Protein AF-0000000067793480 (afdb_homodimer)

Radius of gyration: 26.36 Å; Cα contacts (8 Å, |Δi|>4): 773; chains: 2; bounding box: 75×87×65 Å

Foldseek 3Di:
DDPPPPPPVVVVVVVVVVVVVVVVVVCVVCVVVVVLLVLLQWWDFVVVVPDDTHGNGCVLVVVLVPDPLNVLQVVLLVCLLVLLLVLLLVLLLVLLVVCLVHDVCVVVVLVVLLVLLPDDLLVLQVVLLQLQDQPRHVVQVVVVVVVDHGDNQCADLVSNSVSLSVSSNSRCSSVSNVLLSVQQNPFDVVLVVVCVVVVHDPVRCVVPPSCVSCVLSSLLSSLVSSLCSLVDDNNSCSNHLCDPVNSNNHLVSVLVCCCPVVRGSNSSSNSVVVSVVVSVVSVVVNVVSVVVVVVD/DDPPPPPPVVVVVVVVVVVVVVVVVVCVVCVVVVVLLVLLQWWDFVVVVPDDTHGNGCVLVVVLVPDPLNVLQVVLLVCLLVLLLVLLLVLLLVLLVVCLVHDVCVVVVLVVLLVLLPDDLLVLQVVLLQLQDQPRHVVQVVVVVVVDHGDNQCADLVSNSVSLSVSSNSRCSSVSNVLLSVQQNPFDVVLVVVCVVVVHDPVRCVVPPSCVSCVLSSLLSSLVSSLCSLVDDNNSCSNHLCDPVNSNNHLVSVLVCCCPVVRGSNSSSNSVVVSVVVSVVSVVVNVVSVVVVVVD

Organism: Treponema pallidum (strain Nichols) (NCBI:txid243276)

Solvent-accessible surface area (backbone atoms only — not comparable to full-atom values): 29998 Å² total; per-residue (Å²): 138,83,82,74,82,65,81,61,60,64,60,53,54,51,44,60,63,33,43,60,54,46,51,51,48,49,45,63,63,46,44,57,59,52,52,31,52,55,39,18,29,22,48,32,43,60,85,49,74,86,58,72,69,39,81,50,54,63,49,37,52,52,53,46,75,68,32,68,68,49,53,50,13,50,50,40,34,50,53,46,35,53,48,32,43,52,50,19,49,54,52,9,48,54,51,19,66,59,49,44,85,63,45,96,57,45,67,59,51,52,53,60,45,49,45,50,61,56,43,31,42,56,44,52,12,53,36,50,43,48,34,43,29,52,87,79,6,56,55,34,54,57,35,40,77,72,70,39,74,73,50,53,35,51,66,34,43,72,40,18,40,50,49,50,36,51,53,50,30,64,32,48,19,39,59,40,17,53,56,47,26,53,42,56,59,64,53,60,62,65,61,56,50,49,37,50,72,73,63,50,50,70,69,53,43,41,66,70,44,50,47,62,70,29,42,64,57,50,51,45,48,50,42,52,46,44,44,49,50,64,40,54,49,51,37,50,47,58,54,42,60,17,20,37,84,61,46,41,20,27,50,54,52,49,33,49,41,34,38,71,70,65,21,30,44,7,46,21,26,34,49,35,44,54,53,39,52,53,33,47,52,46,46,50,50,40,50,54,52,52,52,53,57,71,75,104,138,81,81,74,83,66,81,62,60,65,62,53,55,51,44,59,65,35,44,60,55,46,50,50,47,48,44,64,64,47,44,56,58,52,53,32,53,57,40,18,28,22,48,32,44,59,83,49,76,84,56,70,70,39,81,48,54,63,49,38,53,52,53,46,76,68,31,68,67,49,53,48,14,50,51,38,33,50,53,47,36,53,48,31,45,52,51,19,48,53,52,8,48,55,52,20,65,58,48,46,86,64,45,96,58,46,69,58,49,52,52,61,47,49,45,49,63,56,44,30,42,55,43,50,12,52,34,52,43,48,34,42,29,52,86,78,6,55,53,32,53,58,36,41,75,71,70,38,72,72,50,53,37,52,67,35,44,73,41,17,40,50,48,50,37,51,53,50,29,64,33,46,19,40,57,40,17,53,57,46,26,55,41,55,58,64,53,60,62,66,61,55,52,50,37,50,74,71,64,52,51,70,67,53,41,40,65,69,44,50,48,63,70,28,41,66,58,50,51,46,49,50,41,52,45,44,45,49,50,65,39,55,49,50,38,52,48,59,56,43,60,16,19,38,84,62,46,41,21,26,52,55,52,48,31,49,39,33,37,71,71,65,22,30,44,7,48,21,27,36,48,35,43,53,53,40,51,52,34,48,52,46,47,50,52,42,50,54,53,51,52,53,56,72,75,104

pLDDT: mean 84.91, std 14.17, range [32.75, 98.31]

Sequence (592 aa):
MGKSMSKPRDTVSAYCFSAPALVLLMFVLVLPAFLGLRMSFFQWQLSALRTQPVFVGFENYRELFSSIHFWASVRTTLVFTLSVVVLEVVLGLALALVLEHGVPGLRFFRTVFVLPMMIAPVVVGVLWGFLYHPQFGKINYALQAFELGPVLWLANPRLALLSVILTDVWQWTPFVFLVLLAGLQGIPQHLLYAAKVDGANYMQTLLHIKIPHIAPVLGIATVLRLIDSFRGLVVIMTLTNGGPGVATEILPLHLQRIAFEDHRLGKASAVAVLLFLLTSLLTCIFILLTMRRQARMGKSMSKPRDTVSAYCFSAPALVLLMFVLVLPAFLGLRMSFFQWQLSALRTQPVFVGFENYRELFSSIHFWASVRTTLVFTLSVVVLEVVLGLALALVLEHGVPGLRFFRTVFVLPMMIAPVVVGVLWGFLYHPQFGKINYALQAFELGPVLWLANPRLALLSVILTDVWQWTPFVFLVLLAGLQGIPQHLLYAAKVDGANYMQTLLHIKIPHIAPVLGIATVLRLIDSFRGLVVIMTLTNGGPGVATEILPLHLQRIAFEDHRLGKASAVAVLLFLLTSLLTCIFILLTMRRQAR

InterPro domains:
  IPR000515 ABC transporter type 1, transmembrane domain MetI-like [PF00528] (89-288)
  IPR000515 ABC transporter type 1, transmembrane domain MetI-like [PS50928] (74-286)
  IPR000515 ABC transporter type 1, transmembrane domain MetI-like [cd06261] (107-248)
  IPR035906 MetI-like superfamily [G3DSA:1.10.3720.10] (54-295)
  IPR035906 MetI-like superfamily [SSF161098] (58-284)

Structure (mmCIF, N/CA/C/O backbone):
data_AF-0000000067793480-model_v1
#
loop_
_entity.id
_entity.type
_entity.pdbx_description
1 polymer 'Sugar ABC transporter, permease protein (Y4oQ)'
#
loop_
_atom_site.group_PDB
_atom_site.id
_atom_site.type_symbol
_atom_site.label_atom_id
_atom_site.label_alt_id
_atom_site.label_comp_id
_atom_site.label_asym_id
_atom_site.label_entity_id
_atom_site.label_seq_id
_atom_site.pdbx_PDB_ins_code
_atom_site.Cartn_x
_atom_site.Cartn_y
_atom_site.Cartn_z
_atom_site.occupancy
_atom_site.B_iso_or_equiv
_atom_site.auth_seq_id
_atom_site.auth_comp_id
_atom_site.auth_asym_id
_atom_site.auth_atom_id
_atom_site.pdbx_PDB_model_num
ATOM 1 N N . MET A 1 1 ? -37.906 35.688 33.906 1 32.75 1 MET A N 1
ATOM 2 C CA . MET A 1 1 ? -38.531 34.562 33.219 1 32.75 1 MET A CA 1
ATOM 3 C C . MET A 1 1 ? -37.5 33.812 32.375 1 32.75 1 MET A C 1
ATOM 5 O O . MET A 1 1 ? -37 34.375 31.391 1 32.75 1 MET A O 1
ATOM 9 N N . GLY A 1 2 ? -36.531 32.969 32.906 1 35.06 2 GLY A N 1
ATOM 10 C CA . GLY A 1 2 ? -35.25 32.375 32.625 1 35.06 2 GLY A CA 1
ATOM 11 C C . GLY A 1 2 ? -35.344 31.281 31.562 1 35.06 2 GLY A C 1
ATOM 12 O O . GLY A 1 2 ? -36.062 30.281 31.734 1 35.06 2 GLY A O 1
ATOM 13 N N . LYS A 1 3 ? -35.344 31.656 30.203 1 41.06 3 LYS A N 1
ATOM 14 C CA . LYS A 1 3 ? -35.438 30.797 29.031 1 41.06 3 LYS A CA 1
ATOM 15 C C . LYS A 1 3 ? -34.5 29.594 29.156 1 41.06 3 LYS A C 1
ATOM 17 O O . LYS A 1 3 ? -33.281 29.75 29.281 1 41.06 3 LYS A O 1
ATOM 22 N N . SER A 1 4 ? -34.969 28.531 29.828 1 40.72 4 SER A N 1
ATOM 23 C CA . SER A 1 4 ? -34.344 27.219 29.969 1 40.72 4 SER A CA 1
ATOM 24 C C . SER A 1 4 ? -33.938 26.656 28.609 1 40.72 4 SER A C 1
ATOM 26 O O . SER A 1 4 ? -34.781 26.516 27.719 1 40.72 4 SER A O 1
ATOM 28 N N . MET A 1 5 ? -32.844 27.078 28.094 1 40.75 5 MET A N 1
ATOM 29 C CA . MET A 1 5 ? -32.188 26.594 26.891 1 40.75 5 MET A CA 1
ATOM 30 C C . MET A 1 5 ? -32.125 25.062 26.859 1 40.75 5 MET A C 1
ATOM 32 O O . MET A 1 5 ? -31.312 24.453 27.562 1 40.75 5 MET A O 1
ATOM 36 N N . SER A 1 6 ? -33.312 24.375 26.938 1 39.78 6 SER A N 1
ATOM 37 C CA . SER A 1 6 ? -33.5 22.922 26.953 1 39.78 6 SER A CA 1
ATOM 38 C C . SER A 1 6 ? -32.812 22.281 25.766 1 39.78 6 SER A C 1
ATOM 40 O O . SER A 1 6 ? -33.031 21.094 25.5 1 39.78 6 SER A O 1
ATOM 42 N N . LYS A 1 7 ? -32.281 22.922 24.781 1 42.91 7 LYS A N 1
ATOM 43 C CA . LYS A 1 7 ? -32.25 22.234 23.5 1 42.91 7 LYS A CA 1
ATOM 44 C C . LYS A 1 7 ? -31.297 21.031 23.562 1 42.91 7 LYS A C 1
ATOM 46 O O . LYS A 1 7 ? -30.219 21.047 22.953 1 42.91 7 LYS A O 1
ATOM 51 N N . PRO A 1 8 ? -31.109 20.234 24.625 1 44.81 8 PRO A N 1
ATOM 52 C CA . PRO A 1 8 ? -30.219 19.062 24.594 1 44.81 8 PRO A CA 1
ATOM 53 C C . PRO A 1 8 ? -30.703 17.984 23.641 1 44.81 8 PRO A C 1
ATOM 55 O O . PRO A 1 8 ? -30.125 16.891 23.578 1 44.81 8 PRO A O 1
ATOM 58 N N . ARG A 1 9 ? -31.953 17.938 23.344 1 45.31 9 ARG A N 1
ATOM 59 C CA . ARG A 1 9 ? -32.625 16.828 22.688 1 45.31 9 ARG A CA 1
ATOM 60 C C . ARG A 1 9 ? -32 16.5 21.344 1 45.31 9 ARG A C 1
ATOM 62 O O . ARG A 1 9 ? -32.031 15.344 20.906 1 45.31 9 ARG A O 1
ATOM 69 N N . ASP A 1 10 ? -31.531 17.438 20.641 1 47.47 10 ASP A N 1
ATOM 70 C CA . ASP A 1 10 ? -31.125 17.234 19.266 1 47.47 10 ASP A CA 1
ATOM 71 C C . ASP A 1 10 ? -29.828 16.438 19.188 1 47.47 10 ASP A C 1
ATOM 73 O O . ASP A 1 10 ? -29.609 15.688 18.234 1 47.47 10 ASP A O 1
ATOM 77 N N . THR A 1 11 ? -29.031 16.5 20.203 1 47.66 11 THR A N 1
ATOM 78 C CA . THR A 1 11 ? -27.781 15.758 20.188 1 47.66 11 THR A CA 1
ATOM 79 C C . THR A 1 11 ? -28.031 14.266 20.422 1 47.66 11 THR A C 1
ATOM 81 O O . THR A 1 11 ? -27.344 13.422 19.859 1 47.66 11 THR A O 1
ATOM 84 N N . VAL A 1 12 ? -29 13.969 21.328 1 49.41 12 VAL A N 1
ATOM 85 C CA . VAL A 1 12 ? -29.312 12.578 21.625 1 49.41 12 VAL A CA 1
ATOM 86 C C . VAL A 1 12 ? -29.906 11.906 20.375 1 49.41 12 VAL A C 1
ATOM 88 O O . VAL A 1 12 ? -29.609 10.742 20.094 1 49.41 12 VAL A O 1
ATOM 91 N N . SER A 1 13 ? -30.797 12.547 19.734 1 50.19 13 SER A N 1
ATOM 92 C CA . SER A 1 13 ? -31.406 11.992 18.531 1 50.19 13 SER A CA 1
ATOM 93 C C . SER A 1 13 ? -30.375 11.727 17.453 1 50.19 13 SER A C 1
ATOM 95 O O . SER A 1 13 ? -30.469 10.734 16.734 1 50.19 13 SER A O 1
ATOM 97 N N . ALA A 1 14 ? -29.547 12.641 17.328 1 51.12 14 ALA A N 1
ATOM 98 C CA . ALA A 1 14 ? -28.484 12.438 16.344 1 51.12 14 ALA A CA 1
ATOM 99 C C . ALA A 1 14 ? -27.625 11.234 16.703 1 51.12 14 ALA A C 1
ATOM 101 O O . ALA A 1 14 ? -27.219 10.469 15.82 1 51.12 14 ALA A O 1
ATOM 102 N N . TYR A 1 15 ? -27.438 11.062 18 1 53.84 15 TYR A N 1
ATOM 103 C CA . TYR A 1 15 ? -26.656 9.93 18.484 1 53.84 15 TYR A CA 1
ATOM 104 C C . TYR A 1 15 ? -27.422 8.625 18.281 1 53.84 15 TYR A C 1
ATOM 106 O O . TYR A 1 15 ? -26.828 7.594 17.953 1 53.84 15 TYR A O 1
ATOM 114 N N . CYS A 1 16 ? -28.672 8.625 18.578 1 54 16 CYS A N 1
ATOM 115 C CA . CYS A 1 16 ? -29.484 7.422 18.453 1 54 16 CYS A CA 1
ATOM 116 C C . CYS A 1 16 ? -29.531 6.938 17.016 1 54 16 CYS A C 1
ATOM 118 O O . CYS A 1 16 ? -29.594 5.734 16.75 1 54 16 CYS A O 1
ATOM 120 N N . PHE A 1 17 ? -29.594 7.797 16.141 1 53.75 17 PHE A N 1
ATOM 121 C CA . PHE A 1 17 ? -29.703 7.379 14.742 1 53.75 17 PHE A CA 1
ATOM 122 C C . PHE A 1 17 ? -28.359 6.883 14.219 1 53.75 17 PHE A C 1
ATOM 124 O O . PHE A 1 17 ? -28.312 6.004 13.359 1 53.75 17 PHE A O 1
ATOM 131 N N . SER A 1 18 ? -27.281 7.344 14.93 1 61.78 18 SER A N 1
ATOM 132 C CA . SER A 1 18 ? -25.969 6.996 14.391 1 61.78 18 SER A CA 1
ATOM 133 C C . SER A 1 18 ? -25.469 5.688 14.984 1 61.78 18 SER A C 1
ATOM 135 O O . SER A 1 18 ? -24.641 5 14.367 1 61.78 18 SER A O 1
ATOM 137 N N . ALA A 1 19 ? -26.156 5.273 16.078 1 63.28 19 ALA A N 1
ATOM 138 C CA . ALA A 1 19 ? -25.641 4.113 16.797 1 63.28 19 ALA A CA 1
ATOM 139 C C . ALA A 1 19 ? -25.875 2.828 16.016 1 63.28 19 ALA A C 1
ATOM 141 O O . ALA A 1 19 ? -24.953 2.023 15.844 1 63.28 19 ALA A O 1
ATOM 142 N N . PRO A 1 20 ? -27.062 2.654 15.547 1 61.41 20 PRO A N 1
ATOM 143 C CA . PRO A 1 20 ? -27.266 1.415 14.789 1 61.41 20 PRO A CA 1
ATOM 144 C C . PRO A 1 20 ? -26.344 1.308 13.578 1 61.41 20 PRO A C 1
ATOM 146 O O . PRO A 1 20 ? -25.844 0.223 13.273 1 61.41 20 PRO A O 1
ATOM 149 N N . ALA A 1 21 ? -26.203 2.445 13.008 1 62.19 21 ALA A N 1
ATOM 150 C CA . ALA A 1 21 ? -25.328 2.443 11.844 1 62.19 21 ALA A CA 1
ATOM 151 C C . ALA A 1 21 ? -23.891 2.135 12.242 1 62.19 21 ALA A C 1
ATOM 153 O O . ALA A 1 21 ? -23.188 1.393 11.547 1 62.19 21 ALA A O 1
ATOM 154 N N . LEU A 1 22 ? -23.594 2.582 13.367 1 68.75 22 LEU A N 1
ATOM 155 C CA . LEU A 1 22 ? -22.234 2.373 13.852 1 68.75 22 LEU A CA 1
ATOM 156 C C . LEU A 1 22 ? -22.016 0.915 14.242 1 68.75 22 LEU A C 1
ATOM 158 O O . LEU A 1 22 ? -20.953 0.345 13.953 1 68.75 22 LEU A O 1
ATOM 162 N N . VAL A 1 23 ? -22.984 0.397 14.852 1 68 23 VAL A N 1
ATOM 163 C CA . VAL A 1 23 ? -22.859 -0.991 15.289 1 68 23 VAL A CA 1
ATOM 164 C C . VAL A 1 23 ? -22.812 -1.911 14.07 1 68 23 VAL A C 1
ATOM 166 O O . VAL A 1 23 ? -22 -2.846 14.023 1 68 23 VAL A O 1
ATOM 169 N N . LEU A 1 24 ? -23.594 -1.598 13.133 1 64.31 24 LEU A N 1
ATOM 170 C CA . LEU A 1 24 ? -23.609 -2.4 11.914 1 64.31 24 LEU A CA 1
ATOM 171 C C . LEU A 1 24 ? -22.297 -2.291 11.172 1 64.31 24 LEU A C 1
ATOM 173 O O . LEU A 1 24 ? -21.75 -3.297 10.688 1 64.31 24 LEU A O 1
ATOM 177 N N . LEU A 1 25 ? -21.906 -1.119 11.25 1 66.31 25 LEU A N 1
ATOM 178 C CA . LEU A 1 25 ? -20.641 -0.898 10.555 1 66.31 25 LEU A CA 1
ATOM 179 C C . LEU A 1 25 ? -19.5 -1.616 11.258 1 66.31 25 LEU A C 1
ATOM 181 O O . LEU A 1 25 ? -18.656 -2.248 10.602 1 66.31 25 LEU A O 1
ATOM 185 N N . MET A 1 26 ? -19.562 -1.555 12.547 1 69.81 26 MET A N 1
ATOM 186 C CA . MET A 1 26 ? -18.531 -2.232 13.336 1 69.81 26 MET A CA 1
ATOM 187 C C . MET A 1 26 ? -18.578 -3.74 13.109 1 69.81 26 MET A C 1
ATOM 189 O O . MET A 1 26 ? -17.547 -4.387 12.969 1 69.81 26 MET A O 1
ATOM 193 N N . PHE A 1 27 ? -19.766 -4.148 13.016 1 67.81 27 PHE A N 1
ATOM 194 C CA . PHE A 1 27 ? -19.969 -5.582 12.82 1 67.81 27 PHE A CA 1
ATOM 195 C C . PHE A 1 27 ? -19.422 -6.012 11.461 1 67.81 27 PHE A C 1
ATOM 197 O O . PHE A 1 27 ? -18.703 -7 11.359 1 67.81 27 PHE A O 1
ATOM 204 N N . VAL A 1 28 ? -19.703 -5.227 10.578 1 70.81 28 VAL A N 1
ATOM 205 C CA . VAL A 1 28 ? -19.312 -5.57 9.211 1 70.81 28 VAL A CA 1
ATOM 206 C C . VAL A 1 28 ? -17.797 -5.465 9.07 1 70.81 28 VAL A C 1
ATOM 208 O O . VAL A 1 28 ? -17.188 -6.234 8.328 1 70.81 28 VAL A O 1
ATOM 211 N N . LEU A 1 29 ? -17.25 -4.641 9.812 1 74.12 29 LEU A N 1
ATOM 212 C CA . LEU A 1 29 ? -15.812 -4.414 9.711 1 74.12 29 LEU A CA 1
ATOM 213 C C . LEU A 1 29 ? -15.039 -5.477 10.484 1 74.12 29 LEU A C 1
ATOM 215 O O . LEU A 1 29 ? -13.984 -5.93 10.039 1 74.12 29 LEU A O 1
ATOM 219 N N . VAL A 1 30 ? -15.641 -5.941 11.578 1 77.31 30 VAL A N 1
ATOM 220 C CA . VAL A 1 30 ? -14.906 -6.816 12.484 1 77.31 30 VAL A CA 1
ATOM 221 C C . VAL A 1 30 ? -15.188 -8.273 12.141 1 77.31 30 VAL A C 1
ATOM 223 O O . VAL A 1 30 ? -14.352 -9.148 12.375 1 77.31 30 VAL A O 1
ATOM 226 N N . LEU A 1 31 ? -16.266 -8.492 11.516 1 79.31 31 LEU A N 1
ATOM 227 C CA . LEU A 1 31 ? -16.781 -9.844 11.32 1 79.31 31 LEU A CA 1
ATOM 228 C C . LEU A 1 31 ? -15.82 -10.672 10.477 1 79.31 31 LEU A C 1
ATOM 230 O O . LEU A 1 31 ? -15.445 -11.781 10.859 1 79.31 31 LEU A O 1
ATOM 234 N N . PRO A 1 32 ? -15.359 -10.188 9.383 1 78.56 32 PRO A N 1
ATOM 235 C CA . PRO A 1 32 ? -14.453 -11.016 8.578 1 78.56 32 PRO A CA 1
ATOM 236 C C . PRO A 1 32 ? -13.172 -11.375 9.328 1 78.56 32 PRO A C 1
ATOM 238 O O . PRO A 1 32 ? -12.695 -12.508 9.234 1 78.56 32 PRO A O 1
ATOM 241 N N . ALA A 1 33 ? -12.703 -10.453 10.008 1 78.56 33 ALA A N 1
ATOM 242 C CA . ALA A 1 33 ? -11.477 -10.695 10.766 1 78.56 33 ALA A CA 1
ATOM 243 C C . ALA A 1 33 ? -11.688 -11.781 11.82 1 78.56 33 ALA A C 1
ATOM 245 O O . ALA A 1 33 ? -10.836 -12.648 12 1 78.56 33 ALA A O 1
ATOM 246 N N . PHE A 1 34 ? -12.828 -11.711 12.477 1 80.25 34 PHE A N 1
ATOM 247 C CA . PHE A 1 34 ? -13.148 -12.688 13.508 1 80.25 34 PHE A CA 1
ATOM 248 C C . PHE A 1 34 ? -13.32 -14.078 12.906 1 80.25 34 PHE A C 1
ATOM 250 O O . PHE A 1 34 ? -12.875 -15.07 13.492 1 80.25 34 PHE A O 1
ATOM 257 N N . LEU A 1 35 ? -13.914 -14.141 11.805 1 79.12 35 LEU A N 1
ATOM 258 C CA . LEU A 1 35 ? -14.148 -15.422 11.156 1 79.12 35 LEU A CA 1
ATOM 259 C C . LEU A 1 35 ? -12.828 -16.031 10.68 1 79.12 35 LEU A C 1
ATOM 261 O O . LEU A 1 35 ? -12.664 -17.25 10.711 1 79.12 35 LEU A O 1
ATOM 265 N N . GLY A 1 36 ? -11.945 -15.172 10.227 1 77.19 36 GLY A N 1
ATOM 266 C CA . GLY A 1 36 ? -10.617 -15.656 9.891 1 77.19 36 GLY A CA 1
ATOM 267 C C . GLY A 1 36 ? -9.883 -16.25 11.078 1 77.19 36 GLY A C 1
ATOM 268 O O . GLY A 1 36 ? -9.227 -17.297 10.953 1 77.19 36 GLY A O 1
ATOM 269 N N . LEU A 1 37 ? -10.031 -15.602 12.227 1 81.25 37 LEU A N 1
ATOM 270 C CA . LEU A 1 37 ? -9.438 -16.125 13.453 1 81.25 37 LEU A CA 1
ATOM 271 C C . LEU A 1 37 ? -9.992 -17.5 13.797 1 81.25 37 LEU A C 1
ATOM 273 O O . LEU A 1 37 ? -9.242 -18.391 14.195 1 81.25 37 LEU A O 1
ATOM 277 N N . ARG A 1 38 ? -11.266 -17.641 13.594 1 80.81 38 ARG A N 1
ATOM 278 C CA . ARG A 1 38 ? -11.914 -18.906 13.898 1 80.81 38 ARG A CA 1
ATOM 279 C C . ARG A 1 38 ? -11.383 -20.031 13.008 1 80.81 38 ARG A C 1
ATOM 281 O O . ARG A 1 38 ? -11.195 -21.156 13.461 1 80.81 38 ARG A O 1
ATOM 288 N N . MET A 1 39 ? -11.055 -19.734 11.82 1 83.19 39 MET A N 1
ATOM 289 C CA . MET A 1 39 ? -10.609 -20.734 10.859 1 83.19 39 MET A CA 1
ATOM 290 C C . MET A 1 39 ? -9.219 -21.25 11.211 1 83.19 39 MET A C 1
ATOM 292 O O . MET A 1 39 ? -8.828 -22.328 10.781 1 83.19 39 MET A O 1
ATOM 296 N N . SER A 1 40 ? -8.492 -20.5 11.93 1 88.31 40 SER A N 1
ATOM 297 C CA . SER A 1 40 ? -7.148 -20.906 12.32 1 88.31 40 SER A CA 1
ATOM 298 C C . SER A 1 40 ? -7.184 -22.109 13.258 1 88.31 40 SER A C 1
ATOM 300 O O . SER A 1 40 ? -6.168 -22.781 13.461 1 88.31 40 SER A O 1
ATOM 302 N N . PHE A 1 41 ? -8.336 -22.406 13.781 1 89.94 41 PHE A N 1
ATOM 303 C CA . PHE A 1 41 ? -8.484 -23.516 14.719 1 89.94 41 PHE A CA 1
ATOM 304 C C . PHE A 1 41 ? -9.047 -24.75 14.008 1 89.94 41 PHE A C 1
ATOM 306 O O . PHE A 1 41 ? -9.312 -25.766 14.648 1 89.94 41 PHE A O 1
ATOM 313 N N . PHE A 1 42 ? -9.211 -24.641 12.742 1 86.44 42 PHE A N 1
ATOM 314 C CA . PHE A 1 42 ? -9.766 -25.734 11.961 1 86.44 42 PHE A CA 1
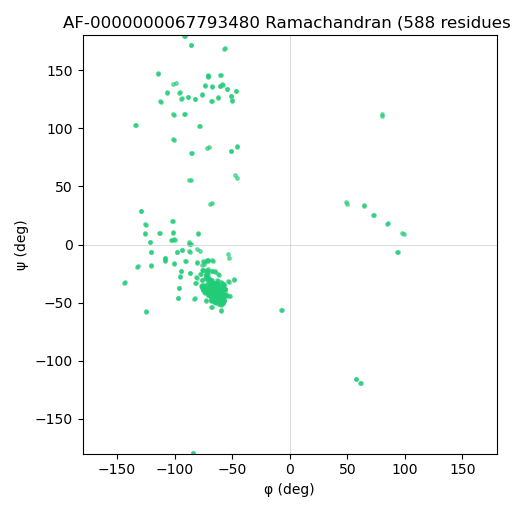ATOM 315 C C . PHE A 1 42 ? -8.727 -26.281 10.984 1 86.44 42 PHE A C 1
ATOM 317 O O . PHE A 1 42 ? -7.812 -25.562 10.578 1 86.44 42 PHE A O 1
ATOM 324 N N . GLN A 1 43 ? -8.781 -27.562 10.719 1 83 43 GLN A N 1
ATOM 325 C CA . GLN A 1 43 ? -8.07 -28.141 9.586 1 83 43 GLN A CA 1
ATOM 326 C C . GLN A 1 43 ? -8.953 -28.188 8.344 1 83 43 GLN A C 1
ATOM 328 O O . GLN A 1 43 ? -10.062 -28.719 8.375 1 83 43 GLN A O 1
ATOM 333 N N . TRP A 1 44 ? -8.547 -27.406 7.438 1 77.19 44 TRP A N 1
ATOM 334 C CA . TRP A 1 44 ? -9.281 -27.312 6.18 1 77.19 44 TRP A CA 1
ATOM 335 C C . TRP A 1 44 ? -8.336 -27.375 4.988 1 77.19 44 TRP A C 1
ATOM 337 O O . TRP A 1 44 ? -7.547 -26.453 4.762 1 77.19 44 TRP A O 1
ATOM 347 N N . GLN A 1 45 ? -8.234 -28.5 4.301 1 72.56 45 GLN A N 1
ATOM 348 C CA . GLN A 1 45 ? -7.41 -28.688 3.111 1 72.56 45 GLN A CA 1
ATOM 349 C C . GLN A 1 45 ? -8.258 -28.641 1.844 1 72.56 45 GLN A C 1
ATOM 351 O O . GLN A 1 45 ? -9.266 -29.344 1.732 1 72.56 45 GLN A O 1
ATOM 356 N N . LEU A 1 46 ? -8.062 -27.609 1.037 1 62.81 46 LEU A N 1
ATOM 357 C CA . LEU A 1 46 ? -8.859 -27.438 -0.175 1 62.81 46 LEU A CA 1
ATOM 358 C C . LEU A 1 46 ? -8.727 -28.656 -1.085 1 62.81 46 LEU A C 1
ATOM 360 O O . LEU A 1 46 ? -9.641 -28.969 -1.846 1 62.81 46 LEU A O 1
ATOM 364 N N . SER A 1 47 ? -7.453 -29.172 -1.333 1 52.88 47 SER A N 1
ATOM 365 C CA . SER A 1 47 ? -7.344 -30.328 -2.215 1 52.88 47 SER A CA 1
ATOM 366 C C . SER A 1 47 ? -8.336 -31.422 -1.827 1 52.88 47 SER A C 1
ATOM 368 O O . SER A 1 47 ? -8.766 -32.188 -2.674 1 52.88 47 SER A O 1
ATOM 370 N N . ALA A 1 48 ? -8.602 -31.422 -0.572 1 49 48 ALA A N 1
ATOM 371 C CA . ALA A 1 48 ? -9.539 -32.469 -0.206 1 49 48 ALA A CA 1
ATOM 372 C C . ALA A 1 48 ? -10.984 -32 -0.356 1 49 48 ALA A C 1
ATOM 374 O O . ALA A 1 48 ? -11.5 -31.281 0.502 1 49 48 ALA A O 1
ATOM 375 N N . LEU A 1 49 ? -11.391 -31.516 -1.547 1 45.31 49 LEU A N 1
ATOM 376 C CA . LEU A 1 49 ? -12.68 -31.047 -2.027 1 45.31 49 LEU A CA 1
ATOM 377 C C . LEU A 1 49 ? -13.773 -31.312 -1.002 1 45.31 49 LEU A C 1
ATOM 379 O O . LEU A 1 49 ? -14.766 -30.578 -0.937 1 45.31 49 LEU A O 1
ATOM 383 N N . ARG A 1 50 ? -13.859 -32.562 -0.663 1 48.66 50 ARG A N 1
ATOM 384 C CA . ARG A 1 50 ? -15.047 -33.156 -0.041 1 48.66 50 ARG A CA 1
ATOM 385 C C . ARG A 1 50 ? -15.008 -32.969 1.475 1 48.66 50 ARG A C 1
ATOM 387 O O . ARG A 1 50 ? -15.906 -33.438 2.18 1 48.66 50 ARG A O 1
ATOM 394 N N . THR A 1 51 ? -13.836 -32.25 2.066 1 60.59 51 THR A N 1
ATOM 395 C CA . THR A 1 51 ? -13.883 -32.531 3.496 1 60.59 51 THR A CA 1
ATOM 396 C C . THR A 1 51 ? -14.219 -31.281 4.289 1 60.59 51 THR A C 1
ATOM 398 O O . THR A 1 51 ? -13.82 -30.172 3.904 1 60.59 51 THR A O 1
ATOM 401 N N . GLN A 1 52 ? -15.18 -31.188 5.062 1 71.5 52 GLN A N 1
ATOM 402 C CA . GLN A 1 52 ? -15.641 -30.25 6.07 1 71.5 52 GLN A CA 1
ATOM 403 C C . GLN A 1 52 ? -14.508 -29.844 7.012 1 71.5 52 GLN A C 1
ATOM 405 O O . GLN A 1 52 ? -13.625 -30.656 7.309 1 71.5 52 GLN A O 1
ATOM 410 N N . PRO A 1 53 ? -14.414 -28.531 7.211 1 81.69 53 PRO A N 1
ATOM 411 C CA . PRO A 1 53 ? -13.453 -28.109 8.234 1 81.69 53 PRO A CA 1
ATOM 412 C C . PRO A 1 53 ? -13.641 -28.844 9.555 1 81.69 53 PRO A C 1
ATOM 414 O O . PRO A 1 53 ? -14.773 -29.078 9.992 1 81.69 53 PRO A O 1
ATOM 417 N N . VAL A 1 54 ? -12.523 -29.422 10.039 1 86 54 VAL A N 1
ATOM 418 C CA . VAL A 1 54 ? -12.531 -30.125 11.312 1 86 54 VAL A CA 1
ATOM 419 C C . VAL A 1 54 ? -11.812 -29.297 12.375 1 86 54 VAL A C 1
ATOM 421 O O . VAL A 1 54 ? -10.727 -28.766 12.125 1 86 54 VAL A O 1
ATOM 424 N N . PHE A 1 55 ? -12.5 -29.188 13.492 1 89.56 55 PHE A N 1
ATOM 425 C CA . PHE A 1 55 ? -11.898 -28.438 14.586 1 89.56 55 PHE A CA 1
ATOM 426 C C . PHE A 1 55 ? -10.688 -29.188 15.148 1 89.56 55 PHE A C 1
ATOM 428 O O . PHE A 1 55 ? -10.797 -30.344 15.555 1 89.56 55 PHE A O 1
ATOM 435 N N . VAL A 1 56 ? -9.539 -28.594 15.172 1 91.12 56 VAL A N 1
ATOM 436 C CA . VAL A 1 56 ? -8.312 -29.25 15.617 1 91.12 56 VAL A CA 1
ATOM 437 C C . VAL A 1 56 ? -7.656 -28.438 16.719 1 91.12 56 VAL A C 1
ATOM 439 O O . VAL A 1 56 ? -6.504 -28.688 17.094 1 91.12 56 VAL A O 1
ATOM 442 N N . GLY A 1 57 ? -8.375 -27.438 17.219 1 92 57 GLY A N 1
ATOM 443 C CA . GLY A 1 57 ? -7.832 -26.594 18.281 1 92 57 GLY A CA 1
ATOM 444 C C . GLY A 1 57 ? -6.57 -25.859 17.875 1 92 57 GLY A C 1
ATOM 445 O O . GLY A 1 57 ? -6.547 -25.188 16.844 1 92 57 GLY A O 1
ATOM 446 N N . PHE A 1 58 ? -5.477 -26.219 18.688 1 93.31 58 PHE A N 1
ATOM 447 C CA . PHE A 1 58 ? -4.254 -25.453 18.469 1 93.31 58 PHE A CA 1
ATOM 448 C C . PHE A 1 58 ? -3.262 -26.25 17.625 1 93.31 58 PHE A C 1
ATOM 450 O O . PHE A 1 58 ? -2.076 -25.906 17.578 1 93.31 58 PHE A O 1
ATOM 457 N N . GLU A 1 59 ? -3.652 -27.203 16.922 1 93.31 59 GLU A N 1
ATOM 458 C CA . GLU A 1 59 ? -2.77 -28.078 16.156 1 93.31 59 GLU A CA 1
ATOM 459 C C . GLU A 1 59 ? -2.078 -27.297 15.031 1 93.31 59 GLU A C 1
ATOM 461 O O . GLU A 1 59 ? -0.902 -27.531 14.75 1 93.31 59 GLU A O 1
ATOM 466 N N . ASN A 1 60 ? -2.85 -26.422 14.367 1 93.75 60 ASN A N 1
ATOM 467 C CA . ASN A 1 60 ? -2.244 -25.609 13.328 1 93.75 60 ASN A CA 1
ATOM 468 C C . ASN A 1 60 ? -1.086 -24.766 13.867 1 93.75 60 ASN A C 1
ATOM 470 O O . ASN A 1 60 ? -0.058 -24.625 13.211 1 93.75 60 ASN A O 1
ATOM 474 N N . TYR A 1 61 ? -1.233 -24.312 15.062 1 94.94 61 TYR A N 1
ATOM 475 C CA . TYR A 1 61 ? -0.2 -23.5 15.688 1 94.94 61 TYR A CA 1
ATOM 476 C C . TYR A 1 61 ? 0.981 -24.359 16.125 1 94.94 61 TYR A C 1
ATOM 478 O O . TYR A 1 61 ? 2.137 -23.953 15.977 1 94.94 61 TYR A O 1
ATOM 486 N N . ARG A 1 62 ? 0.685 -25.484 16.609 1 94.88 62 ARG A N 1
ATOM 487 C CA . ARG A 1 62 ? 1.752 -26.406 16.984 1 94.88 62 ARG A CA 1
ATOM 488 C C . ARG A 1 62 ? 2.594 -26.797 15.773 1 94.88 62 ARG A C 1
ATOM 490 O O . ARG A 1 62 ? 3.824 -26.828 15.852 1 94.88 62 ARG A O 1
ATOM 497 N N . GLU A 1 63 ? 1.965 -27.062 14.734 1 94.25 63 GLU A N 1
ATOM 498 C CA . GLU A 1 63 ? 2.664 -27.422 13.508 1 94.25 63 GLU A CA 1
ATOM 499 C C . GLU A 1 63 ? 3.486 -26.25 12.977 1 94.25 63 GLU A C 1
ATOM 501 O O . GLU A 1 63 ? 4.609 -26.438 12.508 1 94.25 63 GLU A O 1
ATOM 506 N N . LEU A 1 64 ? 2.934 -25.141 13.023 1 94.62 64 LEU A N 1
ATOM 507 C CA . LEU A 1 64 ? 3.625 -23.938 12.555 1 94.62 64 LEU A CA 1
ATOM 508 C C . LEU A 1 64 ? 4.891 -23.688 13.367 1 94.62 64 LEU A C 1
ATOM 510 O O . LEU A 1 64 ? 5.961 -23.453 12.797 1 94.62 64 LEU A O 1
ATOM 514 N N . PHE A 1 65 ? 4.773 -23.781 14.727 1 96 65 PHE A N 1
ATOM 515 C CA . PHE A 1 65 ? 5.883 -23.438 15.609 1 96 65 PHE A CA 1
ATOM 516 C C . PHE A 1 65 ? 6.945 -24.531 15.594 1 96 65 PHE A C 1
ATOM 518 O O . PHE A 1 65 ? 8.086 -24.297 16.016 1 96 65 PHE A O 1
ATOM 525 N N . SER A 1 66 ? 6.625 -25.656 15.086 1 95.81 66 SER A N 1
ATOM 526 C CA . SER A 1 66 ? 7.594 -26.734 14.969 1 95.81 66 SER A CA 1
ATOM 527 C C . SER A 1 66 ? 8.273 -26.734 13.609 1 95.81 66 SER A C 1
ATOM 529 O O . SER A 1 66 ? 9.211 -27.5 13.367 1 95.81 66 SER A O 1
ATOM 531 N N . SER A 1 67 ? 7.863 -25.891 12.75 1 95 67 SER A N 1
ATOM 532 C CA . SER A 1 67 ? 8.375 -25.859 11.383 1 95 67 SER A CA 1
ATOM 533 C C . SER A 1 67 ? 9.602 -24.969 11.273 1 95 67 SER A C 1
ATOM 535 O O . SER A 1 67 ? 9.547 -23.766 11.594 1 95 67 SER A O 1
ATOM 537 N N . ILE A 1 68 ? 10.672 -25.516 10.719 1 94.38 68 ILE A N 1
ATOM 538 C CA . ILE A 1 68 ? 11.898 -24.766 10.484 1 94.38 68 ILE A CA 1
ATOM 539 C C . ILE A 1 68 ? 11.664 -23.703 9.414 1 94.38 68 ILE A C 1
ATOM 541 O O . ILE A 1 68 ? 12.227 -22.609 9.477 1 94.38 68 ILE A O 1
ATOM 545 N N . HIS A 1 69 ? 10.812 -24.047 8.492 1 94.25 69 HIS A N 1
ATOM 546 C CA . HIS A 1 69 ? 10.508 -23.125 7.402 1 94.25 69 HIS A CA 1
ATOM 547 C C . HIS A 1 69 ? 9.773 -21.891 7.91 1 94.25 69 HIS A C 1
ATOM 549 O O . HIS A 1 69 ? 10.008 -20.781 7.434 1 94.25 69 HIS A O 1
ATOM 555 N N . PHE A 1 70 ? 8.93 -22.141 8.875 1 96.12 70 PHE A N 1
ATOM 556 C CA . PHE A 1 70 ? 8.195 -21.031 9.469 1 96.12 70 PHE A CA 1
ATOM 557 C C . PHE A 1 70 ? 9.148 -20.062 10.156 1 96.12 70 PHE A C 1
ATOM 559 O O . PHE A 1 70 ? 9.086 -18.844 9.914 1 96.12 70 PHE A O 1
ATOM 566 N N . TRP A 1 71 ? 10.031 -20.531 10.914 1 96.62 71 TRP A N 1
ATOM 567 C CA . TRP A 1 71 ? 10.938 -19.672 11.664 1 96.62 71 TRP A CA 1
ATOM 568 C C . TRP A 1 71 ? 11.938 -19 10.734 1 96.62 71 TRP A C 1
ATOM 570 O O . TRP A 1 71 ? 12.375 -17.875 10.992 1 96.62 71 TRP A O 1
ATOM 580 N N . ALA A 1 72 ? 12.328 -19.672 9.641 1 96.31 72 ALA A N 1
ATOM 581 C CA . ALA A 1 72 ? 13.164 -19.047 8.625 1 96.31 72 ALA A CA 1
ATOM 582 C C . ALA A 1 72 ? 12.461 -17.828 8.016 1 96.31 72 ALA A C 1
ATOM 584 O O . ALA A 1 72 ? 13.078 -16.781 7.805 1 96.31 72 ALA A O 1
ATOM 585 N N . SER A 1 73 ? 11.172 -17.953 7.73 1 96.88 73 SER A N 1
ATOM 586 C CA . SER A 1 73 ? 10.391 -16.859 7.168 1 96.88 73 SER A CA 1
ATOM 587 C C . SER A 1 73 ? 10.25 -15.719 8.164 1 96.88 73 SER A C 1
ATOM 589 O O . SER A 1 73 ? 10.25 -14.547 7.781 1 96.88 73 SER A O 1
ATOM 591 N N . VAL A 1 74 ? 10.109 -16.062 9.477 1 96.94 74 VAL A N 1
ATOM 592 C CA . VAL A 1 74 ? 10.039 -15.055 10.523 1 96.94 74 VAL A CA 1
ATOM 593 C C . VAL A 1 74 ? 11.344 -14.266 10.578 1 96.94 74 VAL A C 1
ATOM 595 O O . VAL A 1 74 ? 11.336 -13.039 10.617 1 96.94 74 VAL A O 1
ATOM 598 N N . ARG A 1 75 ? 12.414 -14.969 10.578 1 96.5 75 ARG A N 1
ATOM 599 C CA . ARG A 1 75 ? 13.727 -14.336 10.625 1 96.5 75 ARG A CA 1
ATOM 600 C C . ARG A 1 75 ? 13.945 -13.445 9.406 1 96.5 75 ARG A C 1
ATOM 602 O O . ARG A 1 75 ? 14.398 -12.305 9.539 1 96.5 75 ARG A O 1
ATOM 609 N N . THR A 1 76 ? 13.656 -13.977 8.25 1 96.94 76 THR A N 1
ATOM 610 C CA . THR A 1 76 ? 13.812 -13.211 7.02 1 96.94 76 THR A CA 1
ATOM 611 C C . THR A 1 76 ? 12.945 -11.953 7.055 1 96.94 76 THR A C 1
ATOM 613 O O . THR A 1 76 ? 13.391 -10.883 6.637 1 96.94 76 THR A O 1
ATOM 616 N N . THR A 1 77 ? 11.758 -12.086 7.57 1 97.38 77 THR A N 1
ATOM 617 C CA . THR A 1 77 ? 10.852 -10.953 7.68 1 97.38 77 THR A CA 1
ATOM 618 C C . THR A 1 77 ? 11.422 -9.891 8.609 1 97.38 77 THR A C 1
ATOM 620 O O . THR A 1 77 ? 11.398 -8.695 8.289 1 97.38 77 THR A O 1
ATOM 623 N N . LEU A 1 78 ? 11.922 -10.305 9.734 1 97.25 78 LEU A N 1
ATOM 624 C CA . LEU A 1 78 ? 12.477 -9.375 10.711 1 97.25 78 LEU A CA 1
ATOM 625 C C . LEU A 1 78 ? 13.711 -8.664 10.156 1 97.25 78 LEU A C 1
ATOM 627 O O . LEU A 1 78 ? 13.859 -7.453 10.312 1 97.25 78 LEU A O 1
ATOM 631 N N . VAL A 1 79 ? 14.578 -9.406 9.539 1 97.25 79 VAL A N 1
ATOM 632 C CA . VAL A 1 79 ? 15.781 -8.82 8.961 1 97.25 79 VAL A CA 1
ATOM 633 C C . VAL A 1 79 ? 15.398 -7.824 7.867 1 97.25 79 VAL A C 1
ATOM 635 O O . VAL A 1 79 ? 15.93 -6.711 7.82 1 97.25 79 VAL A O 1
ATOM 638 N N . PHE A 1 80 ? 14.516 -8.203 7.031 1 97.38 80 PHE A N 1
ATOM 639 C CA . PHE A 1 80 ? 14.055 -7.336 5.953 1 97.38 80 PHE A CA 1
ATOM 640 C C . PHE A 1 80 ? 13.445 -6.059 6.512 1 97.38 80 PHE A C 1
ATOM 642 O O . PHE A 1 80 ? 13.875 -4.957 6.168 1 97.38 80 PHE A O 1
ATOM 649 N N . THR A 1 81 ? 12.461 -6.223 7.355 1 97.88 81 THR A N 1
ATOM 650 C CA . THR A 1 81 ? 11.68 -5.094 7.859 1 97.88 81 THR A CA 1
ATOM 651 C C . THR A 1 81 ? 12.57 -4.145 8.656 1 97.88 81 THR A C 1
ATOM 653 O O . THR A 1 81 ? 12.5 -2.926 8.484 1 97.88 81 THR A O 1
ATOM 656 N N . LEU A 1 82 ? 13.375 -4.652 9.531 1 97.88 82 LEU A N 1
ATOM 657 C CA . LEU A 1 82 ? 14.234 -3.799 10.344 1 97.88 82 LEU A CA 1
ATOM 658 C C . LEU A 1 82 ? 15.281 -3.1 9.484 1 97.88 82 LEU A C 1
ATOM 660 O O . LEU A 1 82 ? 15.57 -1.918 9.688 1 97.88 82 LEU A O 1
ATOM 664 N N . SER A 1 83 ? 15.836 -3.803 8.547 1 98 83 SER A N 1
ATOM 665 C CA . SER A 1 83 ? 16.859 -3.215 7.68 1 98 83 SER A CA 1
ATOM 666 C C . SER A 1 83 ? 16.281 -2.08 6.844 1 98 83 SER A C 1
ATOM 668 O O . SER A 1 83 ? 16.844 -0.988 6.789 1 98 83 SER A O 1
ATOM 670 N N . VAL A 1 84 ? 15.156 -2.33 6.191 1 98.06 84 VAL A N 1
ATOM 671 C CA . VAL A 1 84 ? 14.609 -1.322 5.293 1 98.06 84 VAL A CA 1
ATOM 672 C C . VAL A 1 84 ? 14.188 -0.092 6.09 1 98.06 84 VAL A C 1
ATOM 674 O O . VAL A 1 84 ? 14.422 1.042 5.668 1 98.06 84 VAL A O 1
ATOM 677 N N . VAL A 1 85 ? 13.562 -0.313 7.23 1 98.31 85 VAL A N 1
ATOM 678 C CA . VAL A 1 85 ? 13.055 0.808 8.016 1 98.31 85 VAL A CA 1
ATOM 679 C C . VAL A 1 85 ? 14.227 1.636 8.547 1 98.31 85 VAL A C 1
ATOM 681 O O . VAL A 1 85 ? 14.203 2.865 8.469 1 98.31 85 VAL A O 1
ATOM 684 N N . VAL A 1 86 ? 15.242 0.987 9.07 1 98.31 86 VAL A N 1
ATOM 685 C CA . VAL A 1 86 ? 16.406 1.693 9.602 1 98.31 86 VAL A CA 1
ATOM 686 C C . VAL A 1 86 ? 17.078 2.49 8.484 1 98.31 86 VAL A C 1
ATOM 688 O O . VAL A 1 86 ? 17.391 3.67 8.656 1 98.31 86 VAL A O 1
ATOM 691 N N . LEU A 1 87 ? 17.281 1.879 7.375 1 97.69 87 LEU A N 1
ATOM 692 C CA . LEU A 1 87 ? 17.938 2.545 6.262 1 97.69 87 LEU A CA 1
ATOM 693 C C . LEU A 1 87 ? 17.109 3.713 5.75 1 97.69 87 LEU A C 1
ATOM 695 O O . LEU A 1 87 ? 17.641 4.781 5.449 1 97.69 87 LEU A O 1
ATOM 699 N N . GLU A 1 88 ? 15.828 3.529 5.633 1 97.12 88 GLU A N 1
ATOM 700 C CA . GLU A 1 88 ? 14.945 4.586 5.16 1 97.12 88 GLU A CA 1
ATOM 701 C C . GLU A 1 88 ? 14.914 5.762 6.133 1 97.12 88 GLU A C 1
ATOM 703 O O . GLU A 1 88 ? 14.883 6.922 5.711 1 97.12 88 GLU A O 1
ATOM 708 N N . VAL A 1 89 ? 14.891 5.441 7.422 1 97.44 89 VAL A N 1
ATOM 709 C CA . VAL A 1 89 ? 14.859 6.492 8.438 1 97.44 89 VAL A CA 1
ATOM 710 C C . VAL A 1 89 ? 16.172 7.277 8.406 1 97.44 89 VAL A C 1
ATOM 712 O O . VAL A 1 89 ? 16.172 8.508 8.414 1 97.44 89 VAL A O 1
ATOM 715 N N . VAL A 1 90 ? 17.25 6.582 8.32 1 96.88 90 VAL A N 1
ATOM 716 C CA . VAL A 1 90 ? 18.562 7.223 8.312 1 96.88 90 VAL A CA 1
ATOM 717 C C . VAL A 1 90 ? 18.719 8.055 7.047 1 96.88 90 VAL A C 1
ATOM 719 O O . VAL A 1 90 ? 19.078 9.234 7.113 1 96.88 90 VAL A O 1
ATOM 722 N N . LEU A 1 91 ? 18.422 7.496 5.91 1 93.12 91 LEU A N 1
ATOM 723 C CA . LEU A 1 91 ? 18.578 8.195 4.641 1 93.12 91 LEU A CA 1
ATOM 724 C C . LEU A 1 91 ? 17.562 9.328 4.523 1 93.12 91 LEU A C 1
ATOM 726 O O . LEU A 1 91 ? 17.891 10.414 4.047 1 93.12 91 LEU A O 1
ATOM 730 N N . GLY A 1 92 ? 16.328 9.023 4.926 1 93.5 92 GLY A N 1
ATOM 731 C CA . GLY A 1 92 ? 15.305 10.055 4.891 1 93.5 92 GLY A CA 1
ATOM 732 C C . GLY A 1 92 ? 15.633 11.25 5.766 1 93.5 92 GLY A C 1
ATOM 733 O O . GLY A 1 92 ? 15.438 12.398 5.359 1 93.5 92 GLY A O 1
ATOM 734 N N . LEU A 1 93 ? 16.109 10.969 6.949 1 94.75 93 LEU A N 1
ATOM 735 C CA . LEU A 1 93 ? 16.5 12.039 7.863 1 94.75 93 LEU A CA 1
ATOM 736 C C . LEU A 1 93 ? 17.672 12.828 7.305 1 94.75 93 LEU A C 1
ATOM 738 O O . LEU A 1 93 ? 17.672 14.062 7.355 1 94.75 93 LEU A O 1
ATOM 742 N N . ALA A 1 94 ? 18.672 12.133 6.832 1 91.56 94 ALA A N 1
ATOM 743 C CA . ALA A 1 94 ? 19.828 12.797 6.254 1 91.56 94 ALA A CA 1
ATOM 744 C C . ALA A 1 94 ? 19.422 13.734 5.125 1 91.56 94 ALA A C 1
ATOM 746 O O . ALA A 1 94 ? 19.859 14.891 5.078 1 91.56 94 ALA A O 1
ATOM 747 N N . LEU A 1 95 ? 18.547 13.281 4.289 1 87.25 95 LEU A N 1
ATOM 748 C CA . LEU A 1 95 ? 18.094 14.086 3.16 1 87.25 95 LEU A CA 1
ATOM 749 C C . LEU A 1 95 ? 17.266 15.266 3.635 1 87.25 95 LEU A C 1
ATOM 751 O O . LEU A 1 95 ? 17.375 16.375 3.096 1 87.25 95 LEU A O 1
ATOM 755 N N . ALA A 1 96 ? 16.422 15.008 4.574 1 90.44 96 ALA A N 1
ATOM 756 C CA . ALA A 1 96 ? 15.586 16.078 5.113 1 90.44 96 ALA A CA 1
ATOM 757 C C . ALA A 1 96 ? 16.422 17.172 5.75 1 90.44 96 ALA A C 1
ATOM 759 O O . ALA A 1 96 ? 16.125 18.359 5.609 1 90.44 96 ALA A O 1
ATOM 760 N N . LEU A 1 97 ? 17.453 16.812 6.449 1 89.69 97 LEU A N 1
ATOM 761 C CA . LEU A 1 97 ? 18.312 17.781 7.117 1 89.69 97 LEU A CA 1
ATOM 762 C C . LEU A 1 97 ? 19.078 18.625 6.102 1 89.69 97 LEU A C 1
ATOM 764 O O . LEU A 1 97 ? 19.297 19.812 6.324 1 89.69 97 LEU A O 1
ATOM 768 N N . VAL A 1 98 ? 19.422 18 5.016 1 83.25 98 VAL A N 1
ATOM 769 C CA . VAL A 1 98 ? 20.172 18.703 3.979 1 83.25 98 VAL A CA 1
ATOM 770 C C . VAL A 1 98 ? 19.266 19.688 3.26 1 83.25 98 VAL A C 1
ATOM 772 O O . VAL A 1 98 ? 19.703 20.766 2.855 1 83.25 98 VAL A O 1
ATOM 775 N N . LEU A 1 99 ? 18 19.406 3.25 1 81.44 99 LEU A N 1
ATOM 776 C CA . LEU A 1 99 ? 17.109 20.219 2.414 1 81.44 99 LEU A CA 1
ATOM 777 C C . LEU A 1 99 ? 16.156 21.031 3.268 1 81.44 99 LEU A C 1
ATOM 779 O O . LEU A 1 99 ? 15.188 21.594 2.752 1 81.44 99 LEU A O 1
ATOM 783 N N . GLU A 1 100 ? 16.359 21.062 4.523 1 83.44 100 GLU A N 1
ATOM 784 C CA . GLU A 1 100 ? 15.406 21.672 5.441 1 83.44 100 GLU A CA 1
ATOM 785 C C . GLU A 1 100 ? 15.289 23.172 5.203 1 83.44 100 GLU A C 1
ATOM 787 O O . GLU A 1 100 ? 14.242 23.766 5.457 1 83.44 100 GLU A O 1
ATOM 792 N N . HIS A 1 101 ? 16.375 23.875 4.898 1 76 101 HIS A N 1
ATOM 793 C CA . HIS A 1 101 ? 16.375 25.312 4.766 1 76 101 HIS A CA 1
ATOM 794 C C . HIS A 1 101 ? 15.828 25.75 3.406 1 76 101 HIS A C 1
ATOM 796 O O . HIS A 1 101 ? 15.719 26.938 3.123 1 76 101 HIS A O 1
ATOM 802 N N . GLY A 1 102 ? 15.266 24.859 2.652 1 66.62 102 GLY A N 1
ATOM 803 C CA . GLY A 1 102 ? 14.695 25.234 1.368 1 66.62 102 GLY A CA 1
ATOM 804 C C . GLY A 1 102 ? 15.727 25.375 0.27 1 66.62 102 GLY A C 1
ATOM 805 O O . GLY A 1 102 ? 16.891 25.703 0.54 1 66.62 102 GLY A O 1
ATOM 806 N N . VAL A 1 103 ? 15.812 24.594 -0.748 1 64.06 103 VAL A N 1
ATOM 807 C CA . VAL A 1 103 ? 16.641 24.766 -1.941 1 64.06 103 VAL A CA 1
ATOM 808 C C . VAL A 1 103 ? 15.773 25.281 -3.09 1 64.06 103 VAL A C 1
ATOM 810 O O . VAL A 1 103 ? 14.57 25.047 -3.127 1 64.06 103 VAL A O 1
ATOM 813 N N . PRO A 1 104 ? 16.438 26.266 -3.812 1 65.38 104 PRO A N 1
ATOM 814 C CA . PRO A 1 104 ? 15.68 26.641 -5.012 1 65.38 104 PRO A CA 1
ATOM 815 C C . PRO A 1 104 ? 15.25 25.422 -5.828 1 65.38 104 PRO A C 1
ATOM 817 O O . PRO A 1 104 ? 16.031 24.484 -6.012 1 65.38 104 PRO A O 1
ATOM 820 N N . GLY A 1 105 ? 13.984 25.266 -6.102 1 68.44 105 GLY A N 1
ATOM 821 C CA . GLY A 1 105 ? 13.461 24.156 -6.898 1 68.44 105 GLY A CA 1
ATOM 822 C C . GLY A 1 105 ? 12.914 23.016 -6.055 1 68.44 105 GLY A C 1
ATOM 823 O O . GLY A 1 105 ? 12.688 21.922 -6.562 1 68.44 105 GLY A O 1
ATOM 824 N N . LEU A 1 106 ? 12.82 23.312 -4.805 1 69.62 106 LEU A N 1
ATOM 825 C CA . LEU A 1 106 ? 12.359 22.297 -3.869 1 69.62 106 LEU A CA 1
ATOM 826 C C . LEU A 1 106 ? 11.023 21.703 -4.316 1 69.62 106 LEU A C 1
ATOM 828 O O . LEU A 1 106 ? 10.781 20.5 -4.152 1 69.62 106 LEU A O 1
ATOM 832 N N . ARG A 1 107 ? 10.336 22.531 -4.93 1 70.81 107 ARG A N 1
ATOM 833 C CA . ARG A 1 107 ? 9.047 22.047 -5.414 1 70.81 107 ARG A CA 1
ATOM 834 C C . ARG A 1 107 ? 9.227 20.953 -6.457 1 70.81 107 ARG A C 1
ATOM 836 O O . ARG A 1 107 ? 8.531 19.938 -6.426 1 70.81 107 ARG A O 1
ATOM 843 N N . PHE A 1 108 ? 10.148 21.219 -7.301 1 74.06 108 PHE A N 1
ATOM 844 C CA . PHE A 1 108 ? 10.438 20.234 -8.336 1 74.06 108 PHE A CA 1
ATOM 845 C C . PHE A 1 108 ? 10.992 18.953 -7.719 1 74.06 108 PHE A C 1
ATOM 847 O O . PHE A 1 108 ? 10.578 17.844 -8.094 1 74.06 108 PHE A O 1
ATOM 854 N N . PHE A 1 109 ? 11.812 19.109 -6.801 1 71.56 109 PHE A N 1
ATOM 855 C CA . PHE A 1 109 ? 12.438 17.938 -6.176 1 71.56 109 PHE A CA 1
ATOM 856 C C . PHE A 1 109 ? 11.414 17.141 -5.379 1 71.56 109 PHE A C 1
ATOM 858 O O . PHE A 1 109 ? 11.445 15.914 -5.391 1 71.56 109 PHE A O 1
ATOM 865 N N . ARG A 1 110 ? 10.555 17.828 -4.793 1 73.38 110 ARG A N 1
ATOM 866 C CA . ARG A 1 110 ? 9.508 17.141 -4.043 1 73.38 110 ARG A CA 1
ATOM 867 C C . ARG A 1 110 ? 8.656 16.266 -4.965 1 73.38 110 ARG A C 1
ATOM 869 O O . ARG A 1 110 ? 8.289 15.148 -4.605 1 73.38 110 ARG A O 1
ATOM 876 N N . THR A 1 111 ? 8.445 16.766 -6.121 1 74.06 111 THR A N 1
ATOM 877 C CA . THR A 1 111 ? 7.629 16.016 -7.078 1 74.06 111 THR A CA 1
ATOM 878 C C . THR A 1 111 ? 8.359 14.773 -7.559 1 74.06 111 THR A C 1
ATOM 880 O O . THR A 1 111 ? 7.766 13.688 -7.629 1 74.06 111 THR A O 1
ATOM 883 N N . VAL A 1 112 ? 9.602 14.914 -7.812 1 77.75 112 VAL A N 1
ATOM 884 C CA . VAL A 1 112 ? 10.398 13.797 -8.312 1 77.75 112 VAL A CA 1
ATOM 885 C C . VAL A 1 112 ? 10.555 12.742 -7.219 1 77.75 112 VAL A C 1
ATOM 887 O O . VAL A 1 112 ? 10.547 11.539 -7.5 1 77.75 112 VAL A O 1
ATOM 890 N N . PHE A 1 113 ? 10.633 13.219 -6.012 1 79.19 113 PHE A N 1
ATOM 891 C CA . PHE A 1 113 ? 10.836 12.312 -4.891 1 79.19 113 PHE A CA 1
ATOM 892 C C . PHE A 1 113 ? 9.578 11.492 -4.617 1 79.19 113 PHE A C 1
ATOM 894 O O . PHE A 1 113 ? 9.664 10.359 -4.148 1 79.19 113 PHE A O 1
ATOM 901 N N . VAL A 1 114 ? 8.492 12.047 -5.012 1 81.31 114 VAL A N 1
ATOM 902 C CA . VAL A 1 114 ? 7.223 11.367 -4.746 1 81.31 114 VAL A CA 1
ATOM 903 C C . VAL A 1 114 ? 6.992 10.273 -5.785 1 81.31 114 VAL A C 1
ATOM 905 O O . VAL A 1 114 ? 6.285 9.305 -5.52 1 81.31 114 VAL A O 1
ATOM 908 N N . LEU A 1 115 ? 7.691 10.242 -6.867 1 82.12 115 LEU A N 1
ATOM 909 C CA . LEU A 1 115 ? 7.398 9.398 -8.023 1 82.12 115 LEU A CA 1
ATOM 910 C C . LEU A 1 115 ? 7.613 7.93 -7.688 1 82.12 115 LEU A C 1
ATOM 912 O O . LEU A 1 115 ? 6.766 7.09 -7.988 1 82.12 115 LEU A O 1
ATOM 916 N N . PRO A 1 116 ? 8.734 7.531 -7.059 1 86.94 116 PRO A N 1
ATOM 917 C CA . PRO A 1 116 ? 8.961 6.109 -6.801 1 86.94 116 PRO A CA 1
ATOM 918 C C . PRO A 1 116 ? 7.84 5.473 -5.984 1 86.94 116 PRO A C 1
ATOM 920 O O . PRO A 1 116 ? 7.422 4.348 -6.27 1 86.94 116 PRO A O 1
ATOM 923 N N . MET A 1 117 ? 7.352 6.25 -5.02 1 88.31 117 MET A N 1
ATOM 924 C CA . MET A 1 117 ? 6.355 5.668 -4.121 1 88.31 117 MET A CA 1
ATOM 925 C C . MET A 1 117 ? 5.02 5.492 -4.832 1 88.31 117 MET A C 1
ATOM 927 O O . MET A 1 117 ? 4.148 4.766 -4.352 1 88.31 117 MET A O 1
ATOM 931 N N . MET A 1 118 ? 4.906 6.121 -5.961 1 86.62 118 MET A N 1
ATOM 932 C CA . MET A 1 118 ? 3.631 6.062 -6.668 1 86.62 118 MET A CA 1
ATOM 933 C C . MET A 1 118 ? 3.664 5.004 -7.766 1 86.62 118 MET A C 1
ATOM 935 O O . MET A 1 118 ? 2.641 4.719 -8.391 1 86.62 118 MET A O 1
ATOM 939 N N . ILE A 1 119 ? 4.816 4.438 -7.977 1 89.69 119 ILE A N 1
ATOM 940 C CA . ILE A 1 119 ? 4.941 3.363 -8.953 1 89.69 119 ILE A CA 1
ATOM 941 C C . ILE A 1 119 ? 4.312 2.088 -8.398 1 89.69 119 ILE A C 1
ATOM 943 O O . ILE A 1 119 ? 4.488 1.76 -7.223 1 89.69 119 ILE A O 1
ATOM 947 N N . ALA A 1 120 ? 3.562 1.402 -9.273 1 91.44 120 ALA A N 1
ATOM 948 C CA . ALA A 1 120 ? 2.979 0.128 -8.859 1 91.44 120 ALA A CA 1
ATOM 949 C C . ALA A 1 120 ? 4.062 -0.859 -8.438 1 91.44 120 ALA A C 1
ATOM 951 O O . ALA A 1 120 ? 5.098 -0.977 -9.094 1 91.44 120 ALA A O 1
ATOM 952 N N . PRO A 1 121 ? 3.799 -1.546 -7.375 1 93.5 121 PRO A N 1
ATOM 953 C CA . PRO A 1 121 ? 4.824 -2.463 -6.871 1 93.5 121 PRO A CA 1
ATOM 954 C C . PRO A 1 121 ? 5.242 -3.51 -7.902 1 93.5 121 PRO A C 1
ATOM 956 O O . PRO A 1 121 ? 6.418 -3.877 -7.973 1 93.5 121 PRO A O 1
ATOM 959 N N . VAL A 1 122 ? 4.32 -3.986 -8.656 1 92.88 122 VAL A N 1
ATOM 960 C CA . VAL A 1 122 ? 4.656 -4.98 -9.672 1 92.88 122 VAL A CA 1
ATOM 961 C C . VAL A 1 122 ? 5.598 -4.367 -10.711 1 92.88 122 VAL A C 1
ATOM 963 O O . VAL A 1 122 ? 6.508 -5.035 -11.203 1 92.88 122 VAL A O 1
ATOM 966 N N . VAL A 1 123 ? 5.348 -3.127 -11.047 1 91.38 123 VAL A N 1
ATOM 967 C CA . VAL A 1 123 ? 6.211 -2.412 -11.977 1 91.38 123 VAL A CA 1
ATOM 968 C C . VAL A 1 123 ? 7.605 -2.258 -11.375 1 91.38 123 VAL A C 1
ATOM 970 O O . VAL A 1 123 ? 8.609 -2.453 -12.062 1 91.38 123 VAL A O 1
ATOM 973 N N . VAL A 1 124 ? 7.652 -1.949 -10.125 1 92.62 124 VAL A N 1
ATOM 974 C CA . VAL A 1 124 ? 8.93 -1.83 -9.43 1 92.62 124 VAL A CA 1
ATOM 975 C C . VAL A 1 124 ? 9.68 -3.156 -9.5 1 92.62 124 VAL A C 1
ATOM 977 O O . VAL A 1 124 ? 10.883 -3.182 -9.781 1 92.62 124 VAL A O 1
ATOM 980 N N . GLY A 1 125 ? 8.961 -4.211 -9.242 1 92 125 GLY A N 1
ATOM 981 C CA . GLY A 1 125 ? 9.57 -5.531 -9.297 1 92 125 GLY A CA 1
ATOM 982 C C . GLY A 1 125 ? 10.148 -5.859 -10.664 1 92 125 GLY A C 1
ATOM 983 O O . GLY A 1 125 ? 11.258 -6.383 -10.758 1 92 125 GLY A O 1
ATOM 984 N N . VAL A 1 126 ? 9.438 -5.578 -11.664 1 87.88 126 VAL A N 1
ATOM 985 C CA . VAL A 1 126 ? 9.875 -5.871 -13.031 1 87.88 126 VAL A CA 1
ATOM 986 C C . VAL A 1 126 ? 11.07 -4.992 -13.391 1 87.88 126 VAL A C 1
ATOM 988 O O . VAL A 1 126 ? 12.07 -5.484 -13.93 1 87.88 126 VAL A O 1
ATOM 991 N N . LEU A 1 127 ? 10.969 -3.76 -13.062 1 87.06 127 LEU A N 1
ATOM 992 C CA . LEU A 1 127 ? 12.031 -2.809 -13.359 1 87.06 127 LEU A CA 1
ATOM 993 C C . LEU A 1 127 ? 13.336 -3.229 -12.695 1 87.06 127 LEU A C 1
ATOM 995 O O . LEU A 1 127 ? 14.375 -3.307 -13.352 1 87.06 127 LEU A O 1
ATOM 999 N N . TRP A 1 128 ? 13.297 -3.473 -11.469 1 90.69 128 TRP A N 1
ATOM 1000 C CA . TRP A 1 128 ? 14.516 -3.822 -10.742 1 90.69 128 TRP A CA 1
ATOM 1001 C C . TRP A 1 128 ? 14.977 -5.234 -11.094 1 90.69 128 TRP A C 1
ATOM 1003 O O . TRP A 1 128 ? 16.156 -5.547 -11 1 90.69 128 TRP A O 1
ATOM 1013 N N . GLY A 1 129 ? 14.039 -6.07 -11.43 1 88.56 129 GLY A N 1
ATOM 1014 C CA . GLY A 1 129 ? 14.422 -7.367 -11.969 1 88.56 129 GLY A CA 1
ATOM 1015 C C . GLY A 1 129 ? 15.32 -7.27 -13.18 1 88.56 129 GLY A C 1
ATOM 1016 O O . GLY A 1 129 ? 16.281 -8.039 -13.32 1 88.56 129 GLY A O 1
ATOM 1017 N N . PHE A 1 130 ? 15.016 -6.324 -13.977 1 83.75 130 PHE A N 1
ATOM 1018 C CA . PHE A 1 130 ? 15.836 -6.074 -15.156 1 83.75 130 PHE A CA 1
ATOM 1019 C C . PHE A 1 130 ? 17.203 -5.516 -14.766 1 83.75 130 PHE A C 1
ATOM 1021 O O . PHE A 1 130 ? 18.219 -5.918 -15.312 1 83.75 130 PHE A O 1
ATOM 1028 N N . LEU A 1 131 ? 17.172 -4.652 -13.898 1 86.56 131 LEU A N 1
ATOM 1029 C CA . LEU A 1 131 ? 18.406 -4.012 -13.469 1 86.56 131 LEU A CA 1
ATOM 1030 C C . LEU A 1 131 ? 19.359 -5.027 -12.836 1 86.56 131 LEU A C 1
ATOM 1032 O O . LEU A 1 131 ? 20.578 -4.93 -12.992 1 86.56 131 LEU A O 1
ATOM 1036 N N . TYR A 1 132 ? 18.781 -6 -12.18 1 89.38 132 TYR A N 1
ATOM 1037 C CA . TYR A 1 132 ? 19.578 -6.98 -11.438 1 89.38 132 TYR A CA 1
ATOM 1038 C C . TYR A 1 132 ? 19.984 -8.133 -12.344 1 89.38 132 TYR A C 1
ATOM 1040 O O . TYR A 1 132 ? 20.703 -9.039 -11.914 1 89.38 132 TYR A O 1
ATOM 1048 N N . HIS A 1 133 ? 19.5 -8.133 -13.523 1 85.25 133 HIS A N 1
ATOM 1049 C CA . HIS A 1 133 ? 19.828 -9.234 -14.422 1 85.25 133 HIS A CA 1
ATOM 1050 C C . HIS A 1 133 ? 21.344 -9.414 -14.547 1 85.25 133 HIS A C 1
ATOM 1052 O O . HIS A 1 133 ? 22.078 -8.445 -14.727 1 85.25 133 HIS A O 1
ATOM 1058 N N . PRO A 1 134 ? 21.797 -10.625 -14.445 1 82.94 134 PRO A N 1
ATOM 1059 C CA . PRO A 1 134 ? 23.234 -10.875 -14.383 1 82.94 134 PRO A CA 1
ATOM 1060 C C . PRO A 1 134 ? 23.953 -10.508 -15.68 1 82.94 134 PRO A C 1
ATOM 1062 O O . PRO A 1 134 ? 25.094 -10.031 -15.648 1 82.94 134 PRO A O 1
ATOM 1065 N N . GLN A 1 135 ? 23.391 -10.742 -16.781 1 77.81 135 GLN A N 1
ATOM 1066 C CA . GLN A 1 135 ? 24.078 -10.586 -18.062 1 77.81 135 GLN A CA 1
ATOM 1067 C C . GLN A 1 135 ? 23.781 -9.219 -18.688 1 77.81 135 GLN A C 1
ATOM 1069 O O . GLN A 1 135 ? 24.672 -8.562 -19.219 1 77.81 135 GLN A O 1
ATOM 1074 N N . PHE A 1 136 ? 22.578 -8.758 -18.531 1 74.88 136 PHE A N 1
ATOM 1075 C CA . PHE A 1 136 ? 22.203 -7.574 -19.297 1 74.88 136 PHE A CA 1
ATOM 1076 C C . PHE A 1 136 ? 21.781 -6.438 -18.359 1 74.88 136 PHE A C 1
ATOM 1078 O O . PHE A 1 136 ? 21.469 -5.34 -18.828 1 74.88 136 PHE A O 1
ATOM 1085 N N . GLY A 1 137 ? 21.891 -6.754 -17.094 1 81.44 137 GLY A N 1
ATOM 1086 C CA . GLY A 1 137 ? 21.484 -5.73 -16.141 1 81.44 137 GLY A CA 1
ATOM 1087 C C . GLY A 1 137 ? 22.453 -4.562 -16.094 1 81.44 137 GLY A C 1
ATOM 1088 O O . GLY A 1 137 ? 23.672 -4.746 -16.188 1 81.44 137 GLY A O 1
ATOM 1089 N N . LYS A 1 138 ? 21.906 -3.455 -15.883 1 78.81 138 LYS A N 1
ATOM 1090 C CA . LYS A 1 138 ? 22.719 -2.24 -15.914 1 78.81 138 LYS A CA 1
ATOM 1091 C C . LYS A 1 138 ? 23.562 -2.111 -14.641 1 78.81 138 LYS A C 1
ATOM 1093 O O . LYS A 1 138 ? 24.594 -1.45 -14.641 1 78.81 138 LYS A O 1
ATOM 1098 N N . ILE A 1 139 ? 23.156 -2.734 -13.648 1 79.81 139 ILE A N 1
ATOM 1099 C CA . ILE A 1 139 ? 23.938 -2.676 -12.414 1 79.81 139 ILE A CA 1
ATOM 1100 C C . ILE A 1 139 ? 25.25 -3.412 -12.602 1 79.81 139 ILE A C 1
ATOM 1102 O O . ILE A 1 139 ? 26.312 -2.889 -12.258 1 79.81 139 ILE A O 1
ATOM 1106 N N . ASN A 1 140 ? 25.156 -4.582 -13.133 1 79.69 140 ASN A N 1
ATOM 1107 C CA . ASN A 1 140 ? 26.375 -5.316 -13.422 1 79.69 140 ASN A CA 1
ATOM 1108 C C . ASN A 1 140 ? 27.234 -4.605 -14.469 1 79.69 140 ASN A C 1
ATOM 1110 O O . ASN A 1 140 ? 28.453 -4.652 -14.406 1 79.69 140 ASN A O 1
ATOM 1114 N N . TYR A 1 141 ? 26.578 -3.963 -15.391 1 76.94 141 TYR A N 1
ATOM 1115 C CA . TYR A 1 141 ? 27.297 -3.191 -16.391 1 76.94 141 TYR A CA 1
ATOM 1116 C C . TYR A 1 141 ? 28.125 -2.092 -15.734 1 76.94 141 TYR A C 1
ATOM 1118 O O . TYR A 1 141 ? 29.297 -1.896 -16.078 1 76.94 141 TYR A O 1
ATOM 1126 N N . ALA A 1 142 ? 27.484 -1.443 -14.828 1 78.81 142 ALA A N 1
ATOM 1127 C CA . ALA A 1 142 ? 28.188 -0.381 -14.109 1 78.81 142 ALA A CA 1
ATOM 1128 C C . ALA A 1 142 ? 29.328 -0.946 -13.266 1 78.81 142 ALA A C 1
ATOM 1130 O O . ALA A 1 142 ? 30.391 -0.332 -13.156 1 78.81 142 ALA A O 1
ATOM 1131 N N . LEU A 1 143 ? 29.109 -2.08 -12.719 1 80.88 143 LEU A N 1
ATOM 1132 C CA . LEU A 1 143 ? 30.125 -2.717 -11.891 1 80.88 143 LEU A CA 1
ATOM 1133 C C . LEU A 1 143 ? 31.312 -3.172 -12.742 1 80.88 143 LEU A C 1
ATOM 1135 O O . LEU A 1 143 ? 32.438 -3.191 -12.266 1 80.88 143 LEU A O 1
ATOM 1139 N N . GLN A 1 144 ? 31.031 -3.6 -13.945 1 80.31 144 GLN A N 1
ATOM 1140 C CA . GLN A 1 144 ? 32.094 -4.016 -14.859 1 80.31 144 GLN A CA 1
ATOM 1141 C C . GLN A 1 144 ? 33.062 -2.869 -15.133 1 80.31 144 GLN A C 1
ATOM 1143 O O . GLN A 1 144 ? 34.25 -3.094 -15.32 1 80.31 144 GLN A O 1
ATOM 1148 N N . ALA A 1 145 ? 32.531 -1.678 -15.117 1 79.19 145 ALA A N 1
ATOM 1149 C CA . ALA A 1 145 ? 33.375 -0.509 -15.32 1 79.19 145 ALA A CA 1
ATOM 1150 C C . ALA A 1 145 ? 34.406 -0.397 -14.211 1 79.19 145 ALA A C 1
ATOM 1152 O O . ALA A 1 145 ? 35.5 0.162 -14.422 1 79.19 145 ALA A O 1
ATOM 1153 N N . PHE A 1 146 ? 34.094 -0.936 -13.109 1 82.5 146 PHE A N 1
ATOM 1154 C CA . PHE A 1 146 ? 35.031 -0.898 -11.992 1 82.5 146 PHE A CA 1
ATOM 1155 C C . PHE A 1 146 ? 35.75 -2.227 -11.852 1 82.5 146 PHE A C 1
ATOM 1157 O O . PHE A 1 146 ? 36.344 -2.506 -10.812 1 8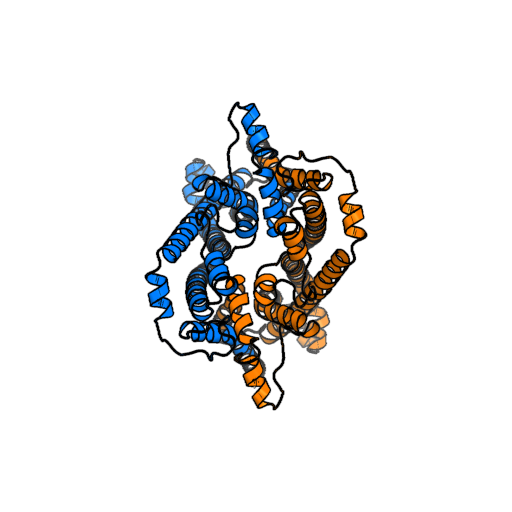2.5 146 PHE A O 1
ATOM 1164 N N . GLU A 1 147 ? 35.562 -3.076 -12.852 1 79.19 147 GLU A N 1
ATOM 1165 C CA . GLU A 1 147 ? 36.281 -4.344 -12.969 1 79.19 147 GLU A CA 1
ATOM 1166 C C . GLU A 1 147 ? 35.781 -5.359 -11.945 1 79.19 147 GLU A C 1
ATOM 1168 O O . GLU A 1 147 ? 36.562 -6.168 -11.43 1 79.19 147 GLU A O 1
ATOM 1173 N N . LEU A 1 148 ? 34.656 -5.129 -11.617 1 77.81 148 LEU A N 1
ATOM 1174 C CA . LEU A 1 148 ? 34.031 -6.121 -10.75 1 77.81 148 LEU A CA 1
ATOM 1175 C C . LEU A 1 148 ? 33.219 -7.133 -11.57 1 77.81 148 LEU A C 1
ATOM 1177 O O . LEU A 1 148 ? 32.688 -6.789 -12.617 1 77.81 148 LEU A O 1
ATOM 1181 N N . GLY A 1 149 ? 33.438 -8.453 -11.461 1 76 149 GLY A N 1
ATOM 1182 C CA . GLY A 1 149 ? 32.719 -9.484 -12.203 1 76 149 GLY A CA 1
ATOM 1183 C C . GLY A 1 149 ? 31.219 -9.422 -12.008 1 76 149 GLY A C 1
ATOM 1184 O O . GLY A 1 149 ? 30.719 -8.633 -11.203 1 76 149 GLY A O 1
ATOM 1185 N N . PRO A 1 150 ? 30.562 -10.195 -12.852 1 80.62 150 PRO A N 1
ATOM 1186 C CA . PRO A 1 150 ? 29.109 -10.211 -12.742 1 80.62 150 PRO A CA 1
ATOM 1187 C C . PRO A 1 150 ? 28.625 -10.742 -11.391 1 80.62 150 PRO A C 1
ATOM 1189 O O . PRO A 1 150 ? 29.188 -11.703 -10.867 1 80.62 150 PRO A O 1
ATOM 1192 N N . VAL A 1 151 ? 27.859 -9.992 -10.82 1 85.38 151 VAL A N 1
ATOM 1193 C CA . VAL A 1 151 ? 27.266 -10.359 -9.539 1 85.38 151 VAL A CA 1
ATOM 1194 C C . VAL A 1 151 ? 25.891 -10.969 -9.758 1 85.38 151 VAL A C 1
ATOM 1196 O O . VAL A 1 151 ? 25.109 -10.484 -10.594 1 85.38 151 VAL A O 1
ATOM 1199 N N . LEU A 1 152 ? 25.625 -12.125 -9.133 1 88.31 152 LEU A N 1
ATOM 1200 C CA . LEU A 1 152 ? 24.312 -12.773 -9.195 1 88.31 152 LEU A CA 1
ATOM 1201 C C . LEU A 1 152 ? 23.391 -12.211 -8.125 1 88.31 152 LEU A C 1
ATOM 1203 O O . LEU A 1 152 ? 23.062 -12.898 -7.152 1 88.31 152 LEU A O 1
ATOM 1207 N N . TRP A 1 153 ? 22.859 -11.102 -8.336 1 90.19 153 TRP A N 1
ATOM 1208 C CA . TRP A 1 153 ? 22.109 -10.297 -7.379 1 90.19 153 TRP A CA 1
ATOM 1209 C C . TRP A 1 153 ? 20.922 -11.078 -6.832 1 90.19 153 TRP A C 1
ATOM 1211 O O . TRP A 1 153 ? 20.625 -11.008 -5.637 1 90.19 153 TRP A O 1
ATOM 1221 N N . LEU A 1 154 ? 20.281 -11.852 -7.711 1 90.44 154 LEU A N 1
ATOM 1222 C CA . LEU A 1 154 ? 19.031 -12.477 -7.297 1 90.44 154 LEU A CA 1
ATOM 1223 C C . LEU A 1 154 ? 19.219 -13.977 -7.094 1 90.44 154 LEU A C 1
ATOM 1225 O O . LEU A 1 154 ? 18.359 -14.633 -6.492 1 90.44 154 LEU A O 1
ATOM 1229 N N . ALA A 1 155 ? 20.328 -14.469 -7.539 1 88.81 155 ALA A N 1
ATOM 1230 C CA . ALA A 1 155 ? 20.562 -15.914 -7.48 1 88.81 155 ALA A CA 1
ATOM 1231 C C . ALA A 1 155 ? 21.344 -16.297 -6.23 1 88.81 155 ALA A C 1
ATOM 1233 O O . ALA A 1 155 ? 21.25 -17.438 -5.762 1 88.81 155 ALA A O 1
ATOM 1234 N N . ASN A 1 156 ? 22.125 -15.375 -5.766 1 91.12 156 ASN A N 1
ATOM 1235 C CA . ASN A 1 156 ? 22.844 -15.578 -4.512 1 91.12 156 ASN A CA 1
ATOM 1236 C C . ASN A 1 156 ? 21.953 -15.273 -3.305 1 91.12 156 ASN A C 1
ATOM 1238 O O . ASN A 1 156 ? 21.406 -14.172 -3.193 1 91.12 156 ASN A O 1
ATOM 1242 N N . PRO A 1 157 ? 21.828 -16.234 -2.387 1 89.44 157 PRO A N 1
ATOM 1243 C CA . PRO A 1 157 ? 20.906 -16.062 -1.262 1 89.44 157 PRO A CA 1
ATOM 1244 C C . PRO A 1 157 ? 21.156 -14.797 -0.458 1 89.44 157 PRO A C 1
ATOM 1246 O O . PRO A 1 157 ? 20.219 -14.109 -0.065 1 89.44 157 PRO A O 1
ATOM 1249 N N . ARG A 1 158 ? 22.359 -14.461 -0.174 1 88.31 158 ARG A N 1
ATOM 1250 C CA . ARG A 1 158 ? 22.688 -13.273 0.605 1 88.31 158 ARG A CA 1
ATOM 1251 C C . ARG A 1 158 ? 22.422 -12.008 -0.201 1 88.31 158 ARG A C 1
ATOM 1253 O O . ARG A 1 158 ? 21.875 -11.031 0.324 1 88.31 158 ARG A O 1
ATOM 1260 N N . LEU A 1 159 ? 22.75 -12.086 -1.425 1 92.94 159 LEU A N 1
ATOM 1261 C CA . LEU A 1 159 ? 22.594 -10.898 -2.262 1 92.94 159 LEU A CA 1
ATOM 1262 C C . LEU A 1 159 ? 21.141 -10.68 -2.65 1 92.94 159 LEU A C 1
ATOM 1264 O O . LEU A 1 159 ? 20.719 -9.547 -2.895 1 92.94 159 LEU A O 1
ATOM 1268 N N . ALA A 1 160 ? 20.438 -11.789 -2.641 1 95.88 160 ALA A N 1
ATOM 1269 C CA . ALA A 1 160 ? 19.031 -11.68 -3.027 1 95.88 160 ALA A CA 1
ATOM 1270 C C . ALA A 1 160 ? 18.25 -10.82 -2.035 1 95.88 160 ALA A C 1
ATOM 1272 O O . ALA A 1 160 ? 17.516 -9.914 -2.432 1 95.88 160 ALA A O 1
ATOM 1273 N N . LEU A 1 161 ? 18.453 -11.125 -0.768 1 96.44 161 LEU A N 1
ATOM 1274 C CA . LEU A 1 161 ? 17.75 -10.336 0.245 1 96.44 161 LEU A CA 1
ATOM 1275 C C . LEU A 1 161 ? 18.219 -8.891 0.238 1 96.44 161 LEU A C 1
ATOM 1277 O O . LEU A 1 161 ? 17.422 -7.965 0.375 1 96.44 161 LEU A O 1
ATOM 1281 N N . LEU A 1 162 ? 19.469 -8.68 0.069 1 96.5 162 LEU A N 1
ATOM 1282 C CA . LEU A 1 162 ? 20.016 -7.332 -0.011 1 96.5 162 LEU A CA 1
ATOM 1283 C C . LEU A 1 162 ? 19.406 -6.57 -1.188 1 96.5 162 LEU A C 1
ATOM 1285 O O . LEU A 1 162 ? 19.109 -5.379 -1.072 1 96.5 162 LEU A O 1
ATOM 1289 N N . SER A 1 163 ? 19.281 -7.25 -2.309 1 96.06 163 SER A N 1
ATOM 1290 C CA . SER A 1 163 ? 18.719 -6.633 -3.502 1 96.06 163 SER A CA 1
ATOM 1291 C C . SER A 1 163 ? 17.281 -6.184 -3.264 1 96.06 163 SER A C 1
ATOM 1293 O O . SER A 1 163 ? 16.891 -5.094 -3.684 1 96.06 163 SER A O 1
ATOM 1295 N N . VAL A 1 164 ? 16.531 -7.012 -2.564 1 96.56 164 VAL A N 1
ATOM 1296 C CA . VAL A 1 164 ? 15.141 -6.676 -2.242 1 96.56 164 VAL A CA 1
ATOM 1297 C C . VAL A 1 164 ? 15.109 -5.488 -1.282 1 96.56 164 VAL A C 1
ATOM 1299 O O . VAL A 1 164 ? 14.289 -4.582 -1.436 1 96.56 164 VAL A O 1
ATOM 1302 N N . ILE A 1 165 ? 16 -5.48 -0.322 1 97.38 165 ILE A N 1
ATOM 1303 C CA . ILE A 1 165 ? 16.094 -4.402 0.659 1 97.38 165 ILE A CA 1
ATOM 1304 C C . ILE A 1 165 ? 16.406 -3.084 -0.049 1 97.38 165 ILE A C 1
ATOM 1306 O O . ILE A 1 165 ? 15.734 -2.076 0.182 1 97.38 165 ILE A O 1
ATOM 1310 N N . LEU A 1 166 ? 17.328 -3.139 -0.941 1 95.25 166 LEU A N 1
ATOM 1311 C CA . LEU A 1 166 ? 17.734 -1.932 -1.65 1 95.25 166 LEU A CA 1
ATOM 1312 C C . LEU A 1 166 ? 16.594 -1.398 -2.516 1 95.25 166 LEU A C 1
ATOM 1314 O O . LEU A 1 166 ? 16.406 -0.185 -2.623 1 95.25 166 LEU A O 1
ATOM 1318 N N . THR A 1 167 ? 15.898 -2.289 -3.16 1 94.62 167 THR A N 1
ATOM 1319 C CA . THR A 1 167 ? 14.766 -1.895 -3.984 1 94.62 167 THR A CA 1
ATOM 1320 C C . THR A 1 167 ? 13.695 -1.208 -3.141 1 94.62 167 THR A C 1
ATOM 1322 O O . THR A 1 167 ? 13.156 -0.169 -3.531 1 94.62 167 THR A O 1
ATOM 1325 N N . ASP A 1 168 ? 13.391 -1.778 -1.979 1 96.94 168 ASP A N 1
ATOM 1326 C CA . ASP A 1 168 ? 12.398 -1.201 -1.075 1 96.94 168 ASP A CA 1
ATOM 1327 C C . ASP A 1 168 ? 12.852 0.166 -0.566 1 96.94 168 ASP A C 1
ATOM 1329 O O . ASP A 1 168 ? 12.062 1.112 -0.531 1 96.94 168 ASP A O 1
ATOM 1333 N N . VAL A 1 169 ? 14.086 0.255 -0.21 1 95.81 169 VAL A N 1
ATOM 1334 C CA . VAL A 1 169 ? 14.641 1.509 0.286 1 95.81 169 VAL A CA 1
ATOM 1335 C C . VAL A 1 169 ? 14.531 2.584 -0.792 1 95.81 169 VAL A C 1
ATOM 1337 O O . VAL A 1 169 ? 14.164 3.725 -0.503 1 95.81 169 VAL A O 1
ATOM 1340 N N . TRP A 1 170 ? 14.852 2.199 -1.97 1 93.12 170 TRP A N 1
ATOM 1341 C CA . TRP A 1 170 ? 14.727 3.123 -3.094 1 93.12 170 TRP A CA 1
ATOM 1342 C C . TRP A 1 170 ? 13.297 3.623 -3.227 1 93.12 170 TRP A C 1
ATOM 1344 O O . TRP A 1 170 ? 13.062 4.824 -3.396 1 93.12 170 TRP A O 1
ATOM 1354 N N . GLN A 1 171 ? 12.398 2.793 -3.094 1 93.5 171 GLN A N 1
ATOM 1355 C CA . GLN A 1 171 ? 11 3.115 -3.373 1 93.5 171 GLN A CA 1
ATOM 1356 C C . GLN A 1 171 ? 10.391 3.941 -2.244 1 93.5 171 GLN A C 1
ATOM 1358 O O . GLN A 1 171 ? 9.555 4.812 -2.488 1 93.5 171 GLN A O 1
ATOM 1363 N N . TRP A 1 172 ? 10.859 3.762 -0.956 1 95.25 172 TRP A N 1
ATOM 1364 C CA . TRP A 1 172 ? 10.055 4.277 0.147 1 95.25 172 TRP A CA 1
ATOM 1365 C C . TRP A 1 172 ? 10.836 5.301 0.961 1 95.25 172 TRP A C 1
ATOM 1367 O O . TRP A 1 172 ? 10.281 5.957 1.846 1 95.25 172 TRP A O 1
ATOM 1377 N N . THR A 1 173 ? 12.086 5.488 0.674 1 93.62 173 THR A N 1
ATOM 1378 C CA . THR A 1 173 ? 12.852 6.535 1.349 1 93.62 173 THR A CA 1
ATOM 1379 C C . THR A 1 173 ? 12.188 7.895 1.162 1 93.62 173 THR A C 1
ATOM 1381 O O . THR A 1 173 ? 12.148 8.711 2.088 1 93.62 173 THR A O 1
ATOM 1384 N N . PRO A 1 174 ? 11.648 8.133 0.002 1 90.88 174 PRO A N 1
ATOM 1385 C CA . PRO A 1 174 ? 11 9.43 -0.219 1 90.88 174 PRO A CA 1
ATOM 1386 C C . PRO A 1 174 ? 9.875 9.703 0.778 1 90.88 174 PRO A C 1
ATOM 1388 O O . PRO A 1 174 ? 9.68 10.844 1.192 1 90.88 174 PRO A O 1
ATOM 1391 N N . PHE A 1 175 ? 9.172 8.711 1.189 1 93 175 PHE A N 1
ATOM 1392 C CA . PHE A 1 175 ? 8.094 8.891 2.162 1 93 175 PHE A CA 1
ATOM 1393 C C . PHE A 1 175 ? 8.641 9.43 3.479 1 93 175 PHE A C 1
ATOM 1395 O O . PHE A 1 175 ? 8.141 10.422 4.008 1 93 175 PHE A O 1
ATOM 1402 N N . VAL A 1 176 ? 9.641 8.773 3.98 1 95.19 176 VAL A N 1
ATOM 1403 C CA . VAL A 1 176 ? 10.234 9.18 5.25 1 95.19 176 VAL A CA 1
ATOM 1404 C C . VAL A 1 176 ? 10.844 10.578 5.109 1 95.19 176 VAL A C 1
ATOM 1406 O O . VAL A 1 176 ? 10.688 11.422 5.992 1 95.19 176 VAL A O 1
ATOM 1409 N N . PHE A 1 177 ? 11.453 10.812 4.02 1 91.88 177 PHE A N 1
ATOM 1410 C CA . PHE A 1 177 ? 12.07 12.102 3.727 1 91.88 177 PHE A CA 1
ATOM 1411 C C . PHE A 1 177 ? 11.031 13.219 3.795 1 91.88 177 PHE A C 1
ATOM 1413 O O . PHE A 1 177 ? 11.227 14.211 4.5 1 91.88 177 PHE A O 1
ATOM 1420 N N . LEU A 1 178 ? 9.953 13 3.117 1 89.5 178 LEU A N 1
ATOM 1421 C CA . LEU A 1 178 ? 8.945 14.055 3.006 1 89.5 178 LEU A CA 1
ATOM 1422 C C . LEU A 1 178 ? 8.289 14.32 4.355 1 89.5 178 LEU A C 1
ATOM 1424 O O . LEU A 1 178 ? 8.039 15.469 4.715 1 89.5 178 LEU A O 1
ATOM 1428 N N . VAL A 1 179 ? 8.016 13.297 5.074 1 92.62 179 VAL A N 1
ATOM 1429 C CA . VAL A 1 179 ? 7.375 13.43 6.379 1 92.62 179 VAL A CA 1
ATOM 1430 C C . VAL A 1 179 ? 8.305 14.172 7.336 1 92.62 179 VAL A C 1
ATOM 1432 O O . VAL A 1 179 ? 7.891 15.109 8.023 1 92.62 179 VAL A O 1
ATOM 1435 N N . LEU A 1 180 ? 9.555 13.852 7.301 1 94.94 180 LEU A N 1
ATOM 1436 C CA . LEU A 1 180 ? 10.508 14.453 8.227 1 94.94 180 LEU A CA 1
ATOM 1437 C C . LEU A 1 180 ? 10.852 15.875 7.793 1 94.94 180 LEU A C 1
ATOM 1439 O O . LEU A 1 180 ? 11.086 16.75 8.633 1 94.94 180 LEU A O 1
ATOM 1443 N N . LEU A 1 181 ? 10.906 16.078 6.5 1 90.5 181 LEU A N 1
ATOM 1444 C CA . LEU A 1 181 ? 11.141 17.438 6.008 1 90.5 181 LEU A CA 1
ATOM 1445 C C . LEU A 1 181 ? 10.047 18.375 6.492 1 90.5 181 LEU A C 1
ATOM 1447 O O . LEU A 1 181 ? 10.336 19.484 6.961 1 90.5 181 LEU A O 1
ATOM 1451 N N . ALA A 1 182 ? 8.867 17.906 6.367 1 88 182 ALA A N 1
ATOM 1452 C CA . ALA A 1 182 ? 7.75 18.703 6.852 1 88 182 ALA A CA 1
ATOM 1453 C C . ALA A 1 182 ? 7.867 18.969 8.352 1 88 182 ALA A C 1
ATOM 1455 O O . ALA A 1 182 ? 7.566 20.062 8.812 1 88 182 ALA A O 1
ATOM 1456 N N . GLY A 1 183 ? 8.25 17.969 9.086 1 92.19 183 GLY A N 1
ATOM 1457 C CA . GLY A 1 183 ? 8.469 18.141 10.516 1 92.19 183 GLY A CA 1
ATOM 1458 C C . GLY A 1 183 ? 9.547 19.156 10.836 1 92.19 183 GLY A C 1
ATOM 1459 O O . GLY A 1 183 ? 9.375 20 11.727 1 92.19 183 GLY A O 1
ATOM 1460 N N . LEU A 1 184 ? 10.578 19.141 10.133 1 93.25 184 LEU A N 1
ATOM 1461 C CA . LEU A 1 184 ? 11.695 20.047 10.352 1 93.25 184 LEU A CA 1
ATOM 1462 C C . LEU A 1 184 ? 11.305 21.484 10.008 1 93.25 184 LEU A C 1
ATOM 1464 O O . LEU A 1 184 ? 11.695 22.422 10.703 1 93.25 184 LEU A O 1
ATOM 1468 N N . GLN A 1 185 ? 10.57 21.547 8.984 1 89.19 185 GLN A N 1
ATOM 1469 C CA . GLN A 1 185 ? 10.156 22.875 8.531 1 89.19 185 GLN A CA 1
ATOM 1470 C C . GLN A 1 185 ? 9.133 23.484 9.492 1 89.19 185 GLN A C 1
ATOM 1472 O O . GLN A 1 185 ? 8.891 24.688 9.461 1 89.19 185 GLN A O 1
ATOM 1477 N N . GLY A 1 186 ? 8.617 22.656 10.336 1 89.69 186 GLY A N 1
ATOM 1478 C CA . GLY A 1 186 ? 7.648 23.125 11.312 1 89.69 186 GLY A CA 1
ATOM 1479 C C . GLY A 1 186 ? 8.289 23.641 12.586 1 89.69 186 GLY A C 1
ATOM 1480 O O . GLY A 1 186 ? 7.613 24.219 13.445 1 89.69 186 GLY A O 1
ATOM 1481 N N . ILE A 1 187 ? 9.531 23.625 12.672 1 92.44 187 ILE A N 1
ATOM 1482 C CA . ILE A 1 187 ? 10.234 24.094 13.867 1 92.44 187 ILE A CA 1
ATOM 1483 C C . ILE A 1 187 ? 10.234 25.609 13.891 1 92.44 187 ILE A C 1
ATOM 1485 O O . ILE A 1 187 ? 10.641 26.25 12.922 1 92.44 187 ILE A O 1
ATOM 1489 N N . PRO A 1 188 ? 9.836 26.156 15 1 93.25 188 PRO A N 1
ATOM 1490 C CA . PRO A 1 188 ? 9.859 27.609 15.102 1 93.25 188 PRO A CA 1
ATOM 1491 C C . PRO A 1 188 ? 11.258 28.188 14.93 1 93.25 188 PRO A C 1
ATOM 1493 O O . PRO A 1 188 ? 12.203 27.75 15.586 1 93.25 188 PRO A O 1
ATOM 1496 N N . GLN A 1 189 ? 11.273 29.172 14.203 1 90.75 189 GLN A N 1
ATOM 1497 C CA . GLN A 1 189 ? 12.555 29.781 13.867 1 90.75 189 GLN A CA 1
ATOM 1498 C C . GLN A 1 189 ? 13.195 30.422 15.094 1 90.75 189 GLN A C 1
ATOM 1500 O O . GLN A 1 189 ? 14.422 30.484 15.203 1 90.75 189 GLN A O 1
ATOM 1505 N N . HIS A 1 190 ? 12.422 30.859 15.93 1 93.56 190 HIS A N 1
ATOM 1506 C CA . HIS A 1 190 ? 12.945 31.531 17.125 1 93.56 190 HIS A CA 1
ATOM 1507 C C . HIS A 1 190 ? 13.773 30.578 17.969 1 93.56 190 HIS A C 1
ATOM 1509 O O . HIS A 1 190 ? 14.727 30.984 18.625 1 93.56 190 HIS A O 1
ATOM 1515 N N . LEU A 1 191 ? 13.422 29.312 17.922 1 93.5 191 LEU A N 1
ATOM 1516 C CA . LEU A 1 191 ? 14.188 28.312 18.656 1 93.5 191 LEU A CA 1
ATOM 1517 C C . LEU A 1 191 ? 15.57 28.141 18.047 1 93.5 191 LEU A C 1
ATOM 1519 O O . LEU A 1 191 ? 16.562 28 18.766 1 93.5 191 LEU A O 1
ATOM 1523 N N . LEU A 1 192 ? 15.633 28.234 16.844 1 91.56 192 LEU A N 1
ATOM 1524 C CA . LEU A 1 192 ? 16.891 28.062 16.141 1 91.56 192 LEU A CA 1
ATOM 1525 C C . LEU A 1 192 ? 17.781 29.297 16.281 1 91.56 192 LEU A C 1
ATOM 1527 O O . LEU A 1 192 ? 19 29.188 16.438 1 91.56 192 LEU A O 1
ATOM 1531 N N . TYR A 1 193 ? 17.141 30.422 16.281 1 92.12 193 TYR A N 1
ATOM 1532 C CA . TYR A 1 193 ? 17.875 31.672 16.484 1 92.12 193 TYR A CA 1
ATOM 1533 C C . TYR A 1 193 ? 18.438 31.734 17.906 1 92.12 193 TYR A C 1
ATOM 1535 O O . TYR A 1 193 ? 19.578 32.156 18.094 1 92.12 193 TYR A O 1
ATOM 1543 N N . ALA A 1 194 ? 17.656 31.375 18.75 1 94.94 194 ALA A N 1
ATOM 1544 C CA . ALA A 1 194 ? 18.078 31.375 20.141 1 94.94 194 ALA A CA 1
ATOM 1545 C C . ALA A 1 194 ? 19.281 30.453 20.359 1 94.94 194 ALA A C 1
ATOM 1547 O O . ALA A 1 194 ? 20.203 30.781 21.094 1 94.94 194 ALA A O 1
ATOM 1548 N N . ALA A 1 195 ? 19.25 29.375 19.734 1 94 195 ALA A N 1
ATOM 1549 C CA . ALA A 1 195 ? 20.359 28.438 19.828 1 94 195 ALA A CA 1
ATOM 1550 C C . ALA A 1 195 ? 21.641 29.031 19.25 1 94 195 ALA A C 1
ATOM 1552 O O . ALA A 1 195 ? 22.719 28.844 19.812 1 94 195 ALA A O 1
ATOM 1553 N N . LYS A 1 196 ? 21.453 29.703 18.203 1 92.06 196 LYS A N 1
ATOM 1554 C CA . LYS A 1 196 ? 22.594 30.359 17.578 1 92.06 196 LYS A CA 1
ATOM 1555 C C . LYS A 1 196 ? 23.188 31.438 18.484 1 92.06 196 LYS A C 1
ATOM 1557 O O . LYS A 1 196 ? 24.406 31.562 18.594 1 92.06 196 LYS A O 1
ATOM 1562 N N . VAL A 1 197 ? 22.359 32.125 19.062 1 94.69 197 VAL A N 1
ATOM 1563 C CA . VAL A 1 197 ? 22.781 33.188 19.969 1 94.69 197 VAL A CA 1
ATOM 1564 C C . VAL A 1 197 ? 23.5 32.594 21.172 1 94.69 197 VAL A C 1
ATOM 1566 O O . VAL A 1 197 ? 24.469 33.188 21.656 1 94.69 197 VAL A O 1
ATOM 1569 N N . ASP A 1 198 ? 23.094 31.469 21.594 1 95.25 198 ASP A N 1
ATOM 1570 C CA . ASP A 1 198 ? 23.688 30.781 22.734 1 95.25 198 ASP A CA 1
ATOM 1571 C C . ASP A 1 198 ? 25 30.094 22.344 1 95.25 198 ASP A C 1
ATOM 1573 O O . ASP A 1 198 ? 25.688 29.531 23.188 1 95.25 198 ASP A O 1
ATOM 1577 N N . GLY A 1 199 ? 25.312 30.125 21.094 1 93.62 199 GLY A N 1
ATOM 1578 C CA . GLY A 1 199 ? 26.578 29.594 20.625 1 93.62 199 GLY A CA 1
ATOM 1579 C C . GLY A 1 199 ? 26.531 28.094 20.359 1 93.62 199 GLY A C 1
ATOM 1580 O O . GLY A 1 199 ? 27.562 27.422 20.344 1 93.62 199 GLY A O 1
ATOM 1581 N N . ALA A 1 200 ? 25.344 27.609 20.219 1 94 200 ALA A N 1
ATOM 1582 C CA . ALA A 1 200 ? 25.188 26.188 19.953 1 94 200 ALA A CA 1
ATOM 1583 C C . ALA A 1 200 ? 25.734 25.828 18.562 1 94 200 ALA A C 1
ATOM 1585 O O . ALA A 1 200 ? 25.531 26.578 17.609 1 94 200 ALA A O 1
ATOM 1586 N N . ASN A 1 201 ? 26.484 24.703 18.531 1 94.19 201 ASN A N 1
ATOM 1587 C CA . ASN A 1 201 ? 26.938 24.234 17.219 1 94.19 201 ASN A CA 1
ATOM 1588 C C . ASN A 1 201 ? 25.891 23.391 16.531 1 94.19 201 ASN A C 1
ATOM 1590 O O . ASN A 1 201 ? 24.781 23.203 17.047 1 94.19 201 ASN A O 1
ATOM 1594 N N . TYR A 1 202 ? 26.203 22.906 15.359 1 91.25 202 TYR A N 1
ATOM 1595 C CA . TYR A 1 202 ? 25.234 22.203 14.523 1 91.25 202 TYR A CA 1
ATOM 1596 C C . TYR A 1 202 ? 24.766 20.906 15.195 1 91.25 202 TYR A C 1
ATOM 1598 O O . TYR A 1 202 ? 23.578 20.609 15.211 1 91.25 202 TYR A O 1
ATOM 1606 N N . MET A 1 203 ? 25.672 20.188 15.719 1 94 203 MET A N 1
ATOM 1607 C CA . MET A 1 203 ? 25.344 18.906 16.328 1 94 203 MET A CA 1
ATOM 1608 C C . MET A 1 203 ? 24.516 19.109 17.594 1 94 203 MET A C 1
ATOM 1610 O O . MET A 1 203 ? 23.625 18.297 17.891 1 94 203 MET A O 1
ATOM 1614 N N . GLN A 1 204 ? 24.812 20.172 18.312 1 94.62 204 GLN A N 1
ATOM 1615 C CA . GLN A 1 204 ? 24.047 20.5 19.516 1 94.62 204 GLN A CA 1
ATOM 1616 C C . GLN A 1 204 ? 22.609 20.875 19.141 1 94.62 204 GLN A C 1
ATOM 1618 O O . GLN A 1 204 ? 21.656 20.422 19.797 1 94.62 204 GLN A O 1
ATOM 1623 N N . THR A 1 205 ? 22.531 21.688 18.109 1 94.94 205 THR A N 1
ATOM 1624 C CA . THR A 1 205 ? 21.203 22.094 17.641 1 94.94 205 THR A CA 1
ATOM 1625 C C . THR A 1 205 ? 20.406 20.891 17.141 1 94.94 205 THR A C 1
ATOM 1627 O O . THR A 1 205 ? 19.203 20.781 17.406 1 94.94 205 THR A O 1
ATOM 1630 N N . LEU A 1 206 ? 21.125 19.984 16.438 1 95.06 206 LEU A N 1
ATOM 1631 C CA . LEU A 1 206 ? 20.484 18.781 15.883 1 95.06 206 LEU A CA 1
ATOM 1632 C C . LEU A 1 206 ? 19.984 17.875 17 1 95.06 206 LEU A C 1
ATOM 1634 O O . LEU A 1 206 ? 18.812 17.484 17 1 95.06 206 LEU A O 1
ATOM 1638 N N . LEU A 1 207 ? 20.766 17.594 17.984 1 95.12 207 LEU A N 1
ATOM 1639 C CA . LEU A 1 207 ? 20.469 16.594 19 1 95.12 207 LEU A CA 1
ATOM 1640 C C . LEU A 1 207 ? 19.531 17.156 20.062 1 95.12 207 LEU A C 1
ATOM 1642 O O . LEU A 1 207 ? 18.703 16.422 20.625 1 95.12 207 LEU A O 1
ATOM 1646 N N . HIS A 1 208 ? 19.562 18.516 20.328 1 94.94 208 HIS A N 1
ATOM 1647 C CA . HIS A 1 208 ? 18.828 19.047 21.469 1 94.94 208 HIS A CA 1
ATOM 1648 C C . HIS A 1 208 ? 17.609 19.844 21 1 94.94 208 HIS A C 1
ATOM 1650 O O . HIS A 1 208 ? 16.719 20.141 21.812 1 94.94 208 HIS A O 1
ATOM 1656 N N . ILE A 1 209 ? 17.531 20.172 19.75 1 95.19 209 ILE A N 1
ATOM 1657 C CA . ILE A 1 209 ? 16.406 20.969 19.297 1 95.19 209 ILE A CA 1
ATOM 1658 C C . ILE A 1 209 ? 15.68 20.266 18.156 1 95.19 209 ILE A C 1
ATOM 1660 O O . ILE A 1 209 ? 14.523 19.859 18.312 1 95.19 209 ILE A O 1
ATOM 1664 N N . LYS A 1 210 ? 16.375 19.969 17.125 1 95.62 210 LYS A N 1
ATOM 1665 C CA . LYS A 1 210 ? 15.719 19.453 15.914 1 95.62 210 LYS A CA 1
ATOM 1666 C C . LYS A 1 210 ? 15.156 18.047 16.156 1 95.62 210 LYS A C 1
ATOM 1668 O O . LYS A 1 210 ? 13.961 17.828 15.961 1 95.62 210 LYS A O 1
ATOM 1673 N N . ILE A 1 211 ? 15.969 17.125 16.609 1 95.69 211 ILE A N 1
ATOM 1674 C CA . ILE A 1 211 ? 15.562 15.742 16.75 1 95.69 211 ILE A CA 1
ATOM 1675 C C . ILE A 1 211 ? 14.438 15.633 17.781 1 95.69 211 ILE A C 1
ATOM 1677 O O . ILE A 1 211 ? 13.406 15.008 17.531 1 95.69 211 ILE A O 1
ATOM 1681 N N . PRO A 1 212 ? 14.57 16.297 18.922 1 95.06 212 PRO A N 1
ATOM 1682 C CA . PRO A 1 212 ? 13.469 16.234 19.875 1 95.06 212 PRO A CA 1
ATOM 1683 C C . PRO A 1 212 ? 12.18 16.844 19.344 1 95.06 212 PRO A C 1
ATOM 1685 O O . PRO A 1 212 ? 11.086 16.359 19.656 1 95.06 212 PRO A O 1
ATOM 1688 N N . HIS A 1 213 ? 12.297 17.875 18.578 1 94.38 213 HIS A N 1
ATOM 1689 C CA . HIS A 1 213 ? 11.109 18.531 18.047 1 94.38 213 HIS A CA 1
ATOM 1690 C C . HIS A 1 213 ? 10.398 17.641 17.031 1 94.38 213 HIS A C 1
ATOM 1692 O O . HIS A 1 213 ? 9.164 17.656 16.938 1 94.38 213 HIS A O 1
ATOM 1698 N N . ILE A 1 214 ? 11.125 16.812 16.281 1 95.25 214 ILE A N 1
ATOM 1699 C CA . ILE A 1 214 ? 10.477 16.031 15.227 1 95.25 214 ILE A CA 1
ATOM 1700 C C . ILE A 1 214 ? 10.305 14.586 15.695 1 95.25 214 ILE A C 1
ATOM 1702 O O . ILE A 1 214 ? 9.836 13.734 14.938 1 95.25 214 ILE A O 1
ATOM 1706 N N . ALA A 1 215 ? 10.648 14.266 16.906 1 94.88 215 ALA A N 1
ATOM 1707 C CA . ALA A 1 215 ? 10.586 12.914 17.453 1 94.88 215 ALA A CA 1
ATOM 1708 C C . ALA A 1 215 ? 9.203 12.297 17.25 1 94.88 215 ALA A C 1
ATOM 1710 O O . ALA A 1 215 ? 9.086 11.141 16.844 1 94.88 215 ALA A O 1
ATOM 1711 N N . PRO A 1 216 ? 8.141 13.008 17.5 1 93 216 PRO A N 1
ATOM 1712 C CA . PRO A 1 216 ? 6.82 12.422 17.281 1 93 216 PRO A CA 1
ATOM 1713 C C . PRO A 1 216 ? 6.582 12.039 15.812 1 93 216 PRO A C 1
ATOM 1715 O O . PRO A 1 216 ? 6.066 10.961 15.531 1 93 216 PRO A O 1
ATOM 1718 N N . VAL A 1 217 ? 6.969 12.898 14.953 1 94.12 217 VAL A N 1
ATOM 1719 C CA . VAL A 1 217 ? 6.777 12.648 13.531 1 94.12 217 VAL A CA 1
ATOM 1720 C C . VAL A 1 217 ? 7.691 11.516 13.078 1 94.12 217 VAL A C 1
ATOM 1722 O O . VAL A 1 217 ? 7.309 10.695 12.234 1 94.12 217 VAL A O 1
ATOM 1725 N N . LEU A 1 218 ? 8.891 11.5 13.609 1 96.31 218 LEU A N 1
ATOM 1726 C CA . LEU A 1 218 ? 9.828 10.414 13.336 1 96.31 218 LEU A CA 1
ATOM 1727 C C . LEU A 1 218 ? 9.258 9.078 13.781 1 96.31 218 LEU A C 1
ATOM 1729 O O . LEU A 1 218 ? 9.359 8.078 13.062 1 96.31 218 LEU A O 1
ATOM 1733 N N . GLY A 1 219 ? 8.703 9.109 14.977 1 95.75 219 GLY A N 1
ATOM 1734 C CA . GLY A 1 219 ? 8.07 7.906 15.477 1 95.75 219 GLY A CA 1
ATOM 1735 C C . GLY A 1 219 ? 6.926 7.426 14.594 1 95.75 219 GLY A C 1
ATOM 1736 O O . GLY A 1 219 ? 6.832 6.238 14.289 1 95.75 219 GLY A O 1
ATOM 1737 N N . ILE A 1 220 ? 6.148 8.305 14.156 1 93.38 220 ILE A N 1
ATOM 1738 C CA . ILE A 1 220 ? 4.992 7.992 13.32 1 93.38 220 ILE A CA 1
ATOM 1739 C C . ILE A 1 220 ? 5.461 7.418 11.984 1 93.38 220 ILE A C 1
ATOM 1741 O O . ILE A 1 220 ? 4.973 6.375 11.539 1 93.38 220 ILE A O 1
ATOM 1745 N N . ALA A 1 221 ? 6.402 8.117 11.359 1 96.06 221 ALA A N 1
ATOM 1746 C CA . ALA A 1 221 ? 6.938 7.648 10.078 1 96.06 221 ALA A CA 1
ATOM 1747 C C . ALA A 1 221 ? 7.547 6.254 10.211 1 96.06 221 ALA A C 1
ATOM 1749 O O . ALA A 1 221 ? 7.359 5.402 9.344 1 96.06 221 ALA A O 1
ATOM 1750 N N . THR A 1 222 ? 8.234 6.062 11.297 1 97.19 222 THR A N 1
ATOM 1751 C CA . THR A 1 222 ? 8.906 4.789 11.531 1 97.19 222 THR A CA 1
ATOM 1752 C C . THR A 1 222 ? 7.895 3.662 11.695 1 97.19 222 THR A C 1
ATOM 1754 O O . THR A 1 222 ? 8.023 2.607 11.07 1 97.19 222 THR A O 1
ATOM 1757 N N . VAL A 1 223 ? 6.879 3.865 12.461 1 95.5 223 VAL A N 1
ATOM 1758 C CA . VAL A 1 223 ? 5.887 2.828 12.734 1 95.5 223 VAL A CA 1
ATOM 1759 C C . VAL A 1 223 ? 5.086 2.541 11.461 1 95.5 223 VAL A C 1
ATOM 1761 O O . VAL A 1 223 ? 4.773 1.385 11.172 1 95.5 223 VAL A O 1
ATOM 1764 N N . LEU A 1 224 ? 4.766 3.562 10.742 1 94.25 224 LEU A N 1
ATOM 1765 C CA . LEU A 1 224 ? 4.035 3.375 9.5 1 94.25 224 LEU A CA 1
ATOM 1766 C C . LEU A 1 224 ? 4.844 2.537 8.516 1 94.25 224 LEU A C 1
ATOM 1768 O O . LEU A 1 224 ? 4.297 1.651 7.852 1 94.25 224 LEU A O 1
ATOM 1772 N N . ARG A 1 225 ? 6.102 2.814 8.414 1 96.69 225 ARG A N 1
ATOM 1773 C CA . ARG A 1 225 ? 6.957 2.047 7.52 1 96.69 225 ARG A CA 1
ATOM 1774 C C . ARG A 1 225 ? 7.094 0.604 7.992 1 96.69 225 ARG A C 1
ATOM 1776 O O . ARG A 1 225 ? 7.148 -0.321 7.18 1 96.69 225 ARG A O 1
ATOM 1783 N N . LEU A 1 226 ? 7.168 0.448 9.289 1 96.81 226 LEU A N 1
ATOM 1784 C CA . LEU A 1 226 ? 7.203 -0.905 9.836 1 96.81 226 LEU A CA 1
ATOM 1785 C C . LEU A 1 226 ? 5.953 -1.685 9.445 1 96.81 226 LEU A C 1
ATOM 1787 O O . LEU A 1 226 ? 6.051 -2.807 8.938 1 96.81 226 LEU A O 1
ATOM 1791 N N . ILE A 1 227 ? 4.848 -1.104 9.656 1 94.56 227 ILE A N 1
ATOM 1792 C CA . ILE A 1 227 ? 3.588 -1.757 9.312 1 94.56 227 ILE A CA 1
ATOM 1793 C C . ILE A 1 227 ? 3.584 -2.115 7.828 1 94.56 227 ILE A C 1
ATOM 1795 O O . ILE A 1 227 ? 3.307 -3.26 7.461 1 94.56 227 ILE A O 1
ATOM 1799 N N . ASP A 1 228 ? 3.932 -1.189 7.016 1 94.5 228 ASP A N 1
ATOM 1800 C CA . ASP A 1 228 ? 3.887 -1.378 5.57 1 94.5 228 ASP A CA 1
ATOM 1801 C C . ASP A 1 228 ? 4.859 -2.467 5.129 1 94.5 228 ASP A C 1
ATOM 1803 O O . ASP A 1 228 ? 4.562 -3.24 4.215 1 94.5 228 ASP A O 1
ATOM 1807 N N . SER A 1 229 ? 6.004 -2.492 5.699 1 96.31 229 SER A N 1
ATOM 1808 C CA . SER A 1 229 ? 7.023 -3.465 5.324 1 96.31 229 SER A CA 1
ATOM 1809 C C . SER A 1 229 ? 6.609 -4.879 5.723 1 96.31 229 SER A C 1
ATOM 1811 O O . SER A 1 229 ? 6.953 -5.848 5.039 1 96.31 229 SER A O 1
ATOM 1813 N N . PHE A 1 230 ? 5.875 -5.023 6.789 1 95.38 230 PHE A N 1
ATOM 1814 C CA . PHE A 1 230 ? 5.391 -6.332 7.215 1 95.38 230 PHE A CA 1
ATOM 1815 C C . PHE A 1 230 ? 4.293 -6.828 6.281 1 95.38 230 PHE A C 1
ATOM 1817 O O . PHE A 1 230 ? 4.074 -8.039 6.16 1 95.38 230 PHE A O 1
ATOM 1824 N N . ARG A 1 231 ? 3.68 -5.914 5.629 1 93.5 231 ARG A N 1
ATOM 1825 C CA . ARG A 1 231 ? 2.498 -6.27 4.852 1 93.5 231 ARG A CA 1
ATOM 1826 C C . ARG A 1 231 ? 2.838 -6.414 3.373 1 93.5 231 ARG A C 1
ATOM 1828 O O . ARG A 1 231 ? 2.049 -6.961 2.598 1 93.5 231 ARG A O 1
ATOM 1835 N N . GLY A 1 232 ? 3.957 -5.902 2.988 1 91.69 232 GLY A N 1
ATOM 1836 C CA . GLY A 1 232 ? 4.328 -5.887 1.581 1 91.69 232 GLY A CA 1
ATOM 1837 C C . GLY A 1 232 ? 4.672 -7.262 1.04 1 91.69 232 GLY A C 1
ATOM 1838 O O . GLY A 1 232 ? 5.258 -8.086 1.746 1 91.69 232 GLY A O 1
ATOM 1839 N N . LEU A 1 233 ? 4.305 -7.488 -0.288 1 92 233 LEU A N 1
ATOM 1840 C CA . LEU A 1 233 ? 4.504 -8.812 -0.86 1 92 233 LEU A CA 1
ATOM 1841 C C . LEU A 1 233 ? 4.914 -8.719 -2.326 1 92 233 LEU A C 1
ATOM 1843 O O . LEU A 1 233 ? 5.812 -9.445 -2.771 1 92 233 LEU A O 1
ATOM 1847 N N . VAL A 1 234 ? 4.453 -7.746 -3.066 1 92.44 234 VAL A N 1
ATOM 1848 C CA . VAL A 1 234 ? 4.449 -7.785 -4.523 1 92.44 234 VAL A CA 1
ATOM 1849 C C . VAL A 1 234 ? 5.879 -7.656 -5.051 1 92.44 234 VAL A C 1
ATOM 1851 O O . VAL A 1 234 ? 6.293 -8.406 -5.938 1 92.44 234 VAL A O 1
ATOM 1854 N N . VAL A 1 235 ? 6.609 -6.836 -4.449 1 94.19 235 VAL A N 1
ATOM 1855 C CA . VAL A 1 235 ? 7.957 -6.586 -4.945 1 94.19 235 VAL A CA 1
ATOM 1856 C C . VAL A 1 235 ? 8.828 -7.824 -4.738 1 94.19 235 VAL A C 1
ATOM 1858 O O . VAL A 1 235 ? 9.523 -8.266 -5.66 1 94.19 235 VAL A O 1
ATOM 1861 N N . ILE A 1 236 ? 8.734 -8.406 -3.58 1 95.44 236 ILE A N 1
ATOM 1862 C CA . ILE A 1 236 ? 9.539 -9.586 -3.271 1 95.44 236 ILE A CA 1
ATOM 1863 C C . ILE A 1 236 ? 9.078 -10.758 -4.129 1 95.44 236 ILE A C 1
ATOM 1865 O O . ILE A 1 236 ? 9.906 -11.523 -4.641 1 95.44 236 ILE A O 1
ATOM 1869 N N . MET A 1 237 ? 7.867 -10.883 -4.281 1 93.19 237 MET A N 1
ATOM 1870 C CA . MET A 1 237 ? 7.309 -11.945 -5.113 1 93.19 237 MET A CA 1
ATOM 1871 C C . MET A 1 237 ? 7.762 -11.797 -6.562 1 93.19 237 MET A C 1
ATOM 1873 O O . MET A 1 237 ? 8.109 -12.789 -7.211 1 93.19 237 MET A O 1
ATOM 1877 N N . THR A 1 238 ? 7.773 -10.617 -7.035 1 91.31 238 THR A N 1
ATOM 1878 C CA . THR A 1 238 ? 8.125 -10.344 -8.422 1 91.31 238 THR A CA 1
ATOM 1879 C C . THR A 1 238 ? 9.625 -10.523 -8.648 1 91.31 238 THR A C 1
ATOM 1881 O O . THR A 1 238 ? 10.047 -11.055 -9.672 1 91.31 238 THR A O 1
ATOM 1884 N N . LEU A 1 239 ? 10.438 -10.188 -7.676 1 92.25 239 LEU A N 1
ATOM 1885 C CA . LEU A 1 239 ? 11.883 -10.203 -7.848 1 92.25 239 LEU A CA 1
ATOM 1886 C C . LEU A 1 239 ? 12.445 -11.609 -7.656 1 92.25 239 LEU A C 1
ATOM 1888 O O . LEU A 1 239 ? 13.273 -12.062 -8.445 1 92.25 239 LEU A O 1
ATOM 1892 N N . THR A 1 240 ? 11.953 -12.266 -6.551 1 93.56 240 THR A N 1
ATOM 1893 C CA . THR A 1 240 ? 12.648 -13.484 -6.176 1 93.56 240 THR A CA 1
ATOM 1894 C C . THR A 1 240 ? 11.664 -14.617 -5.914 1 93.56 240 THR A C 1
ATOM 1896 O O . THR A 1 240 ? 12.047 -15.789 -5.879 1 93.56 240 THR A O 1
ATOM 1899 N N . ASN A 1 241 ? 10.43 -14.219 -5.672 1 92.5 241 ASN A N 1
ATOM 1900 C CA . ASN A 1 241 ? 9.414 -15.188 -5.262 1 92.5 241 ASN A CA 1
ATOM 1901 C C . ASN A 1 241 ? 9.898 -16.062 -4.109 1 92.5 241 ASN A C 1
ATOM 1903 O O . ASN A 1 241 ? 9.672 -17.266 -4.105 1 92.5 241 ASN A O 1
ATOM 1907 N N . GLY A 1 242 ? 10.695 -15.445 -3.213 1 93.94 242 GLY A N 1
ATOM 1908 C CA . GLY A 1 242 ? 11.156 -16.141 -2.018 1 93.94 242 GLY A CA 1
ATOM 1909 C C . GLY A 1 242 ? 12.516 -16.797 -2.199 1 93.94 242 GLY A C 1
ATOM 1910 O O . GLY A 1 242 ? 13.117 -17.266 -1.232 1 93.94 242 GLY A O 1
ATOM 1911 N N . GLY A 1 243 ? 13.031 -16.781 -3.398 1 93.19 243 GLY A N 1
ATOM 1912 C CA . GLY A 1 243 ? 14.273 -17.469 -3.697 1 93.19 243 GLY A CA 1
ATOM 1913 C C . GLY A 1 243 ? 15.508 -16.609 -3.529 1 93.19 243 GLY A C 1
ATOM 1914 O O . GLY A 1 243 ? 15.398 -15.422 -3.207 1 93.19 243 GLY A O 1
ATOM 1915 N N . PRO A 1 244 ? 16.672 -17.312 -3.814 1 92.81 244 PRO A N 1
ATOM 1916 C CA . PRO A 1 244 ? 16.875 -18.75 -4 1 92.81 244 PRO A CA 1
ATOM 1917 C C . PRO A 1 244 ? 16.5 -19.562 -2.768 1 92.81 244 PRO A C 1
ATOM 1919 O O . PRO A 1 244 ? 16.656 -19.094 -1.637 1 92.81 244 PRO A O 1
ATOM 1922 N N . GLY A 1 245 ? 15.961 -20.812 -3.09 1 91.69 245 GLY A N 1
ATOM 1923 C CA . GLY A 1 245 ? 15.414 -21.516 -1.943 1 91.69 245 GLY A CA 1
ATOM 1924 C C . GLY A 1 245 ? 14.336 -20.734 -1.215 1 91.69 245 GLY A C 1
ATOM 1925 O O . GLY A 1 245 ? 13.328 -20.344 -1.813 1 91.69 245 GLY A O 1
ATOM 1926 N N . VAL A 1 246 ? 14.656 -20.375 0.071 1 92.12 246 VAL A N 1
ATOM 1927 C CA . VAL A 1 246 ? 13.703 -19.594 0.85 1 92.12 246 VAL A CA 1
ATOM 1928 C C . VAL A 1 246 ? 14.398 -18.375 1.443 1 92.12 246 VAL A C 1
ATOM 1930 O O . VAL A 1 246 ? 13.984 -17.844 2.48 1 92.12 246 VAL A O 1
ATOM 1933 N N . ALA A 1 247 ? 15.43 -17.906 0.748 1 94.69 247 ALA A N 1
ATOM 1934 C CA . ALA A 1 247 ? 16.328 -16.875 1.273 1 94.69 247 ALA A CA 1
ATOM 1935 C C . ALA A 1 247 ? 15.609 -15.539 1.407 1 94.69 247 ALA A C 1
ATOM 1937 O O . ALA A 1 247 ? 16.031 -14.68 2.188 1 94.69 247 ALA A O 1
ATOM 1938 N N . THR A 1 248 ? 14.539 -15.391 0.643 1 96.31 248 THR A N 1
ATOM 1939 C CA . THR A 1 248 ? 13.82 -14.117 0.689 1 96.31 248 THR A CA 1
ATOM 1940 C C . THR A 1 248 ? 12.344 -14.344 0.994 1 96.31 248 THR A C 1
ATOM 1942 O O . THR A 1 248 ? 11.516 -13.469 0.731 1 96.31 248 THR A O 1
ATOM 1945 N N . GLU A 1 249 ? 12.031 -15.516 1.506 1 97 249 GLU A N 1
ATOM 1946 C CA . GLU A 1 249 ? 10.633 -15.805 1.801 1 97 249 GLU A CA 1
ATOM 1947 C C . GLU A 1 249 ? 10.188 -15.141 3.1 1 97 249 GLU A C 1
ATOM 1949 O O . GLU A 1 249 ? 10.422 -15.672 4.188 1 97 249 GLU A O 1
ATOM 1954 N N . ILE A 1 250 ? 9.492 -14.062 2.938 1 97 250 ILE A N 1
ATOM 1955 C CA . ILE A 1 250 ? 8.938 -13.383 4.102 1 97 250 ILE A CA 1
ATOM 1956 C C . ILE A 1 250 ? 7.59 -14.008 4.473 1 97 250 ILE A C 1
ATOM 1958 O O . ILE A 1 250 ? 7.055 -14.828 3.729 1 97 250 ILE A O 1
ATOM 1962 N N . LEU A 1 251 ? 7.051 -13.609 5.59 1 96.62 251 LEU A N 1
ATOM 1963 C CA . LEU A 1 251 ? 5.863 -14.227 6.172 1 96.62 251 LEU A CA 1
ATOM 1964 C C . LEU A 1 251 ? 4.676 -14.125 5.223 1 96.62 251 LEU A C 1
ATOM 1966 O O . LEU A 1 251 ? 3.957 -15.109 5.012 1 96.62 251 LEU A O 1
ATOM 1970 N N . PRO A 1 252 ? 4.426 -12.969 4.598 1 96.25 252 PRO A N 1
ATOM 1971 C CA . PRO A 1 252 ? 3.303 -12.898 3.658 1 96.25 252 PRO A CA 1
ATOM 1972 C C . PRO A 1 252 ? 3.445 -13.891 2.502 1 96.25 252 PRO A C 1
ATOM 1974 O O . PRO A 1 252 ? 2.451 -14.469 2.057 1 96.25 252 PRO A O 1
ATOM 1977 N N . LEU A 1 253 ? 4.602 -14.047 2.041 1 95.25 253 LEU A N 1
ATOM 1978 C CA . LEU A 1 253 ? 4.828 -15.016 0.968 1 95.25 253 LEU A CA 1
ATOM 1979 C C . LEU A 1 253 ? 4.656 -16.438 1.473 1 95.25 253 LEU A C 1
ATOM 1981 O O . LEU A 1 253 ? 4.113 -17.297 0.768 1 95.25 253 LEU A O 1
ATOM 1985 N N . HIS A 1 254 ? 5.203 -16.672 2.639 1 95.88 254 HIS A N 1
ATOM 1986 C CA . HIS A 1 254 ? 5.004 -17.969 3.266 1 95.88 254 HIS A CA 1
ATOM 1987 C C . HIS A 1 254 ? 3.52 -18.297 3.414 1 95.88 254 HIS A C 1
ATOM 1989 O O . HIS A 1 254 ? 3.09 -19.422 3.139 1 95.88 254 HIS A O 1
ATOM 1995 N N . LEU A 1 255 ? 2.766 -17.328 3.842 1 94.69 255 LEU A N 1
ATOM 1996 C CA . LEU A 1 255 ? 1.317 -17.469 3.963 1 94.69 255 LEU A CA 1
ATOM 1997 C C . LEU A 1 255 ? 0.688 -17.797 2.613 1 94.69 255 LEU A C 1
ATOM 1999 O O . LEU A 1 255 ? -0.149 -18.703 2.518 1 94.69 255 LEU A O 1
ATOM 2003 N N . GLN A 1 256 ? 1.091 -17.109 1.633 1 91.12 256 GLN A N 1
ATOM 2004 C CA . GLN A 1 256 ? 0.553 -17.312 0.292 1 91.12 256 GLN A CA 1
ATOM 2005 C C . GLN A 1 256 ? 0.828 -18.734 -0.199 1 91.12 256 GLN A C 1
ATOM 2007 O O . GLN A 1 256 ? -0.041 -19.359 -0.8 1 91.12 256 GLN A O 1
ATOM 2012 N N . ARG A 1 257 ? 1.956 -19.234 0.027 1 92.06 257 ARG A N 1
ATOM 2013 C CA . ARG A 1 257 ? 2.336 -20.578 -0.407 1 92.06 257 ARG A CA 1
ATOM 2014 C C . ARG A 1 257 ? 1.518 -21.641 0.32 1 92.06 257 ARG A C 1
ATOM 2016 O O . ARG A 1 257 ? 1.004 -22.562 -0.304 1 92.06 257 ARG A O 1
ATOM 2023 N N . ILE A 1 258 ? 1.403 -21.484 1.622 1 92.31 258 ILE A N 1
ATOM 2024 C CA . ILE A 1 258 ? 0.642 -22.453 2.408 1 92.31 258 ILE A CA 1
ATOM 2025 C C . ILE A 1 258 ? -0.814 -22.453 1.946 1 92.31 258 ILE A C 1
ATOM 2027 O O . ILE A 1 258 ? -1.43 -23.516 1.828 1 92.31 258 ILE A O 1
ATOM 2031 N N . ALA A 1 259 ? -1.313 -21.328 1.656 1 86.75 259 ALA A N 1
ATOM 2032 C CA . ALA A 1 259 ? -2.725 -21.203 1.301 1 86.75 259 ALA A CA 1
ATOM 2033 C C . ALA A 1 259 ? -2.988 -21.719 -0.111 1 86.75 259 ALA A C 1
ATOM 2035 O O . ALA A 1 259 ? -3.973 -22.422 -0.347 1 86.75 259 ALA A O 1
ATOM 2036 N N . PHE A 1 260 ? -2.082 -21.453 -1.071 1 83.12 260 PHE A N 1
ATOM 2037 C CA . PHE A 1 260 ? -2.475 -21.609 -2.467 1 83.12 260 PHE A CA 1
ATOM 2038 C C . PHE A 1 260 ? -1.584 -22.625 -3.162 1 83.12 260 PHE A C 1
ATOM 2040 O O . PHE A 1 260 ? -1.917 -23.125 -4.246 1 83.12 260 PHE A O 1
ATOM 2047 N N . GLU A 1 261 ? -0.52 -22.906 -2.633 1 82.44 261 GLU A N 1
ATOM 2048 C CA . GLU A 1 261 ? 0.291 -24 -3.162 1 82.44 261 GLU A CA 1
ATOM 2049 C C . GLU A 1 261 ? 0.051 -25.281 -2.387 1 82.44 261 GLU A C 1
ATOM 2051 O O . GLU A 1 261 ? -0.213 -26.328 -2.982 1 82.44 261 GLU A O 1
ATOM 2056 N N . ASP A 1 262 ? 0.047 -25.156 -1.09 1 85.69 262 ASP A N 1
ATOM 2057 C CA . ASP A 1 262 ? -0.173 -26.328 -0.259 1 85.69 262 ASP A CA 1
ATOM 2058 C C . ASP A 1 262 ? -1.663 -26.578 -0.031 1 85.69 262 ASP A C 1
ATOM 2060 O O . ASP A 1 262 ? -2.064 -27.672 0.373 1 85.69 262 ASP A O 1
ATOM 2064 N N . HIS A 1 263 ? -2.41 -25.594 -0.133 1 84.56 263 HIS A N 1
ATOM 2065 C CA . HIS A 1 263 ? -3.861 -25.641 0.009 1 84.56 263 HIS A CA 1
ATOM 2066 C C . HIS A 1 263 ? -4.262 -26.047 1.422 1 84.56 263 HIS A C 1
ATOM 2068 O O . HIS A 1 263 ? -5.184 -26.859 1.602 1 84.56 263 HIS A O 1
ATOM 2074 N N . ARG A 1 264 ? -3.496 -25.656 2.352 1 87.25 264 ARG A N 1
ATOM 2075 C CA . ARG A 1 264 ? -3.799 -25.859 3.764 1 87.25 264 ARG A CA 1
ATOM 2076 C C . ARG A 1 264 ? -4.352 -24.594 4.398 1 87.25 264 ARG A C 1
ATOM 2078 O O . ARG A 1 264 ? -3.619 -23.859 5.062 1 87.25 264 ARG A O 1
ATOM 2085 N N . LEU A 1 265 ? -5.586 -24.469 4.344 1 85.44 265 LEU A N 1
ATOM 2086 C CA . LEU A 1 265 ? -6.234 -23.203 4.676 1 85.44 265 LEU A CA 1
ATOM 2087 C C . LEU A 1 265 ? -6.242 -22.984 6.184 1 85.44 265 LEU A C 1
ATOM 2089 O O . LEU A 1 265 ? -6.172 -21.844 6.645 1 85.44 265 LEU A O 1
ATOM 2093 N N . GLY A 1 266 ? -6.383 -24.031 6.918 1 86.38 266 GLY A N 1
ATOM 2094 C CA . GLY A 1 266 ? -6.293 -23.891 8.359 1 86.38 266 GLY A CA 1
ATOM 2095 C C . GLY A 1 266 ? -4.945 -23.359 8.828 1 86.38 266 GLY A C 1
ATOM 2096 O O . GLY A 1 266 ? -4.879 -22.406 9.594 1 86.38 266 GLY A O 1
ATOM 2097 N N . LYS A 1 267 ? -3.912 -23.984 8.305 1 90.12 267 LYS A N 1
ATOM 2098 C CA . LYS A 1 267 ? -2.561 -23.562 8.641 1 90.12 267 LYS A CA 1
ATOM 2099 C C . LYS A 1 267 ? -2.287 -22.141 8.133 1 90.12 267 LYS A C 1
ATOM 2101 O O . LYS A 1 267 ? -1.648 -21.344 8.812 1 90.12 267 LYS A O 1
ATOM 2106 N N . ALA A 1 268 ? -2.758 -21.875 6.941 1 91.5 268 ALA A N 1
ATOM 2107 C CA . ALA A 1 268 ? -2.613 -20.531 6.379 1 91.5 268 ALA A CA 1
ATOM 2108 C C . ALA A 1 268 ? -3.291 -19.5 7.262 1 91.5 268 ALA A C 1
ATOM 2110 O O . ALA A 1 268 ? -2.762 -18.406 7.453 1 91.5 268 ALA A O 1
ATOM 2111 N N . SER A 1 269 ? -4.422 -19.875 7.758 1 90.62 269 SER A N 1
ATOM 2112 C CA . SER A 1 269 ? -5.148 -18.969 8.641 1 90.62 269 SER A CA 1
ATOM 2113 C C . SER A 1 269 ? -4.375 -18.703 9.93 1 90.62 269 SER A C 1
ATOM 2115 O O . SER A 1 269 ? -4.434 -17.609 10.484 1 90.62 269 SER A O 1
ATOM 2117 N N . ALA A 1 270 ? -3.748 -19.703 10.391 1 92.38 270 ALA A N 1
ATOM 2118 C CA . ALA A 1 270 ? -2.926 -19.516 11.586 1 92.38 270 ALA A CA 1
ATOM 2119 C C . ALA A 1 270 ? -1.812 -18.516 11.336 1 92.38 270 ALA A C 1
ATOM 2121 O O . ALA A 1 270 ? -1.549 -17.641 12.18 1 92.38 270 ALA A O 1
ATOM 2122 N N . VAL A 1 271 ? -1.14 -18.578 10.203 1 94.19 271 VAL A N 1
ATOM 2123 C CA . VAL A 1 271 ? -0.109 -17.609 9.844 1 94.19 271 VAL A CA 1
ATOM 2124 C C . VAL A 1 271 ? -0.728 -16.219 9.703 1 94.19 271 VAL A C 1
ATOM 2126 O O . VAL A 1 271 ? -0.142 -15.227 10.141 1 94.19 271 VAL A O 1
ATOM 2129 N N . ALA A 1 272 ? -1.879 -16.156 9.102 1 92.94 272 ALA A N 1
ATOM 2130 C CA . ALA A 1 272 ? -2.594 -14.898 8.914 1 92.94 272 ALA A CA 1
ATOM 2131 C C . ALA A 1 272 ? -2.896 -14.234 10.25 1 92.94 272 ALA A C 1
ATOM 2133 O O . ALA A 1 272 ? -2.773 -13.016 10.383 1 92.94 272 ALA A O 1
ATOM 2134 N N . VAL A 1 273 ? -3.295 -15.016 11.188 1 91.25 273 VAL A N 1
ATOM 2135 C CA . VAL A 1 273 ? -3.617 -14.492 12.516 1 91.25 273 VAL A CA 1
ATOM 2136 C C . VAL A 1 273 ? -2.365 -13.891 13.156 1 91.25 273 VAL A C 1
ATOM 2138 O O . VAL A 1 273 ? -2.418 -12.812 13.742 1 91.25 273 VAL A O 1
ATOM 2141 N N . LEU A 1 274 ? -1.314 -14.578 13.047 1 92.81 274 LEU A N 1
ATOM 2142 C CA . LEU A 1 274 ? -0.067 -14.086 13.617 1 92.81 274 LEU A CA 1
ATOM 2143 C C . LEU A 1 274 ? 0.348 -12.773 12.961 1 92.81 274 LEU A C 1
ATOM 2145 O O . LEU A 1 274 ? 0.746 -11.828 13.648 1 92.81 274 LEU A O 1
ATOM 2149 N N . LEU A 1 275 ? 0.276 -12.758 11.656 1 92.69 275 LEU A N 1
ATOM 2150 C CA . LEU A 1 275 ? 0.599 -11.539 10.93 1 92.69 275 LEU A CA 1
ATOM 2151 C C . LEU A 1 275 ? -0.354 -10.414 11.312 1 92.69 275 LEU A C 1
ATOM 2153 O O . LEU A 1 275 ? 0.065 -9.258 11.453 1 92.69 275 LEU A O 1
ATOM 2157 N N . PHE A 1 276 ? -1.568 -10.734 11.445 1 89.56 276 PHE A N 1
ATOM 2158 C CA . PHE A 1 276 ? -2.578 -9.758 11.844 1 89.56 276 PHE A CA 1
ATOM 2159 C C . PHE A 1 276 ? -2.273 -9.203 13.227 1 89.56 276 PHE A C 1
ATOM 2161 O O . PHE A 1 276 ? -2.357 -7.996 13.453 1 89.56 276 PHE A O 1
ATOM 2168 N N . LEU A 1 277 ? -1.988 -10.055 14.156 1 89.31 277 LEU A N 1
ATOM 2169 C CA . LEU A 1 277 ? -1.683 -9.633 15.523 1 89.31 277 LEU A CA 1
ATOM 2170 C C . LEU A 1 277 ? -0.46 -8.719 15.547 1 89.31 277 LEU A C 1
ATOM 2172 O O . LEU A 1 277 ? -0.453 -7.699 16.234 1 89.31 277 LEU A O 1
ATOM 2176 N N . LEU A 1 278 ? 0.502 -9.055 14.789 1 91.88 278 LEU A N 1
ATOM 2177 C CA . LEU A 1 278 ? 1.719 -8.25 14.734 1 91.88 278 LEU A CA 1
ATOM 2178 C C . LEU A 1 278 ? 1.431 -6.867 14.164 1 91.88 278 LEU A C 1
ATOM 2180 O O . LEU A 1 278 ? 1.814 -5.855 14.758 1 91.88 278 LEU A O 1
ATOM 2184 N N . THR A 1 279 ? 0.766 -6.82 13.078 1 90.69 279 THR A N 1
ATOM 2185 C CA . THR A 1 279 ? 0.481 -5.535 12.453 1 90.69 279 THR A CA 1
ATOM 2186 C C . THR A 1 279 ? -0.508 -4.73 13.289 1 90.69 279 THR A C 1
ATOM 2188 O O . THR A 1 279 ? -0.454 -3.498 13.305 1 90.69 279 THR A O 1
ATOM 2191 N N . SER A 1 280 ? -1.385 -5.441 13.992 1 87.19 280 SER A N 1
ATOM 2192 C CA . SER A 1 280 ? -2.312 -4.758 14.891 1 87.19 280 SER A CA 1
ATOM 2193 C C . SER A 1 280 ? -1.578 -4.117 16.062 1 87.19 280 SER A C 1
ATOM 2195 O O . SER A 1 280 ? -1.907 -3.002 16.469 1 87.19 280 SER A O 1
ATOM 2197 N N . LEU A 1 281 ? -0.659 -4.816 16.594 1 90.69 281 LEU A N 1
ATOM 2198 C CA . LEU A 1 281 ? 0.147 -4.258 17.672 1 90.69 281 LEU A CA 1
ATOM 2199 C C . LEU A 1 281 ? 0.875 -2.998 17.203 1 90.69 281 LEU A C 1
ATOM 2201 O O . LEU A 1 281 ? 0.878 -1.986 17.906 1 90.69 281 LEU A O 1
ATOM 2205 N N . LEU A 1 282 ? 1.432 -3.051 16.078 1 91.12 282 LEU A N 1
ATOM 2206 C CA . LEU A 1 282 ? 2.113 -1.884 15.523 1 91.12 282 LEU A CA 1
ATOM 2207 C C . LEU A 1 282 ? 1.127 -0.753 15.258 1 91.12 282 LEU A C 1
ATOM 2209 O O . LEU A 1 282 ? 1.453 0.42 15.445 1 91.12 282 LEU A O 1
ATOM 2213 N N . THR A 1 283 ? -0.03 -1.154 14.836 1 87 283 THR A N 1
ATOM 2214 C CA . THR A 1 283 ? -1.071 -0.162 14.594 1 87 283 THR A CA 1
ATOM 2215 C C . THR A 1 283 ? -1.467 0.536 15.891 1 87 283 THR A C 1
ATOM 2217 O O . THR A 1 283 ? -1.665 1.753 15.906 1 87 283 THR A O 1
ATOM 2220 N N . CYS A 1 284 ? -1.548 -0.201 16.953 1 86.69 284 CYS A N 1
ATOM 2221 C CA . CYS A 1 284 ? -1.852 0.379 18.25 1 86.69 284 CYS A CA 1
ATOM 2222 C C . CYS A 1 284 ? -0.774 1.371 18.672 1 86.69 284 CYS A C 1
ATOM 2224 O O . CYS A 1 284 ? -1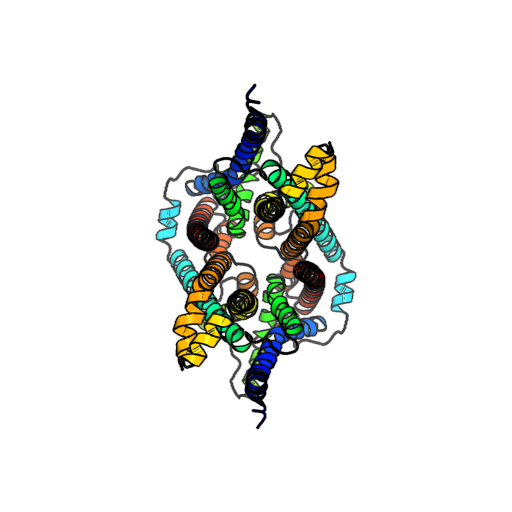.081 2.443 19.188 1 86.69 284 CYS A O 1
ATOM 2226 N N . ILE A 1 285 ? 0.404 1.014 18.422 1 89.44 285 ILE A N 1
ATOM 2227 C CA . ILE A 1 285 ? 1.507 1.919 18.719 1 89.44 285 ILE A CA 1
ATOM 2228 C C . ILE A 1 285 ? 1.382 3.186 17.875 1 89.44 285 ILE A C 1
ATOM 2230 O O . ILE A 1 285 ? 1.561 4.297 18.375 1 89.44 285 ILE A O 1
ATOM 2234 N N . PHE A 1 286 ? 1.062 3.025 16.672 1 87.38 286 PHE A N 1
ATOM 2235 C CA . PHE A 1 286 ? 0.852 4.145 15.758 1 87.38 286 PHE A CA 1
ATOM 2236 C C . PHE A 1 286 ? -0.238 5.074 16.281 1 87.38 286 PHE A C 1
ATOM 2238 O O . PHE A 1 286 ? -0.059 6.293 16.328 1 87.38 286 PHE A O 1
ATOM 2245 N N . ILE A 1 287 ? -1.313 4.504 16.75 1 80.44 287 ILE A N 1
ATOM 2246 C CA . ILE A 1 287 ? -2.443 5.281 17.234 1 80.44 287 ILE A CA 1
ATOM 2247 C C . ILE A 1 287 ? -2.047 6.012 18.516 1 80.44 287 ILE A C 1
ATOM 2249 O O . ILE A 1 287 ? -2.352 7.191 18.688 1 80.44 287 ILE A O 1
ATOM 2253 N N . LEU A 1 288 ? -1.343 5.371 19.359 1 83.19 288 LEU A N 1
ATOM 2254 C CA . LEU A 1 288 ? -0.905 5.973 20.625 1 83.19 288 LEU A CA 1
ATOM 2255 C C . LEU A 1 288 ? 0.031 7.148 20.359 1 83.19 288 LEU A C 1
ATOM 2257 O O . LEU A 1 288 ? -0.073 8.188 21.016 1 83.19 288 LEU A O 1
ATOM 2261 N N . LEU A 1 289 ? 0.861 7.02 19.406 1 84.38 289 LEU A N 1
ATOM 2262 C CA . LEU A 1 289 ? 1.797 8.086 19.078 1 84.38 289 LEU A CA 1
ATOM 2263 C C . LEU A 1 289 ? 1.068 9.281 18.453 1 84.38 289 LEU A C 1
ATOM 2265 O O . LEU A 1 289 ? 1.405 10.43 18.734 1 84.38 289 LEU A O 1
ATOM 2269 N N . THR A 1 290 ? 0.117 8.984 17.656 1 79.5 290 THR A N 1
ATOM 2270 C CA . THR A 1 290 ? -0.616 10.047 16.969 1 79.5 290 THR A CA 1
ATOM 2271 C C . THR A 1 290 ? -1.511 10.805 17.953 1 79.5 290 THR A C 1
ATOM 2273 O O . THR A 1 290 ? -1.638 12.023 17.875 1 79.5 290 THR A O 1
ATOM 2276 N N . MET A 1 291 ? -2.055 10.109 18.859 1 73.69 291 MET A N 1
ATOM 2277 C CA . MET A 1 291 ? -2.893 10.742 19.875 1 73.69 291 MET A CA 1
ATOM 2278 C C . MET A 1 291 ? -2.062 11.633 20.797 1 73.69 291 MET A C 1
ATOM 2280 O O . MET A 1 291 ? -2.516 12.703 21.203 1 73.69 291 MET A O 1
ATOM 2284 N N . ARG A 1 292 ? -1.005 11.234 21.062 1 74.19 292 ARG A N 1
ATOM 2285 C CA . ARG A 1 292 ? -0.126 12.023 21.922 1 74.19 292 ARG A CA 1
ATOM 2286 C C . ARG A 1 292 ? 0.315 13.305 21.219 1 74.19 292 ARG A C 1
ATOM 2288 O O . ARG A 1 292 ? 0.43 14.359 21.844 1 74.19 292 ARG A O 1
ATOM 2295 N N . ARG A 1 293 ? 0.484 13.227 20 1 70.44 293 ARG A N 1
ATOM 2296 C CA . ARG A 1 293 ? 0.906 14.391 19.219 1 70.44 293 ARG A CA 1
ATOM 2297 C C . ARG A 1 293 ? -0.213 15.422 19.125 1 70.44 293 ARG A C 1
ATOM 2299 O O . ARG A 1 293 ? 0.038 16.625 19.188 1 70.44 293 ARG A O 1
ATOM 2306 N N . GLN A 1 294 ? -1.393 14.953 19 1 61.84 294 GLN A N 1
ATOM 2307 C CA . GLN A 1 294 ? -2.531 15.859 18.922 1 61.84 294 GLN A CA 1
ATOM 2308 C C . GLN A 1 294 ? -2.799 16.531 20.266 1 61.84 294 GLN A C 1
ATOM 2310 O O . GLN A 1 294 ? -3.305 17.656 20.312 1 61.84 294 GLN A O 1
ATOM 2315 N N . ALA A 1 295 ? -2.5 15.906 21.359 1 54.09 295 ALA A N 1
ATOM 2316 C CA . ALA A 1 295 ? -2.721 16.453 22.703 1 54.09 295 ALA A CA 1
ATOM 2317 C C . ALA A 1 295 ? -1.694 17.531 23.031 1 54.09 295 ALA A C 1
ATOM 2319 O O . ALA A 1 295 ? -1.945 18.406 23.859 1 54.09 295 ALA A O 1
ATOM 2320 N N . ARG A 1 296 ? -0.628 17.594 22.312 1 53.03 296 ARG A N 1
ATOM 2321 C CA . ARG A 1 296 ? 0.367 18.625 22.578 1 53.03 296 ARG A CA 1
ATOM 2322 C C . ARG A 1 296 ? 0.181 19.828 21.672 1 53.03 296 ARG A C 1
ATOM 2324 O O . ARG A 1 296 ? 0.374 20.969 22.078 1 53.03 296 ARG A O 1
ATOM 2331 N N . MET B 1 1 ? 27.656 54.75 10.852 1 33.25 1 MET B N 1
ATOM 2332 C CA . MET B 1 1 ? 28.5 53.625 10.484 1 33.25 1 MET B CA 1
ATOM 2333 C C . MET B 1 1 ? 27.672 52.344 10.312 1 33.25 1 MET B C 1
ATOM 2335 O O . MET B 1 1 ? 27.125 51.812 11.281 1 33.25 1 MET B O 1
ATOM 2339 N N . GLY B 1 2 ? 26.906 52.125 9.188 1 35.94 2 GLY B N 1
ATOM 2340 C CA . GLY B 1 2 ? 25.797 51.312 8.719 1 35.94 2 GLY B CA 1
ATOM 2341 C C . GLY B 1 2 ? 26.172 49.844 8.555 1 35.94 2 GLY B C 1
ATOM 2342 O O . GLY B 1 2 ? 27.078 49.5 7.781 1 35.94 2 GLY B O 1
ATOM 2343 N N . LYS B 1 3 ? 26.125 49.031 9.703 1 41.56 3 LYS B N 1
ATOM 2344 C CA . LYS B 1 3 ? 26.438 47.594 9.773 1 41.56 3 LYS B CA 1
ATOM 2345 C C . LYS B 1 3 ? 25.781 46.844 8.633 1 41.56 3 LYS B C 1
ATOM 2347 O O . LYS B 1 3 ? 24.547 46.844 8.516 1 41.56 3 LYS B O 1
ATOM 2352 N N . SER B 1 4 ? 26.422 46.812 7.449 1 40.91 4 SER B N 1
ATOM 2353 C CA . SER B 1 4 ? 26.062 46.031 6.266 1 40.91 4 SER B CA 1
ATOM 2354 C C . SER B 1 4 ? 25.859 44.562 6.613 1 40.91 4 SER B C 1
ATOM 2356 O O . SER B 1 4 ? 26.766 43.938 7.172 1 40.91 4 SER B O 1
ATOM 2358 N N . MET B 1 5 ? 24.734 44.219 7.121 1 41.16 5 MET B N 1
ATOM 2359 C CA . MET B 1 5 ? 24.297 42.844 7.406 1 41.16 5 MET B CA 1
ATOM 2360 C C . MET B 1 5 ? 24.562 41.938 6.223 1 41.16 5 MET B C 1
ATOM 2362 O O . MET B 1 5 ? 23.844 41.938 5.223 1 41.16 5 MET B O 1
ATOM 2366 N N . SER B 1 6 ? 25.875 41.781 5.766 1 39.78 6 SER B N 1
ATOM 2367 C CA . SER B 1 6 ? 26.359 40.969 4.656 1 39.78 6 SER B CA 1
ATOM 2368 C C . SER B 1 6 ? 25.875 39.531 4.777 1 39.78 6 SER B C 1
ATOM 2370 O O . SER B 1 6 ? 26.297 38.656 4.012 1 39.78 6 SER B O 1
ATOM 2372 N N . LYS B 1 7 ? 25.312 39.031 5.828 1 42.88 7 LYS B N 1
ATOM 2373 C CA . LYS B 1 7 ? 25.547 37.594 6.059 1 42.88 7 LYS B CA 1
ATOM 2374 C C . LYS B 1 7 ? 24.828 36.75 5.012 1 42.88 7 LYS B C 1
ATOM 2376 O O . LYS B 1 7 ? 23.828 36.094 5.312 1 42.88 7 LYS B O 1
ATOM 2381 N N . PRO B 1 8 ? 24.641 37.062 3.738 1 44.59 8 PRO B N 1
ATOM 2382 C CA . PRO B 1 8 ? 23.969 36.188 2.785 1 44.59 8 PRO B CA 1
ATOM 2383 C C . PRO B 1 8 ? 24.734 34.906 2.535 1 44.59 8 PRO B C 1
ATOM 2385 O O . PRO B 1 8 ? 24.359 34.094 1.672 1 44.59 8 PRO B O 1
ATOM 2388 N N . ARG B 1 9 ? 26.016 34.875 2.762 1 44.97 9 ARG B N 1
ATOM 2389 C CA . ARG B 1 9 ? 26.938 33.844 2.305 1 44.97 9 ARG B CA 1
ATOM 2390 C C . ARG B 1 9 ? 26.516 32.469 2.801 1 44.97 9 ARG B C 1
ATOM 2392 O O . ARG B 1 9 ? 26.797 31.453 2.152 1 44.97 9 ARG B O 1
ATOM 2399 N N . ASP B 1 10 ? 25.984 32.344 3.922 1 47.34 10 ASP B N 1
ATOM 2400 C CA . ASP B 1 10 ? 25.766 31.047 4.562 1 47.34 10 ASP B CA 1
ATOM 2401 C C . ASP B 1 10 ? 24.641 30.281 3.873 1 47.34 10 ASP B C 1
ATOM 2403 O O . ASP B 1 10 ? 24.656 29.047 3.848 1 47.34 10 ASP B O 1
ATOM 2407 N N . THR B 1 11 ? 23.75 30.953 3.27 1 47.81 11 THR B N 1
ATOM 2408 C CA . THR B 1 11 ? 22.656 30.281 2.586 1 47.81 11 THR B CA 1
ATOM 2409 C C . THR B 1 11 ? 23.125 29.641 1.285 1 47.81 11 THR B C 1
ATOM 2411 O O . THR B 1 11 ? 22.672 28.562 0.9 1 47.81 11 THR B O 1
ATOM 2414 N N . VAL B 1 12 ? 24.047 30.359 0.588 1 49.41 12 VAL B N 1
ATOM 2415 C CA . VAL B 1 12 ? 24.578 29.844 -0.672 1 49.41 12 VAL B CA 1
ATOM 2416 C C . VAL B 1 12 ? 25.391 28.578 -0.412 1 49.41 12 VAL B C 1
ATOM 2418 O O . VAL B 1 12 ? 25.328 27.625 -1.187 1 49.41 12 VAL B O 1
ATOM 2421 N N . SER B 1 13 ? 26.234 28.609 0.532 1 49.97 13 SER B N 1
ATOM 2422 C CA . SER B 1 13 ? 27.062 27.453 0.859 1 49.97 13 SER B CA 1
ATOM 2423 C C . SER B 1 13 ? 26.203 26.25 1.226 1 49.97 13 SER B C 1
ATOM 2425 O O . SER B 1 13 ? 26.547 25.109 0.883 1 49.97 13 SER B O 1
ATOM 2427 N N . ALA B 1 14 ? 25.234 26.531 1.978 1 50.97 14 ALA B N 1
ATOM 2428 C CA . ALA B 1 14 ? 24.344 25.422 2.328 1 50.97 14 ALA B CA 1
ATOM 2429 C C . ALA B 1 14 ? 23.672 24.844 1.085 1 50.97 14 ALA B C 1
ATOM 2431 O O . ALA B 1 14 ? 23.516 23.625 0.975 1 50.97 14 ALA B O 1
ATOM 2432 N N . TYR B 1 15 ? 23.406 25.734 0.146 1 53.53 15 TYR B N 1
ATOM 2433 C CA . TYR B 1 15 ? 22.797 25.297 -1.112 1 53.53 15 TYR B CA 1
ATOM 2434 C C . TYR B 1 15 ? 23.797 24.516 -1.955 1 53.53 15 TYR B C 1
ATOM 2436 O O . TYR B 1 15 ? 23.422 23.547 -2.625 1 53.53 15 TYR B O 1
ATOM 2444 N N . CYS B 1 16 ? 24.984 24.969 -2.037 1 53.81 16 CYS B N 1
ATOM 2445 C CA . CYS B 1 16 ? 26 24.328 -2.855 1 53.81 16 CYS B CA 1
ATOM 2446 C C . CYS B 1 16 ? 26.281 22.906 -2.361 1 53.81 16 CYS B C 1
ATOM 2448 O O . CYS B 1 16 ? 26.578 22.016 -3.16 1 53.81 16 CYS B O 1
ATOM 2450 N N . PHE B 1 17 ? 26.312 22.734 -1.152 1 53.47 17 PHE B N 1
ATOM 2451 C CA . PHE B 1 17 ? 26.625 21.406 -0.633 1 53.47 17 PHE B CA 1
ATOM 2452 C C . PHE B 1 17 ? 25.438 20.453 -0.82 1 53.47 17 PHE B C 1
ATOM 2454 O O . PHE B 1 17 ? 25.625 19.25 -0.995 1 53.47 17 PHE B O 1
ATOM 2461 N N . SER B 1 18 ? 24.234 21.078 -0.951 1 61.62 18 SER B N 1
ATOM 2462 C CA . SER B 1 18 ? 23.062 20.203 -1.002 1 61.62 18 SER B CA 1
ATOM 2463 C C . SER B 1 18 ? 22.734 19.812 -2.438 1 61.62 18 SER B C 1
ATOM 2465 O O . SER B 1 18 ? 22.125 18.766 -2.674 1 61.62 18 SER B O 1
ATOM 2467 N N . ALA B 1 19 ? 23.375 20.562 -3.375 1 63.41 19 ALA B N 1
ATOM 2468 C CA . ALA B 1 19 ? 23 20.344 -4.77 1 63.41 19 ALA B CA 1
ATOM 2469 C C . ALA B 1 19 ? 23.531 19.016 -5.289 1 63.41 19 ALA B C 1
ATOM 2471 O O . ALA B 1 19 ? 22.797 18.234 -5.902 1 63.41 19 ALA B O 1
ATOM 2472 N N . PRO B 1 20 ? 24.797 18.766 -5.051 1 61.78 20 PRO B N 1
ATOM 2473 C CA . PRO B 1 20 ? 25.281 17.484 -5.555 1 61.78 20 PRO B CA 1
ATOM 2474 C C . PRO B 1 20 ? 24.516 16.297 -4.98 1 61.78 20 PRO B C 1
ATOM 2476 O O . PRO B 1 20 ? 24.25 15.32 -5.691 1 61.78 20 PRO B O 1
ATOM 2479 N N . ALA B 1 21 ? 24.25 16.484 -3.738 1 62.34 21 ALA B N 1
ATOM 2480 C CA . ALA B 1 21 ? 23.5 15.398 -3.102 1 62.34 21 ALA B CA 1
ATOM 2481 C C . ALA B 1 21 ? 22.109 15.266 -3.705 1 62.34 21 ALA B C 1
ATOM 2483 O O . ALA B 1 21 ? 21.625 14.148 -3.924 1 62.34 21 ALA B O 1
ATOM 2484 N N . LEU B 1 22 ? 21.625 16.359 -4.07 1 68.88 22 LEU B N 1
ATOM 2485 C CA . LEU B 1 22 ? 20.281 16.359 -4.637 1 68.88 22 LEU B CA 1
ATOM 2486 C C . LEU B 1 22 ? 20.297 15.766 -6.043 1 68.88 22 LEU B C 1
ATOM 2488 O O . LEU B 1 22 ? 19.391 15.016 -6.402 1 68.88 22 LEU B O 1
ATOM 2492 N N . VAL B 1 23 ? 21.266 16.125 -6.746 1 68.31 23 VAL B N 1
ATOM 2493 C CA . VAL B 1 23 ? 21.344 15.625 -8.117 1 68.31 23 VAL B CA 1
ATOM 2494 C C . VAL B 1 23 ? 21.578 14.117 -8.102 1 68.31 23 VAL B C 1
ATOM 2496 O O . VAL B 1 23 ? 20.969 13.383 -8.883 1 68.31 23 VAL B O 1
ATOM 2499 N N . LEU B 1 24 ? 22.391 13.719 -7.223 1 64.5 24 LEU B N 1
ATOM 2500 C CA . LEU B 1 24 ? 22.672 12.289 -7.113 1 64.5 24 LEU B CA 1
ATOM 2501 C C . LEU B 1 24 ? 21.438 11.516 -6.684 1 64.5 24 LEU B C 1
ATOM 2503 O O . LEU B 1 24 ? 21.141 10.453 -7.23 1 64.5 24 LEU B O 1
ATOM 2507 N N . LEU B 1 25 ? 20.844 12.195 -5.832 1 66.56 25 LEU B N 1
ATOM 2508 C CA . LEU B 1 25 ? 19.625 11.539 -5.336 1 66.56 25 LEU B CA 1
ATOM 2509 C C . LEU B 1 25 ? 18.562 11.461 -6.426 1 66.56 25 LEU B C 1
ATOM 2511 O O . LEU B 1 25 ? 17.922 10.422 -6.598 1 66.56 25 LEU B O 1
ATOM 2515 N N . MET B 1 26 ? 18.5 12.516 -7.156 1 70.06 26 MET B N 1
ATOM 2516 C CA . MET B 1 26 ? 17.547 12.547 -8.258 1 70.06 26 MET B CA 1
ATOM 2517 C C . MET B 1 26 ? 17.875 11.492 -9.305 1 70.06 26 MET B C 1
ATOM 2519 O O . MET B 1 26 ? 16.984 10.812 -9.812 1 70.06 26 MET B O 1
ATOM 2523 N N . PHE B 1 27 ? 19.125 11.406 -9.477 1 68.25 27 PHE B N 1
ATOM 2524 C CA . PHE B 1 27 ? 19.594 10.438 -10.477 1 68.25 27 PHE B CA 1
ATOM 2525 C C . PHE B 1 27 ? 19.281 9.016 -10.031 1 68.25 27 PHE B C 1
ATOM 2527 O O . PHE B 1 27 ? 18.75 8.219 -10.805 1 68.25 27 PHE B O 1
ATOM 2534 N N . VAL B 1 28 ? 19.5 8.844 -8.844 1 71 28 VAL B N 1
ATOM 2535 C CA . VAL B 1 28 ? 19.297 7.492 -8.32 1 71 28 VAL B CA 1
ATOM 2536 C C . VAL B 1 28 ? 17.812 7.16 -8.281 1 71 28 VAL B C 1
ATOM 2538 O O . VAL B 1 28 ? 17.422 6.008 -8.484 1 71 28 VAL B O 1
ATOM 2541 N N . LEU B 1 29 ? 17.047 8.125 -8.125 1 74.69 29 LEU B N 1
ATOM 2542 C CA . LEU B 1 29 ? 15.609 7.91 -8.008 1 74.69 29 LEU B CA 1
ATOM 2543 C C . LEU B 1 29 ? 14.977 7.75 -9.383 1 74.69 29 LEU B C 1
ATOM 2545 O O . LEU B 1 29 ? 14.07 6.93 -9.562 1 74.69 29 LEU B O 1
ATOM 2549 N N . VAL B 1 30 ? 15.531 8.445 -10.367 1 77.69 30 VAL B N 1
ATOM 2550 C CA . VAL B 1 30 ? 14.883 8.508 -11.672 1 77.69 30 VAL B CA 1
ATOM 2551 C C . VAL B 1 30 ? 15.461 7.43 -12.586 1 77.69 30 VAL B C 1
ATOM 2553 O O . VAL B 1 30 ? 14.781 6.945 -13.492 1 77.69 30 VAL B O 1
ATOM 2556 N N . LEU B 1 31 ? 16.609 7.008 -12.281 1 79.81 31 LEU B N 1
ATOM 2557 C CA . LEU B 1 31 ? 17.375 6.156 -13.188 1 79.81 31 LEU B CA 1
ATOM 2558 C C . LEU B 1 31 ? 16.672 4.824 -13.406 1 79.81 31 LEU B C 1
ATOM 2560 O O . LEU B 1 31 ? 16.469 4.402 -14.547 1 79.81 31 LEU B O 1
ATOM 2564 N N . PRO B 1 32 ? 16.234 4.16 -12.383 1 78.94 32 PRO B N 1
ATOM 2565 C CA . PRO B 1 32 ? 15.57 2.877 -12.633 1 78.94 32 PRO B CA 1
ATOM 2566 C C . PRO B 1 32 ? 14.312 3.016 -13.477 1 78.94 32 PRO B C 1
ATOM 2568 O O . PRO B 1 32 ? 14.055 2.184 -14.352 1 78.94 32 PRO B O 1
ATOM 2571 N N . ALA B 1 33 ? 13.625 4.02 -13.211 1 78.81 33 ALA B N 1
ATOM 2572 C CA . ALA B 1 33 ? 12.398 4.242 -13.977 1 78.81 33 ALA B CA 1
ATOM 2573 C C . ALA B 1 33 ? 12.703 4.469 -15.453 1 78.81 33 ALA B C 1
ATOM 2575 O O . ALA B 1 33 ? 12.008 3.945 -16.328 1 78.81 33 ALA B O 1
ATOM 2576 N N . PHE B 1 34 ? 13.75 5.234 -15.695 1 80.62 34 PHE B N 1
ATOM 2577 C CA . PHE B 1 34 ? 14.148 5.527 -17.062 1 80.62 34 PHE B CA 1
ATOM 2578 C C . PHE B 1 34 ? 14.617 4.266 -17.781 1 80.62 34 PHE B C 1
ATOM 2580 O O . PHE B 1 34 ? 14.312 4.059 -18.953 1 80.62 34 PHE B O 1
ATOM 2587 N N . LEU B 1 35 ? 15.312 3.467 -17.109 1 79.25 35 LEU B N 1
ATOM 2588 C CA . LEU B 1 35 ? 15.82 2.236 -17.703 1 79.25 35 LEU B CA 1
ATOM 2589 C C . LEU B 1 35 ? 14.68 1.267 -18 1 79.25 35 LEU B C 1
ATOM 2591 O O . LEU B 1 35 ? 14.734 0.534 -19 1 79.25 35 LEU B O 1
ATOM 2595 N N . GLY B 1 36 ? 13.695 1.265 -17.125 1 77.5 36 GLY B N 1
ATOM 2596 C CA . GLY B 1 36 ? 12.508 0.478 -17.422 1 77.5 36 GLY B CA 1
ATOM 2597 C C . GLY B 1 36 ? 11.797 0.926 -18.688 1 77.5 36 GLY B C 1
ATOM 2598 O O . GLY B 1 36 ? 11.352 0.096 -19.484 1 77.5 36 GLY B O 1
ATOM 2599 N N . LEU B 1 37 ? 11.727 2.24 -18.859 1 81.38 37 LEU B N 1
ATOM 2600 C CA . LEU B 1 37 ? 11.125 2.793 -20.062 1 81.38 37 LEU B CA 1
ATOM 2601 C C . LEU B 1 37 ? 11.891 2.344 -21.297 1 81.38 37 LEU B C 1
ATOM 2603 O O . LEU B 1 37 ? 11.281 1.995 -22.312 1 81.38 37 LEU B O 1
ATOM 2607 N N . ARG B 1 38 ? 13.188 2.338 -21.188 1 81.12 38 ARG B N 1
ATOM 2608 C CA . ARG B 1 38 ? 14.023 1.943 -22.312 1 81.12 38 ARG B CA 1
ATOM 2609 C C . ARG B 1 38 ? 13.781 0.486 -22.688 1 81.12 38 ARG B C 1
ATOM 2611 O O . ARG B 1 38 ? 13.766 0.141 -23.875 1 81.12 38 ARG B O 1
ATOM 2618 N N . MET B 1 39 ? 13.523 -0.336 -21.75 1 83.38 39 MET B N 1
ATOM 2619 C CA . MET B 1 39 ? 13.359 -1.767 -22 1 83.38 39 MET B CA 1
ATOM 2620 C C . MET B 1 39 ? 12.055 -2.045 -22.734 1 83.38 39 MET B C 1
ATOM 2622 O O . MET B 1 39 ? 11.906 -3.096 -23.359 1 83.38 39 MET B O 1
ATOM 2626 N N . SER B 1 40 ? 11.141 -1.164 -22.656 1 88.56 40 SER B N 1
ATOM 2627 C CA . SER B 1 40 ? 9.859 -1.351 -23.328 1 88.56 40 SER B CA 1
ATOM 2628 C C . SER B 1 40 ? 10.031 -1.307 -24.844 1 88.56 40 SER B C 1
ATOM 2630 O O . SER B 1 40 ? 9.141 -1.726 -25.594 1 88.56 40 SER B O 1
ATOM 2632 N N . PHE B 1 41 ? 11.172 -0.861 -25.297 1 90.12 41 PHE B N 1
ATOM 2633 C CA . PHE B 1 41 ? 11.43 -0.759 -26.734 1 90.12 41 PHE B CA 1
ATOM 2634 C C . PHE B 1 41 ? 12.266 -1.936 -27.219 1 90.12 41 PHE B C 1
ATOM 2636 O O . PHE B 1 41 ? 12.664 -1.985 -28.391 1 90.12 41 PHE B O 1
ATOM 2643 N N . PHE B 1 42 ? 12.523 -2.844 -26.344 1 86.62 42 PHE B N 1
ATOM 2644 C CA . PHE B 1 42 ? 13.336 -4.004 -26.688 1 86.62 42 PHE B CA 1
ATOM 2645 C C . PHE B 1 42 ? 12.508 -5.285 -26.609 1 86.62 42 PHE B C 1
ATOM 2647 O O . PHE B 1 42 ? 11.516 -5.344 -25.875 1 86.62 42 PHE B O 1
ATOM 2654 N N . GLN B 1 43 ? 12.82 -6.23 -27.453 1 83.44 43 GLN B N 1
ATOM 2655 C CA . GLN B 1 43 ? 12.336 -7.598 -27.297 1 83.44 43 GLN B CA 1
ATOM 2656 C C . GLN B 1 43 ? 13.32 -8.438 -26.469 1 83.44 43 GLN B C 1
ATOM 2658 O O . GLN B 1 43 ? 14.5 -8.516 -26.812 1 83.44 43 GLN B O 1
ATOM 2663 N N . TRP B 1 44 ? 12.852 -8.781 -25.344 1 77.25 44 TRP B N 1
ATOM 2664 C CA . TRP B 1 44 ? 13.672 -9.578 -24.438 1 77.25 44 TRP B CA 1
ATOM 2665 C C . TRP B 1 44 ? 12.859 -10.727 -23.844 1 77.25 44 TRP B C 1
ATOM 2667 O O . TRP B 1 44 ? 11.953 -10.5 -23.047 1 77.25 44 TRP B O 1
ATOM 2677 N N . GLN B 1 45 ? 13.023 -11.945 -24.312 1 72.56 45 GLN B N 1
ATOM 2678 C CA . GLN B 1 45 ? 12.367 -13.148 -23.828 1 72.56 45 GLN B CA 1
ATOM 2679 C C . GLN B 1 45 ? 13.297 -13.961 -22.922 1 72.56 45 GLN B C 1
ATOM 2681 O O . GLN B 1 45 ? 14.422 -14.281 -23.328 1 72.56 45 GLN B O 1
ATOM 2686 N N . LEU B 1 46 ? 12.984 -14.016 -21.656 1 62.69 46 LEU B N 1
ATOM 2687 C CA . LEU B 1 46 ? 13.844 -14.727 -20.703 1 62.69 46 LEU B CA 1
ATOM 2688 C C . LEU B 1 46 ? 14.016 -16.172 -21.125 1 62.69 46 LEU B C 1
ATOM 2690 O O . LEU B 1 46 ? 15.055 -16.781 -20.844 1 62.69 46 LEU B O 1
ATOM 2694 N N . SER B 1 47 ? 12.891 -16.906 -21.484 1 52.97 47 SER B N 1
ATOM 2695 C CA . SER B 1 47 ? 13.07 -18.312 -21.859 1 52.97 47 SER B CA 1
ATOM 2696 C C . SER B 1 47 ? 14.211 -18.453 -22.875 1 52.97 47 SER B C 1
ATOM 2698 O O . SER B 1 47 ? 14.852 -19.5 -22.938 1 52.97 47 SER B O 1
ATOM 2700 N N . ALA B 1 48 ? 14.336 -17.438 -23.625 1 49.09 48 ALA B N 1
ATOM 2701 C CA . ALA B 1 48 ? 15.414 -17.594 -24.594 1 49.09 48 ALA B CA 1
ATOM 2702 C C . ALA B 1 48 ? 16.75 -17.188 -24 1 49.09 48 ALA B C 1
ATOM 2704 O O . ALA B 1 48 ? 17.047 -16 -23.906 1 49.09 48 ALA B O 1
ATOM 2705 N N . LEU B 1 49 ? 17.172 -17.766 -22.859 1 45.19 49 LEU B N 1
ATOM 2706 C CA . LEU B 1 49 ? 18.391 -17.641 -22.078 1 45.19 49 LEU B CA 1
ATOM 2707 C C . LEU B 1 49 ? 19.422 -16.781 -22.812 1 45.19 49 LEU B C 1
ATOM 2709 O O . LEU B 1 49 ? 20.266 -16.141 -22.172 1 45.19 49 LEU B O 1
ATOM 2713 N N . ARG B 1 50 ? 19.703 -17.219 -23.984 1 48.81 50 ARG B N 1
ATOM 2714 C CA . ARG B 1 50 ? 20.922 -16.859 -24.703 1 48.81 50 ARG B CA 1
ATOM 2715 C C . ARG B 1 50 ? 20.719 -15.578 -25.5 1 48.81 50 ARG B C 1
ATOM 2717 O O . ARG B 1 50 ? 21.625 -15.125 -26.219 1 48.81 50 ARG B O 1
ATOM 2724 N N . THR B 1 51 ? 19.391 -14.898 -25.391 1 60.97 51 THR B N 1
ATOM 2725 C CA . THR B 1 51 ? 19.375 -13.938 -26.484 1 60.97 51 THR B CA 1
ATOM 2726 C C . THR B 1 51 ? 19.391 -12.508 -25.953 1 60.97 51 THR B C 1
ATOM 2728 O O . THR B 1 51 ? 18.828 -12.227 -24.891 1 60.97 51 THR B O 1
ATOM 2731 N N . GLN B 1 52 ? 20.25 -11.68 -26.266 1 71.75 52 GLN B N 1
ATOM 2732 C CA . GLN B 1 52 ? 20.438 -10.242 -26.094 1 71.75 52 GLN B CA 1
ATOM 2733 C C . GLN B 1 52 ? 19.172 -9.469 -26.453 1 71.75 52 GLN B C 1
ATOM 2735 O O . GLN B 1 52 ? 18.422 -9.867 -27.359 1 71.75 52 GLN B O 1
ATOM 2740 N N . PRO B 1 53 ? 18.828 -8.555 -25.547 1 81.75 53 PRO B N 1
ATOM 2741 C CA . PRO B 1 53 ? 17.719 -7.68 -25.938 1 81.75 53 PRO B CA 1
ATOM 2742 C C . PRO B 1 53 ? 17.906 -7.039 -27.297 1 81.75 53 PRO B C 1
ATOM 2744 O O . PRO B 1 53 ? 19.031 -6.625 -27.641 1 81.75 53 PRO B O 1
ATOM 2747 N N . VAL B 1 54 ? 16.875 -7.199 -28.156 1 86.06 54 VAL B N 1
ATOM 2748 C CA . VAL B 1 54 ? 16.891 -6.617 -29.484 1 86.06 54 VAL B CA 1
ATOM 2749 C C . VAL B 1 54 ? 15.945 -5.422 -29.547 1 86.06 54 VAL B C 1
ATOM 2751 O O . VAL B 1 54 ? 14.812 -5.5 -29.078 1 86.06 54 VAL B O 1
ATOM 2754 N N . PHE B 1 55 ? 16.5 -4.348 -30.078 1 89.75 55 PHE B N 1
ATOM 2755 C CA . PHE B 1 55 ? 15.672 -3.156 -30.219 1 89.75 55 PHE B CA 1
ATOM 2756 C C . PHE B 1 55 ? 14.578 -3.379 -31.25 1 89.75 55 PHE B C 1
ATOM 2758 O O . PHE B 1 55 ? 14.852 -3.725 -32.406 1 89.75 55 PHE B O 1
ATOM 2765 N N . VAL B 1 56 ? 13.352 -3.211 -30.922 1 91.25 56 VAL B N 1
ATOM 2766 C CA . VAL B 1 56 ? 12.227 -3.473 -31.812 1 91.25 56 VAL B CA 1
ATOM 2767 C C . VAL B 1 56 ? 11.336 -2.236 -31.906 1 91.25 56 VAL B C 1
ATOM 2769 O O . VAL B 1 56 ? 10.219 -2.305 -32.406 1 91.25 56 VAL B O 1
ATOM 2772 N N . GLY B 1 57 ? 11.812 -1.13 -31.359 1 92.12 57 GLY B N 1
ATOM 2773 C CA . GLY B 1 57 ? 11.039 0.098 -31.406 1 92.12 57 GLY B CA 1
ATOM 2774 C C . GLY B 1 57 ? 9.711 -0.015 -30.688 1 92.12 57 GLY B C 1
ATOM 2775 O O . GLY B 1 57 ? 9.656 -0.43 -29.531 1 92.12 57 GLY B O 1
ATOM 2776 N N . PHE B 1 58 ? 8.617 0.209 -31.562 1 93.44 58 PHE B N 1
ATOM 2777 C CA . PHE B 1 58 ? 7.301 0.27 -30.922 1 93.44 58 PHE B CA 1
ATOM 2778 C C . PHE B 1 58 ? 6.547 -1.042 -31.125 1 93.44 58 PHE B C 1
ATOM 2780 O O . PHE B 1 58 ? 5.332 -1.098 -30.938 1 93.44 58 PHE B O 1
ATOM 2787 N N . GLU B 1 59 ? 7.172 -2.094 -31.422 1 93.44 59 GLU B N 1
ATOM 2788 C CA . GLU B 1 59 ? 6.535 -3.375 -31.703 1 93.44 59 GLU B CA 1
ATOM 2789 C C . GLU B 1 59 ? 5.816 -3.918 -30.469 1 93.44 59 GLU B C 1
ATOM 2791 O O . GLU B 1 59 ? 4.73 -4.492 -30.594 1 93.44 59 GLU B O 1
ATOM 2796 N N . ASN B 1 60 ? 6.469 -3.783 -29.312 1 93.75 60 ASN B N 1
ATOM 2797 C CA . ASN B 1 60 ? 5.816 -4.223 -28.094 1 93.75 60 ASN B CA 1
ATOM 2798 C C . ASN B 1 60 ? 4.484 -3.512 -27.875 1 93.75 60 ASN B C 1
ATOM 2800 O O . ASN B 1 60 ? 3.51 -4.129 -27.438 1 93.75 60 ASN B O 1
ATOM 2804 N N . TYR B 1 61 ? 4.445 -2.285 -28.219 1 95 61 TYR B N 1
ATOM 2805 C CA . TYR B 1 61 ? 3.23 -1.495 -28.062 1 95 61 TYR B CA 1
ATOM 2806 C C . TYR B 1 61 ? 2.191 -1.874 -29.109 1 95 61 TYR B C 1
ATOM 2808 O O . TYR B 1 61 ? 0.998 -1.956 -28.797 1 95 61 TYR B O 1
ATOM 2816 N N . ARG B 1 62 ? 2.643 -2.117 -30.266 1 94.94 62 ARG B N 1
ATOM 2817 C CA . ARG B 1 62 ? 1.73 -2.555 -31.312 1 94.94 62 ARG B CA 1
ATOM 2818 C C . ARG B 1 62 ? 1.082 -3.889 -30.953 1 94.94 62 ARG B C 1
ATOM 2820 O O . ARG B 1 62 ? -0.124 -4.066 -31.141 1 94.94 62 ARG B O 1
ATOM 2827 N N . GLU B 1 63 ? 1.832 -4.746 -30.469 1 94.25 63 GLU B N 1
ATOM 2828 C CA . GLU B 1 63 ? 1.321 -6.051 -30.062 1 94.25 63 GLU B CA 1
ATOM 2829 C C . GLU B 1 63 ? 0.35 -5.918 -28.891 1 94.25 63 GLU B C 1
ATOM 2831 O O . GLU B 1 63 ? -0.675 -6.602 -28.844 1 94.25 63 GLU B O 1
ATOM 2836 N N . LEU B 1 64 ? 0.695 -5.125 -28 1 94.69 64 LEU B N 1
ATOM 2837 C CA . LEU B 1 64 ? -0.156 -4.914 -26.828 1 94.69 64 LEU B CA 1
ATOM 2838 C C . LEU B 1 64 ? -1.513 -4.352 -27.25 1 94.69 64 LEU B C 1
ATOM 2840 O O . LEU B 1 64 ? -2.553 -4.848 -26.812 1 94.69 64 LEU B O 1
ATOM 2844 N N . PHE B 1 65 ? -1.504 -3.312 -28.141 1 96.06 65 PHE B N 1
ATOM 2845 C CA . PHE B 1 65 ? -2.73 -2.613 -28.516 1 96.06 65 PHE B CA 1
ATOM 2846 C C . PHE B 1 65 ? -3.574 -3.463 -29.453 1 96.06 65 PHE B C 1
ATOM 2848 O O . PHE B 1 65 ? -4.77 -3.205 -29.625 1 96.06 65 PHE B O 1
ATOM 2855 N N . SER B 1 66 ? -3.006 -4.477 -30 1 95.88 66 SER B N 1
ATOM 2856 C CA . SER B 1 66 ? -3.744 -5.387 -30.875 1 95.88 66 SER B CA 1
ATOM 2857 C C . SER B 1 66 ? -4.289 -6.578 -30.094 1 95.88 66 SER B C 1
ATOM 2859 O O . SER B 1 66 ? -5.043 -7.387 -30.641 1 95.88 66 SER B O 1
ATOM 2861 N N . SER B 1 67 ? -3.971 -6.676 -28.875 1 95.12 67 SER B N 1
ATOM 2862 C CA . SER B 1 67 ? -4.355 -7.82 -28.047 1 95.12 67 SER B CA 1
ATOM 2863 C C . SER B 1 67 ? -5.715 -7.602 -27.391 1 95.12 67 SER B C 1
ATOM 2865 O O . SER B 1 67 ? -5.898 -6.645 -26.641 1 95.12 67 SER B O 1
ATOM 2867 N N . ILE B 1 68 ? -6.609 -8.555 -27.578 1 94.38 68 ILE B N 1
ATOM 2868 C CA . ILE B 1 68 ? -7.93 -8.508 -26.969 1 94.38 68 ILE B CA 1
ATOM 2869 C C . ILE B 1 68 ? -7.797 -8.695 -25.453 1 94.38 68 ILE B C 1
ATOM 2871 O O . ILE B 1 68 ? -8.555 -8.102 -24.688 1 94.38 68 ILE B O 1
ATOM 2875 N N . HIS B 1 69 ? -6.82 -9.469 -25.094 1 94.38 69 HIS B N 1
ATOM 2876 C CA . HIS B 1 69 ? -6.598 -9.727 -23.672 1 94.38 69 HIS B CA 1
ATOM 2877 C C . HIS B 1 69 ? -6.145 -8.461 -22.938 1 94.38 69 HIS B C 1
ATOM 2879 O O . HIS B 1 69 ? -6.531 -8.227 -21.797 1 94.38 69 HIS B O 1
ATOM 2885 N N . PHE B 1 70 ? -5.352 -7.703 -23.641 1 96.19 70 PHE B N 1
ATOM 2886 C CA . PHE B 1 70 ? -4.887 -6.449 -23.062 1 96.19 70 PHE B CA 1
ATOM 2887 C C . PHE B 1 70 ? -6.055 -5.508 -22.797 1 96.19 70 PHE B C 1
ATOM 2889 O O . PHE B 1 70 ? -6.191 -4.969 -21.703 1 96.19 70 PHE B O 1
ATOM 2896 N N . TRP B 1 71 ? -6.898 -5.348 -23.734 1 96.62 71 TRP B N 1
ATOM 2897 C CA . TRP B 1 71 ? -8.008 -4.414 -23.594 1 96.62 71 TRP B CA 1
ATOM 2898 C C . TRP B 1 71 ? -9.031 -4.93 -22.578 1 96.62 71 TRP B C 1
ATOM 2900 O O . TRP B 1 71 ? -9.68 -4.141 -21.891 1 96.62 71 TRP B O 1
ATOM 2910 N N . ALA B 1 72 ? -9.188 -6.258 -22.484 1 96.31 72 ALA B N 1
ATOM 2911 C CA . ALA B 1 72 ? -10.031 -6.832 -21.438 1 96.31 72 ALA B CA 1
ATOM 2912 C C . ALA B 1 72 ? -9.508 -6.473 -20.047 1 96.31 72 ALA B C 1
ATOM 2914 O O . ALA B 1 72 ? -10.281 -6.133 -19.156 1 96.31 72 ALA B O 1
ATOM 2915 N N . SER B 1 73 ? -8.195 -6.539 -19.859 1 96.94 73 SER B N 1
ATOM 2916 C CA . SER B 1 73 ? -7.586 -6.191 -18.578 1 96.94 73 SER B CA 1
ATOM 2917 C C . SER B 1 73 ? -7.738 -4.707 -18.281 1 96.94 73 SER B C 1
ATOM 2919 O O . SER B 1 73 ? -7.918 -4.316 -17.125 1 96.94 73 SER B O 1
ATOM 2921 N N . VAL B 1 74 ? -7.652 -3.863 -19.344 1 96.94 74 VAL B N 1
ATOM 2922 C CA . VAL B 1 74 ? -7.859 -2.428 -19.188 1 96.94 74 VAL B CA 1
ATOM 2923 C C . VAL B 1 74 ? -9.289 -2.158 -18.719 1 96.94 74 VAL B C 1
ATOM 2925 O O . VAL B 1 74 ? -9.5 -1.395 -17.766 1 96.94 74 VAL B O 1
ATOM 2928 N N . ARG B 1 75 ? -10.211 -2.764 -19.359 1 96.5 75 ARG B N 1
ATOM 2929 C CA . ARG B 1 75 ? -11.617 -2.588 -19 1 96.5 75 ARG B CA 1
ATOM 2930 C C . ARG B 1 75 ? -11.883 -3.059 -17.578 1 96.5 75 ARG B C 1
ATOM 2932 O O . ARG B 1 75 ? -12.547 -2.365 -16.797 1 96.5 75 ARG B O 1
ATOM 2939 N N . THR B 1 76 ? -11.398 -4.234 -17.266 1 96.94 76 THR B N 1
ATOM 2940 C CA . THR B 1 76 ? -11.578 -4.777 -15.93 1 96.94 76 THR B CA 1
ATOM 2941 C C . THR B 1 76 ? -10.961 -3.846 -14.883 1 96.94 76 THR B C 1
ATOM 2943 O O . THR B 1 76 ? -11.547 -3.621 -13.828 1 96.94 76 THR B O 1
ATOM 2946 N N . THR B 1 77 ? -9.82 -3.309 -15.195 1 97.44 77 THR B N 1
ATOM 2947 C CA . THR B 1 77 ? -9.141 -2.389 -14.289 1 97.44 77 THR B CA 1
ATOM 2948 C C . THR B 1 77 ? -9.984 -1.131 -14.078 1 97.44 77 THR B C 1
ATOM 2950 O O . THR B 1 77 ? -10.141 -0.672 -12.945 1 97.44 77 THR B O 1
ATOM 2953 N N . LEU B 1 78 ? -10.492 -0.579 -15.141 1 97.31 78 LEU B N 1
ATOM 2954 C CA . LEU B 1 78 ? -11.297 0.639 -15.055 1 97.31 78 LEU B CA 1
ATOM 2955 C C . LEU B 1 78 ? -12.578 0.395 -14.266 1 97.31 78 LEU B C 1
ATOM 2957 O O . LEU B 1 78 ? -12.961 1.21 -13.43 1 97.31 78 LEU B O 1
ATOM 2961 N N . VAL B 1 79 ? -13.242 -0.681 -14.547 1 97.25 79 VAL B N 1
ATOM 2962 C CA . VAL B 1 79 ? -14.477 -1.012 -13.844 1 97.25 79 VAL B CA 1
ATOM 2963 C C . VAL B 1 79 ? -14.18 -1.207 -12.359 1 97.25 79 VAL B C 1
ATOM 2965 O O . VAL B 1 79 ? -14.898 -0.679 -11.5 1 97.25 79 VAL B O 1
ATOM 2968 N N . PHE B 1 80 ? -13.172 -1.933 -12.062 1 97.44 80 PHE B N 1
ATOM 2969 C CA . PHE B 1 80 ? -12.781 -2.184 -10.688 1 97.44 80 PHE B CA 1
ATOM 2970 C C . PHE B 1 80 ? -12.469 -0.876 -9.969 1 97.44 80 PHE B C 1
ATOM 2972 O O . PHE B 1 80 ? -13.055 -0.574 -8.93 1 97.44 80 PHE B O 1
ATOM 2979 N N . THR B 1 81 ? -11.547 -0.134 -10.523 1 97.88 81 THR B N 1
ATOM 2980 C CA . THR B 1 81 ? -11.039 1.071 -9.875 1 97.88 81 THR B CA 1
ATOM 2981 C C . THR B 1 81 ? -12.148 2.1 -9.695 1 97.88 81 THR B C 1
ATOM 2983 O O . THR B 1 81 ? -12.289 2.691 -8.625 1 97.88 81 THR B O 1
ATOM 2986 N N . LEU B 1 82 ? -12.922 2.34 -10.711 1 97.88 82 LEU B N 1
ATOM 2987 C CA . LEU B 1 82 ? -13.992 3.33 -10.617 1 97.88 82 LEU B CA 1
ATOM 2988 C C . LEU B 1 82 ? -15.062 2.879 -9.633 1 97.88 82 LEU B C 1
ATOM 2990 O O . LEU B 1 82 ? -15.578 3.688 -8.852 1 97.88 82 LEU B O 1
ATOM 2994 N N . SER B 1 83 ? -15.398 1.626 -9.648 1 98.06 83 SER B N 1
ATOM 2995 C CA . SER B 1 83 ? -16.422 1.108 -8.75 1 98.06 83 SER B CA 1
ATOM 2996 C C . SER B 1 83 ? -15.984 1.228 -7.293 1 98.06 83 SER B C 1
ATOM 2998 O O . SER B 1 83 ? -16.734 1.729 -6.453 1 98.06 83 SER B O 1
ATOM 3000 N N . VAL B 1 84 ? -14.797 0.768 -6.996 1 98.06 84 VAL B N 1
ATOM 3001 C CA . VAL B 1 84 ? -14.359 0.756 -5.602 1 98.06 84 VAL B CA 1
ATOM 3002 C C . VAL B 1 84 ? -14.234 2.188 -5.086 1 98.06 84 VAL B C 1
ATOM 3004 O O . VAL B 1 84 ? -14.641 2.484 -3.961 1 98.06 84 VAL B O 1
ATOM 3007 N N . VAL B 1 85 ? -13.688 3.072 -5.91 1 98.31 85 VAL B N 1
ATOM 3008 C CA . VAL B 1 85 ? -13.469 4.445 -5.465 1 98.31 85 VAL B CA 1
ATOM 3009 C C . VAL B 1 85 ? -14.805 5.141 -5.246 1 98.31 85 VAL B C 1
ATOM 3011 O O . VAL B 1 85 ? -15.008 5.805 -4.227 1 98.31 85 VAL B O 1
ATOM 3014 N N . VAL B 1 86 ? -15.734 4.984 -6.16 1 98.31 86 VAL B N 1
ATOM 3015 C CA . VAL B 1 86 ? -17.047 5.605 -6.035 1 98.31 86 VAL B CA 1
ATOM 3016 C C . VAL B 1 86 ? -17.75 5.074 -4.789 1 98.31 86 VAL B C 1
ATOM 3018 O O . VAL B 1 86 ? -18.281 5.852 -3.994 1 98.31 86 VAL B O 1
ATOM 3021 N N . LEU B 1 87 ? -17.734 3.809 -4.605 1 97.69 87 LEU B N 1
ATOM 3022 C CA . LEU B 1 87 ? -18.406 3.207 -3.461 1 97.69 87 LEU B CA 1
ATOM 3023 C C . LEU B 1 87 ? -17.75 3.646 -2.154 1 97.69 87 LEU B C 1
ATOM 3025 O O . LEU B 1 87 ? -18.438 3.945 -1.179 1 97.69 87 LEU B O 1
ATOM 3029 N N . GLU B 1 88 ? -16.469 3.672 -2.105 1 97.06 88 GLU B N 1
ATOM 3030 C CA . GLU B 1 88 ? -15.742 4.086 -0.903 1 97.06 88 GLU B CA 1
ATOM 3031 C C . GLU B 1 88 ? -16.016 5.551 -0.573 1 97.06 88 GLU B C 1
ATOM 3033 O O . GLU B 1 88 ? -16.156 5.914 0.597 1 97.06 88 GLU B O 1
ATOM 3038 N N . VAL B 1 89 ? -16.047 6.375 -1.624 1 97.44 89 VAL B N 1
ATOM 3039 C CA . VAL B 1 89 ? -16.312 7.797 -1.416 1 97.44 89 VAL B CA 1
ATOM 3040 C C . VAL B 1 89 ? -17.734 7.996 -0.896 1 97.44 89 VAL B C 1
ATOM 3042 O O . VAL B 1 89 ? -17.953 8.734 0.066 1 97.44 89 VAL B O 1
ATOM 3045 N N . VAL B 1 90 ? -18.656 7.328 -1.489 1 96.81 90 VAL B N 1
ATOM 3046 C CA . VAL B 1 90 ? -20.047 7.461 -1.097 1 96.81 90 VAL B CA 1
ATOM 3047 C C . VAL B 1 90 ? -20.25 6.934 0.323 1 96.81 90 VAL B C 1
ATOM 3049 O O . VAL B 1 90 ? -20.828 7.613 1.173 1 96.81 90 VAL B O 1
ATOM 3052 N N . LEU B 1 91 ? -19.75 5.762 0.606 1 93.12 91 LEU B N 1
ATOM 3053 C CA . LEU B 1 91 ? -19.906 5.156 1.923 1 93.12 91 LEU B CA 1
ATOM 3054 C C . LEU B 1 91 ? -19.109 5.918 2.973 1 93.12 91 LEU B C 1
ATOM 3056 O O . LEU B 1 91 ? -19.578 6.129 4.09 1 93.12 91 LEU B O 1
ATOM 3060 N N . GLY B 1 92 ? -17.891 6.277 2.594 1 93.5 92 GLY B N 1
ATOM 3061 C CA . GLY B 1 92 ? -17.062 7.047 3.514 1 93.5 92 GLY B CA 1
ATOM 3062 C C . GLY B 1 92 ? -17.688 8.383 3.889 1 93.5 92 GLY B C 1
ATOM 3063 O O . GLY B 1 92 ? -17.656 8.773 5.055 1 93.5 92 GLY B O 1
ATOM 3064 N N . LEU B 1 93 ? -18.203 9.062 2.896 1 94.75 93 LEU B N 1
ATOM 3065 C CA . LEU B 1 93 ? -18.859 10.336 3.143 1 94.75 93 LEU B CA 1
ATOM 3066 C C . LEU B 1 93 ? -20.109 10.156 4.004 1 94.75 93 LEU B C 1
ATOM 3068 O O . LEU B 1 93 ? -20.344 10.922 4.941 1 94.75 93 LEU B O 1
ATOM 3072 N N . ALA B 1 94 ? -20.906 9.195 3.67 1 91.56 94 ALA B N 1
ATOM 3073 C CA . ALA B 1 94 ? -22.125 8.914 4.445 1 91.56 94 ALA B CA 1
ATOM 3074 C C . ALA B 1 94 ? -21.781 8.656 5.91 1 91.56 94 ALA B C 1
ATOM 3076 O O . ALA B 1 94 ? -22.406 9.227 6.805 1 91.56 94 ALA B O 1
ATOM 3077 N N . LEU B 1 95 ? -20.766 7.891 6.137 1 87.31 95 LEU B N 1
ATOM 3078 C CA . LEU B 1 95 ? -20.359 7.562 7.496 1 87.31 95 LEU B CA 1
ATOM 3079 C C . LEU B 1 95 ? -19.797 8.789 8.211 1 87.31 95 LEU B C 1
ATOM 3081 O O . LEU B 1 95 ? -20.078 9 9.398 1 87.31 95 LEU B O 1
ATOM 3085 N N . ALA B 1 96 ? -19.031 9.531 7.504 1 90.5 96 ALA B N 1
ATOM 3086 C CA . ALA B 1 96 ? -18.438 10.734 8.086 1 90.5 96 ALA B CA 1
ATOM 3087 C C . ALA B 1 96 ? -19.531 11.734 8.484 1 90.5 96 ALA B C 1
ATOM 3089 O O . ALA B 1 96 ? -19.438 12.375 9.531 1 90.5 96 ALA B O 1
ATOM 3090 N N . LEU B 1 97 ? -20.531 11.891 7.688 1 89.62 97 LEU B N 1
ATOM 3091 C CA . LEU B 1 97 ? -21.609 12.828 7.957 1 89.62 97 LEU B CA 1
ATOM 3092 C C . LEU B 1 97 ? -22.422 12.391 9.18 1 89.62 97 LEU B C 1
ATOM 3094 O O . LEU B 1 97 ? -22.875 13.227 9.961 1 89.62 97 LEU B O 1
ATOM 3098 N N . VAL B 1 98 ? -22.547 11.109 9.32 1 83.25 98 VAL B N 1
ATOM 3099 C CA . VAL B 1 98 ? -23.328 10.57 10.438 1 83.25 98 VAL B CA 1
ATOM 3100 C C . VAL B 1 98 ? -22.547 10.758 11.734 1 83.25 98 VAL B C 1
ATOM 3102 O O . VAL B 1 98 ? -23.141 11.008 12.789 1 83.25 98 VAL B O 1
ATOM 3105 N N . LEU B 1 99 ? -21.25 10.812 11.633 1 81.5 99 LEU B N 1
ATOM 3106 C CA . LEU B 1 99 ? -20.453 10.789 12.859 1 81.5 99 LEU B CA 1
ATOM 3107 C C . LEU B 1 99 ? -19.734 12.117 13.062 1 81.5 99 LEU B C 1
ATOM 3109 O O . LEU B 1 99 ? -18.844 12.227 13.906 1 81.5 99 LEU B O 1
ATOM 3113 N N . GLU B 1 100 ? -20.062 13.078 12.297 1 83.38 100 GLU B N 1
ATOM 3114 C CA . GLU B 1 100 ? -19.312 14.336 12.297 1 83.38 100 GLU B CA 1
ATOM 3115 C C . GLU B 1 100 ? -19.453 15.055 13.641 1 83.38 100 GLU B C 1
ATOM 3117 O O . GLU B 1 100 ? -18.547 15.789 14.047 1 83.38 100 GLU B O 1
ATOM 3122 N N . HIS B 1 101 ? -20.609 15.031 14.281 1 76.06 101 HIS B N 1
ATOM 3123 C CA . HIS B 1 101 ? -20.859 15.789 15.508 1 76.06 101 HIS B CA 1
ATOM 3124 C C . HIS B 1 101 ? -20.266 15.07 16.719 1 76.06 101 HIS B C 1
ATOM 3126 O O . HIS B 1 101 ? -20.359 15.578 17.844 1 76.06 101 HIS B O 1
ATOM 3132 N N . GLY B 1 102 ? -19.516 14.062 16.531 1 66.88 102 GLY B N 1
ATOM 3133 C CA . GLY B 1 102 ? -18.891 13.375 17.656 1 66.88 102 GLY B CA 1
ATOM 3134 C C . GLY B 1 102 ? -19.828 12.414 18.359 1 66.88 102 GLY B C 1
ATOM 3135 O O . GLY B 1 102 ? -21.047 12.617 18.375 1 66.88 102 GLY B O 1
ATOM 3136 N N . VAL B 1 103 ? -19.703 11.141 18.328 1 64.31 103 VAL B N 1
ATOM 3137 C CA . VAL B 1 103 ? -20.422 10.156 19.125 1 64.31 103 VAL B CA 1
ATOM 3138 C C . VAL B 1 103 ? -19.562 9.711 20.312 1 64.31 103 VAL B C 1
ATOM 3140 O O . VAL B 1 103 ? -18.344 9.75 20.25 1 64.31 103 VAL B O 1
ATOM 3143 N N . PRO B 1 104 ? -20.344 9.602 21.469 1 65.56 104 PRO B N 1
ATOM 3144 C CA . PRO B 1 104 ? -19.562 9.008 22.547 1 65.56 104 PRO B CA 1
ATOM 3145 C C . PRO B 1 104 ? -18.844 7.73 22.141 1 65.56 104 PRO B C 1
ATOM 3147 O O . PRO B 1 104 ? -19.422 6.895 21.438 1 65.56 104 PRO B O 1
ATOM 3150 N N . GLY B 1 105 ? -17.547 7.645 22.281 1 68.69 105 GLY B N 1
ATOM 3151 C CA . GLY B 1 105 ? -16.766 6.465 21.953 1 68.69 105 GLY B CA 1
ATOM 3152 C C . GLY B 1 105 ? -16.094 6.559 20.594 1 68.69 105 GLY B C 1
ATOM 3153 O O . GLY B 1 105 ? -15.633 5.551 20.047 1 68.69 105 GLY B O 1
ATOM 3154 N N . LEU B 1 106 ? -16.172 7.723 20.062 1 70.12 106 LEU B N 1
ATOM 3155 C CA . LEU B 1 106 ? -15.609 7.945 18.734 1 70.12 106 LEU B CA 1
ATOM 3156 C C . LEU B 1 106 ? -14.156 7.488 18.672 1 70.12 106 LEU B C 1
ATOM 3158 O O . LEU B 1 106 ? -13.711 6.953 17.656 1 70.12 106 LEU B O 1
ATOM 3162 N N . ARG B 1 107 ? -13.57 7.625 19.75 1 71 107 ARG B N 1
ATOM 3163 C CA . ARG B 1 107 ? -12.18 7.188 19.797 1 71 107 ARG B CA 1
ATOM 3164 C C . ARG B 1 107 ? -12.07 5.688 19.547 1 71 107 ARG B C 1
ATOM 3166 O O . ARG B 1 107 ? -11.203 5.234 18.797 1 71 107 ARG B O 1
ATOM 3173 N N . PHE B 1 108 ? -12.961 5.027 20.188 1 74.25 108 PHE B N 1
ATOM 3174 C CA . PHE B 1 108 ? -12.969 3.578 20.031 1 74.25 108 PHE B CA 1
ATOM 3175 C C . PHE B 1 108 ? -13.328 3.201 18.594 1 74.25 108 PHE B C 1
ATOM 3177 O O . PHE B 1 108 ? -12.688 2.332 18 1 74.25 108 PHE B O 1
ATOM 3184 N N . PHE B 1 109 ? -14.242 3.863 18.078 1 71.69 109 PHE B N 1
ATOM 3185 C CA . PHE B 1 109 ? -14.695 3.557 16.719 1 71.69 109 PHE B CA 1
ATOM 3186 C C . PHE B 1 109 ? -13.617 3.891 15.703 1 71.69 109 PHE B C 1
ATOM 3188 O O . PHE B 1 109 ? -13.406 3.146 14.742 1 71.69 109 PHE B O 1
ATOM 3195 N N . ARG B 1 110 ? -12.945 4.906 15.945 1 73.75 110 ARG B N 1
ATOM 3196 C CA . ARG B 1 110 ? -11.859 5.277 15.047 1 73.75 110 ARG B CA 1
ATOM 3197 C C . ARG B 1 110 ? -10.789 4.195 15.016 1 73.75 110 ARG B C 1
ATOM 3199 O O . ARG B 1 110 ? -10.25 3.879 13.945 1 73.75 110 ARG B O 1
ATOM 3206 N N . THR B 1 111 ? -10.57 3.619 16.141 1 74.25 111 THR B N 1
ATOM 3207 C CA . THR B 1 111 ? -9.555 2.578 16.219 1 74.25 111 THR B CA 1
ATOM 3208 C C . THR B 1 111 ? -9.992 1.327 15.469 1 74.25 111 THR B C 1
ATOM 3210 O O . THR B 1 111 ? -9.211 0.74 14.719 1 74.25 111 THR B O 1
ATOM 3213 N N . VAL B 1 112 ? -11.219 0.985 15.617 1 77.88 112 VAL B N 1
ATOM 3214 C CA . VAL B 1 112 ? -11.75 -0.213 14.977 1 77.88 112 VAL B CA 1
ATOM 3215 C C . VAL B 1 112 ? -11.805 -0.009 13.469 1 77.88 112 VAL B C 1
ATOM 3217 O O . VAL B 1 112 ? -11.555 -0.942 12.695 1 77.88 112 VAL B O 1
ATOM 3220 N N . PHE B 1 113 ? -12.094 1.204 13.094 1 79.44 113 PHE B N 1
ATOM 3221 C CA . PHE B 1 113 ? -12.227 1.509 11.672 1 79.44 113 PHE B CA 1
ATOM 3222 C C . PHE B 1 113 ? -10.867 1.468 10.977 1 79.44 113 PHE B C 1
ATOM 3224 O O . PHE B 1 113 ? -10.781 1.145 9.789 1 79.44 113 PHE B O 1
ATOM 3231 N N . VAL B 1 114 ? -9.859 1.685 11.75 1 81.44 114 VAL B N 1
ATOM 3232 C CA . VAL B 1 114 ? -8.523 1.725 11.172 1 81.44 114 VAL B CA 1
ATOM 3233 C C . VAL B 1 114 ? -8.008 0.303 10.961 1 81.44 114 VAL B C 1
ATOM 3235 O O . VAL B 1 114 ? -7.156 0.065 10.109 1 81.44 114 VAL B O 1
ATOM 3238 N N . LEU B 1 115 ? -8.578 -0.691 11.539 1 82.12 115 LEU B N 1
ATOM 3239 C CA . LEU B 1 115 ? -8.039 -2.043 11.617 1 82.12 115 LEU B CA 1
ATOM 3240 C C . LEU B 1 115 ? -8.016 -2.693 10.234 1 82.12 115 LEU B C 1
ATOM 3242 O O . LEU B 1 115 ? -7 -3.273 9.836 1 82.12 115 LEU B O 1
ATOM 3246 N N . PRO B 1 116 ? -9.102 -2.637 9.438 1 86.94 116 PRO B N 1
ATOM 3247 C CA . PRO B 1 116 ? -9.086 -3.32 8.141 1 86.94 116 PRO B CA 1
ATOM 3248 C C . PRO B 1 116 ? -7.945 -2.852 7.242 1 86.94 116 PRO B C 1
ATOM 3250 O O . PRO B 1 116 ? -7.309 -3.668 6.574 1 86.94 116 PRO B O 1
ATOM 3253 N N . MET B 1 117 ? -7.691 -1.541 7.301 1 88.38 117 MET B N 1
ATOM 3254 C CA . MET B 1 117 ? -6.688 -1.003 6.387 1 88.38 117 MET B CA 1
ATOM 3255 C C . MET B 1 117 ? -5.285 -1.427 6.805 1 88.38 117 MET B C 1
ATOM 3257 O O . MET B 1 117 ? -4.344 -1.329 6.02 1 88.38 117 MET B O 1
ATOM 3261 N N . MET B 1 118 ? -5.191 -1.928 8.008 1 86.69 118 MET B N 1
ATOM 3262 C CA . MET B 1 118 ? -3.867 -2.285 8.516 1 86.69 118 MET B CA 1
ATOM 3263 C C . MET B 1 118 ? -3.609 -3.779 8.352 1 86.69 118 MET B C 1
ATOM 3265 O O . MET B 1 118 ? -2.5 -4.254 8.602 1 86.69 118 MET B O 1
ATOM 3269 N N . ILE B 1 119 ? -4.613 -4.484 7.934 1 89.81 119 ILE B N 1
ATOM 3270 C CA . ILE B 1 119 ? -4.453 -5.91 7.676 1 89.81 119 ILE B CA 1
ATOM 3271 C C . ILE B 1 119 ? -3.656 -6.117 6.391 1 89.81 119 ILE B C 1
ATOM 3273 O O . ILE B 1 119 ? -3.879 -5.422 5.395 1 89.81 119 ILE B O 1
ATOM 3277 N N . ALA B 1 120 ? -2.715 -7.066 6.461 1 91.5 120 ALA B N 1
ATOM 3278 C CA . ALA B 1 120 ? -1.95 -7.395 5.258 1 91.5 120 ALA B CA 1
ATOM 3279 C C . ALA B 1 120 ? -2.871 -7.84 4.125 1 91.5 120 ALA B C 1
ATOM 3281 O O . ALA B 1 120 ? -3.809 -8.609 4.344 1 91.5 120 ALA B O 1
ATOM 3282 N N . PRO B 1 121 ? -2.592 -7.363 2.961 1 93.56 121 PRO B N 1
ATOM 3283 C CA . PRO B 1 121 ? -3.475 -7.695 1.839 1 93.56 121 PRO B CA 1
ATOM 3284 C C . PRO B 1 121 ? -3.6 -9.203 1.611 1 93.56 121 PRO B C 1
ATOM 3286 O O . PRO B 1 121 ? -4.68 -9.688 1.263 1 93.56 121 PRO B O 1
ATOM 3289 N N . VAL B 1 122 ? -2.541 -9.914 1.776 1 93 122 VAL B N 1
ATOM 3290 C CA . VAL B 1 122 ? -2.602 -11.359 1.585 1 93 122 VAL B CA 1
ATOM 3291 C C . VAL B 1 122 ? -3.539 -11.977 2.617 1 93 122 VAL B C 1
ATOM 3293 O O . VAL B 1 122 ? -4.27 -12.922 2.314 1 93 122 VAL B O 1
ATOM 3296 N N . VAL B 1 123 ? -3.492 -11.461 3.826 1 91.38 123 VAL B N 1
ATOM 3297 C CA . VAL B 1 123 ? -4.387 -11.93 4.883 1 91.38 123 VAL B CA 1
ATOM 3298 C C . VAL B 1 123 ? -5.832 -11.617 4.508 1 91.38 123 VAL B C 1
ATOM 3300 O O . VAL B 1 123 ? -6.723 -12.453 4.688 1 91.38 123 VAL B O 1
ATOM 3303 N N . VAL B 1 124 ? -6.047 -10.453 3.977 1 92.62 124 VAL B N 1
ATOM 3304 C CA . VAL B 1 124 ? -7.379 -10.07 3.527 1 92.62 124 VAL B CA 1
ATOM 3305 C C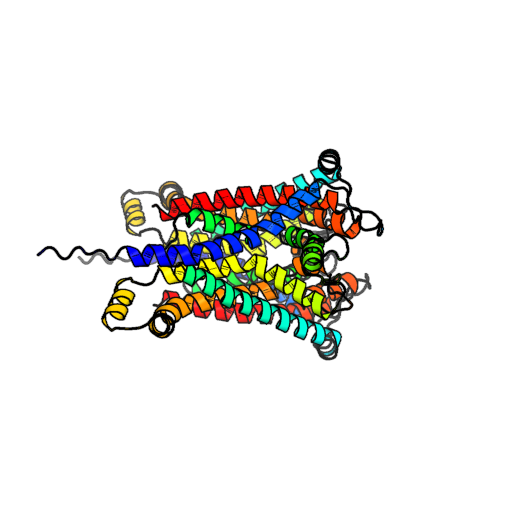 . VAL B 1 124 ? -7.871 -11.047 2.465 1 92.62 124 VAL B C 1
ATOM 3307 O O . VAL B 1 124 ? -9.016 -11.508 2.514 1 92.62 124 VAL B O 1
ATOM 3310 N N . GLY B 1 125 ? -6.992 -11.336 1.538 1 91.94 125 GLY B N 1
ATOM 3311 C CA . GLY B 1 125 ? -7.34 -12.281 0.486 1 91.94 125 GLY B CA 1
ATOM 3312 C C . GLY B 1 125 ? -7.727 -13.648 1.013 1 91.94 125 GLY B C 1
ATOM 3313 O O . GLY B 1 125 ? -8.711 -14.242 0.564 1 91.94 125 GLY B O 1
ATOM 3314 N N . VAL B 1 126 ? -7.004 -14.141 1.923 1 87.81 126 VAL B N 1
ATOM 3315 C CA . VAL B 1 126 ? -7.254 -15.461 2.49 1 87.81 126 VAL B CA 1
ATOM 3316 C C . VAL B 1 126 ? -8.555 -15.438 3.291 1 87.81 126 VAL B C 1
ATOM 3318 O O . VAL B 1 126 ? -9.398 -16.328 3.148 1 87.81 126 VAL B O 1
ATOM 3321 N N . LEU B 1 127 ? -8.703 -14.43 4.074 1 86.94 127 LEU B N 1
ATOM 3322 C CA . LEU B 1 127 ? -9.891 -14.289 4.906 1 86.94 127 LEU B CA 1
ATOM 3323 C C . LEU B 1 127 ? -11.156 -14.25 4.047 1 86.94 127 LEU B C 1
ATOM 3325 O O . LEU B 1 127 ? -12.102 -15 4.297 1 86.94 127 LEU B O 1
ATOM 3329 N N . TRP B 1 128 ? -11.18 -13.438 3.105 1 90.5 128 TRP B N 1
ATOM 3330 C CA . TRP B 1 128 ? -12.375 -13.297 2.273 1 90.5 128 TRP B CA 1
ATOM 3331 C C . TRP B 1 128 ? -12.531 -14.492 1.344 1 90.5 128 TRP B C 1
ATOM 3333 O O . TRP B 1 128 ? -13.648 -14.82 0.932 1 90.5 128 TRP B O 1
ATOM 3343 N N . GLY B 1 129 ? -11.43 -15.086 0.983 1 88.38 129 GLY B N 1
ATOM 3344 C CA . GLY B 1 129 ? -11.523 -16.344 0.262 1 88.38 129 GLY B CA 1
ATOM 3345 C C . GLY B 1 129 ? -12.32 -17.406 1.008 1 88.38 129 GLY B C 1
ATOM 3346 O O . GLY B 1 129 ? -13.094 -18.141 0.405 1 88.38 129 GLY B O 1
ATOM 3347 N N . PHE B 1 130 ? -12.125 -17.406 2.27 1 83.5 130 PHE B N 1
ATOM 3348 C CA . PHE B 1 130 ? -12.875 -18.328 3.119 1 83.5 130 PHE B CA 1
ATOM 3349 C C . PHE B 1 130 ? -14.344 -17.938 3.186 1 83.5 130 PHE B C 1
ATOM 3351 O O . PHE B 1 130 ? -15.227 -18.797 3.115 1 83.5 130 PHE B O 1
ATOM 3358 N N . LEU B 1 131 ? -14.547 -16.75 3.322 1 86.31 131 LEU B N 1
ATOM 3359 C CA . LEU B 1 131 ? -15.922 -16.25 3.447 1 86.31 131 LEU B CA 1
ATOM 3360 C C . LEU B 1 131 ? -16.719 -16.531 2.176 1 86.31 131 LEU B C 1
ATOM 3362 O O . LEU B 1 131 ? -17.906 -16.812 2.234 1 86.31 131 LEU B O 1
ATOM 3366 N N . TYR B 1 132 ? -16.031 -16.484 1.062 1 89.31 132 TYR B N 1
ATOM 3367 C CA . TYR B 1 132 ? -16.688 -16.641 -0.23 1 89.31 132 TYR B CA 1
ATOM 3368 C C . TYR B 1 132 ? -16.812 -18.109 -0.62 1 89.31 132 TYR B C 1
ATOM 3370 O O . TYR B 1 132 ? -17.391 -18.438 -1.656 1 89.31 132 TYR B O 1
ATOM 3378 N N . HIS B 1 133 ? -16.234 -18.953 0.152 1 85.06 133 HIS B N 1
ATOM 3379 C CA . HIS B 1 133 ? -16.266 -20.359 -0.194 1 85.06 133 HIS B CA 1
ATOM 3380 C C . HIS B 1 133 ? -17.703 -20.844 -0.398 1 85.06 133 HIS B C 1
ATOM 3382 O O . HIS B 1 133 ? -18.578 -20.547 0.41 1 85.06 133 HIS B O 1
ATOM 3388 N N . PRO B 1 134 ? -17.938 -21.562 -1.454 1 82.69 134 PRO B N 1
ATOM 3389 C CA . PRO B 1 134 ? -19.297 -21.906 -1.82 1 82.69 134 PRO B CA 1
ATOM 3390 C C . PRO B 1 134 ? -19.969 -22.844 -0.809 1 82.69 134 PRO B C 1
ATOM 3392 O O . PRO B 1 134 ? -21.172 -22.75 -0.566 1 82.69 134 PRO B O 1
ATOM 3395 N N . GLN B 1 135 ? -19.266 -23.75 -0.256 1 77.5 135 GLN B N 1
ATOM 3396 C CA . GLN B 1 135 ? -19.859 -24.781 0.59 1 77.5 135 GLN B CA 1
ATOM 3397 C C . GLN B 1 135 ? -19.766 -24.391 2.066 1 77.5 135 GLN B C 1
ATOM 3399 O O . GLN B 1 135 ? -20.719 -24.594 2.824 1 77.5 135 GLN B O 1
ATOM 3404 N N . PHE B 1 136 ? -18.688 -23.781 2.443 1 74.69 136 PHE B N 1
ATOM 3405 C CA . PHE B 1 136 ? -18.469 -23.609 3.875 1 74.69 136 PHE B CA 1
ATOM 3406 C C . PHE B 1 136 ? -18.344 -22.141 4.234 1 74.69 136 PHE B C 1
ATOM 3408 O O . PHE B 1 136 ? -18.188 -21.781 5.406 1 74.69 136 PHE B O 1
ATOM 3415 N N . GLY B 1 137 ? -18.5 -21.359 3.199 1 81.31 137 GLY B N 1
ATOM 3416 C CA . GLY B 1 137 ? -18.375 -19.922 3.459 1 81.31 137 GLY B CA 1
ATOM 3417 C C . GLY B 1 137 ? -19.531 -19.359 4.25 1 81.31 137 GLY B C 1
ATOM 3418 O O . GLY B 1 137 ? -20.672 -19.781 4.062 1 81.31 137 GLY B O 1
ATOM 3419 N N . LYS B 1 138 ? -19.219 -18.453 5.051 1 78.62 138 LYS B N 1
ATOM 3420 C CA . LYS B 1 138 ? -20.234 -17.906 5.945 1 78.62 138 LYS B CA 1
ATOM 3421 C C . LYS B 1 138 ? -21.188 -16.984 5.195 1 78.62 138 LYS B C 1
ATOM 3423 O O . LYS B 1 138 ? -22.328 -16.781 5.621 1 78.62 138 LYS B O 1
ATOM 3428 N N . ILE B 1 139 ? -20.781 -16.5 4.133 1 79.31 139 ILE B N 1
ATOM 3429 C CA . ILE B 1 139 ? -21.656 -15.633 3.352 1 79.31 139 ILE B CA 1
ATOM 3430 C C . ILE B 1 139 ? -22.812 -16.469 2.771 1 79.31 139 ILE B C 1
ATOM 3432 O O . ILE B 1 139 ? -23.969 -16.078 2.877 1 79.31 139 ILE B O 1
ATOM 3436 N N . ASN B 1 140 ? -22.422 -17.562 2.184 1 79.06 140 ASN B N 1
ATOM 3437 C CA . ASN B 1 140 ? -23.469 -18.438 1.67 1 79.06 140 ASN B CA 1
ATOM 3438 C C . ASN B 1 140 ? -24.344 -19 2.795 1 79.06 140 ASN B C 1
ATOM 3440 O O . ASN B 1 140 ? -25.547 -19.203 2.611 1 79.06 140 ASN B O 1
ATOM 3444 N N . TYR B 1 141 ? -23.734 -19.219 3.928 1 76.69 141 TYR B N 1
ATOM 3445 C CA . TYR B 1 141 ? -24.5 -19.688 5.082 1 76.69 141 TYR B CA 1
ATOM 3446 C C . TYR B 1 141 ? -25.562 -18.672 5.469 1 76.69 141 TYR B C 1
ATOM 3448 O O . TYR B 1 141 ? -26.719 -19.031 5.723 1 76.69 141 TYR B O 1
ATOM 3456 N N . ALA B 1 142 ? -25.141 -17.453 5.484 1 78.75 142 ALA B N 1
ATOM 3457 C CA . ALA B 1 142 ? -26.094 -16.391 5.82 1 78.75 142 ALA B CA 1
ATOM 3458 C C . ALA B 1 142 ? -27.172 -16.266 4.758 1 78.75 142 ALA B C 1
ATOM 3460 O O . ALA B 1 142 ? -28.344 -16.016 5.078 1 78.75 142 ALA B O 1
ATOM 3461 N N . LEU B 1 143 ? -26.797 -16.453 3.551 1 80.81 143 LEU B N 1
ATOM 3462 C CA . LEU B 1 143 ? -27.766 -16.359 2.453 1 80.81 143 LEU B CA 1
ATOM 3463 C C . LEU B 1 143 ? -28.75 -17.516 2.502 1 80.81 143 LEU B C 1
ATOM 3465 O O . LEU B 1 143 ? -29.906 -17.375 2.092 1 80.81 143 LEU B O 1
ATOM 3469 N N . GLN B 1 144 ? -28.297 -18.672 2.92 1 80.06 144 GLN B N 1
ATOM 3470 C CA . GLN B 1 144 ? -29.172 -19.828 3.055 1 80.06 144 GLN B CA 1
ATOM 3471 C C . GLN B 1 144 ? -30.312 -19.531 4.035 1 80.06 144 GLN B C 1
ATOM 3473 O O . GLN B 1 144 ? -31.422 -20.031 3.865 1 80.06 144 GLN B O 1
ATOM 3478 N N . ALA B 1 145 ? -30 -18.734 5.012 1 79 145 ALA B N 1
ATOM 3479 C CA . ALA B 1 145 ? -31.031 -18.344 5.977 1 79 145 ALA B CA 1
ATOM 3480 C C . ALA B 1 145 ? -32.156 -17.594 5.293 1 79 145 ALA B C 1
ATOM 3482 O O . ALA B 1 145 ? -33.312 -17.625 5.762 1 79 145 ALA B O 1
ATOM 3483 N N . PHE B 1 146 ? -31.844 -16.984 4.223 1 82.25 146 PHE B N 1
ATOM 3484 C CA . PHE B 1 146 ? -32.875 -16.25 3.479 1 82.25 146 PHE B CA 1
ATOM 3485 C C . PHE B 1 146 ? -33.344 -17.062 2.287 1 82.25 146 PHE B C 1
ATOM 3487 O O . PHE B 1 146 ? -33.969 -16.516 1.375 1 82.25 146 PHE B O 1
ATOM 3494 N N . GLU B 1 147 ? -32.938 -18.312 2.244 1 79.25 147 GLU B N 1
ATOM 3495 C CA . GLU B 1 147 ? -33.406 -19.297 1.259 1 79.25 147 GLU B CA 1
ATOM 3496 C C . GLU B 1 147 ? -32.812 -19 -0.119 1 79.25 147 GLU B C 1
ATOM 3498 O O . GLU B 1 147 ? -33.469 -19.219 -1.14 1 79.25 147 GLU B O 1
ATOM 3503 N N . LEU B 1 148 ? -31.766 -18.391 -0.029 1 77.38 148 LEU B N 1
ATOM 3504 C CA . LEU B 1 148 ? -31.047 -18.203 -1.282 1 77.38 148 LEU B CA 1
ATOM 3505 C C . LEU B 1 148 ? -30.016 -19.297 -1.503 1 77.38 148 LEU B C 1
ATOM 3507 O O . LEU B 1 148 ? -29.453 -19.828 -0.543 1 77.38 148 LEU B O 1
ATOM 3511 N N . GLY B 1 149 ? -30 -20.016 -2.635 1 76 149 GLY B N 1
ATOM 3512 C CA . GLY B 1 149 ? -29.047 -21.078 -2.932 1 76 149 GLY B CA 1
ATOM 3513 C C . GLY B 1 149 ? -27.594 -20.625 -2.863 1 76 149 GLY B C 1
ATOM 3514 O O . GLY B 1 149 ? -27.328 -19.438 -2.689 1 76 149 GLY B O 1
ATOM 3515 N N . PRO B 1 150 ? -26.766 -21.625 -2.891 1 80.69 150 PRO B N 1
ATOM 3516 C CA . PRO B 1 150 ? -25.328 -21.297 -2.842 1 80.69 150 PRO B CA 1
ATOM 3517 C C . PRO B 1 150 ? -24.875 -20.469 -4.039 1 80.69 150 PRO B C 1
ATOM 3519 O O . PRO B 1 150 ? -25.297 -20.719 -5.172 1 80.69 150 PRO B O 1
ATOM 3522 N N . VAL B 1 151 ? -24.312 -19.438 -3.719 1 85.12 151 VAL B N 1
ATOM 3523 C CA . VAL B 1 151 ? -23.781 -18.531 -4.738 1 85.12 151 VAL B CA 1
ATOM 3524 C C . VAL B 1 151 ? -22.297 -18.812 -4.957 1 85.12 151 VAL B C 1
ATOM 3526 O O . VAL B 1 151 ? -21.562 -19.047 -3.996 1 85.12 151 VAL B O 1
ATOM 3529 N N . LEU B 1 152 ? -21.891 -18.969 -6.227 1 88.25 152 LEU B N 1
ATOM 3530 C CA . LEU B 1 152 ? -20.484 -19.156 -6.578 1 88.25 152 LEU B CA 1
ATOM 3531 C C . LEU B 1 152 ? -19.781 -17.812 -6.711 1 88.25 152 LEU B C 1
ATOM 3533 O O . LEU B 1 152 ? -19.438 -17.391 -7.82 1 88.25 152 LEU B O 1
ATOM 3537 N N . TRP B 1 153 ? -19.438 -17.234 -5.672 1 90 153 TRP B N 1
ATOM 3538 C CA . TRP B 1 153 ? -18.938 -15.867 -5.559 1 90 153 TRP B CA 1
ATOM 3539 C C . TRP B 1 153 ? -17.672 -15.68 -6.402 1 90 153 TRP B C 1
ATOM 3541 O O . TRP B 1 153 ? -17.516 -14.656 -7.059 1 90 153 TRP B O 1
ATOM 3551 N N . LEU B 1 154 ? -16.828 -16.719 -6.406 1 90.5 154 LEU B N 1
ATOM 3552 C CA . LEU B 1 154 ? -15.531 -16.531 -7.039 1 90.5 154 LEU B CA 1
ATOM 3553 C C . LEU B 1 154 ? -15.453 -17.297 -8.359 1 90.5 154 LEU B C 1
ATOM 3555 O O . LEU B 1 154 ? -14.555 -17.062 -9.164 1 90.5 154 LEU B O 1
ATOM 3559 N N . ALA B 1 155 ? -16.422 -18.141 -8.57 1 88.69 155 ALA B N 1
ATOM 3560 C CA . ALA B 1 155 ? -16.391 -18.984 -9.758 1 88.69 155 ALA B CA 1
ATOM 3561 C C . ALA B 1 155 ? -17.203 -18.375 -10.891 1 88.69 155 ALA B C 1
ATOM 3563 O O . ALA B 1 155 ? -16.953 -18.672 -12.062 1 88.69 155 ALA B O 1
ATOM 3564 N N . ASN B 1 156 ? -18.172 -17.609 -10.523 1 91.06 156 ASN B N 1
ATOM 3565 C CA . ASN B 1 156 ? -18.953 -16.875 -11.516 1 91.06 156 ASN B CA 1
ATOM 3566 C C . ASN B 1 156 ? -18.25 -15.586 -11.938 1 91.06 156 ASN B C 1
ATOM 3568 O O . ASN B 1 156 ? -17.922 -14.75 -11.094 1 91.06 156 ASN B O 1
ATOM 3572 N N . PRO B 1 157 ? -18.031 -15.414 -13.242 1 89.44 157 PRO B N 1
ATOM 3573 C CA . PRO B 1 157 ? -17.25 -14.266 -13.727 1 89.44 157 PRO B CA 1
ATOM 3574 C C . PRO B 1 157 ? -17.812 -12.93 -13.242 1 89.44 157 PRO B C 1
ATOM 3576 O O . PRO B 1 157 ? -17.047 -12.047 -12.852 1 89.44 157 PRO B O 1
ATOM 3579 N N . ARG B 1 158 ? -19.078 -12.734 -13.273 1 88.38 158 ARG B N 1
ATOM 3580 C CA . ARG B 1 158 ? -19.672 -11.477 -12.844 1 88.38 158 ARG B CA 1
ATOM 3581 C C . ARG B 1 158 ? -19.578 -11.305 -11.328 1 88.38 158 ARG B C 1
ATOM 3583 O O . ARG B 1 158 ? -19.266 -10.219 -10.844 1 88.38 158 ARG B O 1
ATOM 3590 N N . LEU B 1 159 ? -19.766 -12.367 -10.664 1 92.94 159 LEU B N 1
ATOM 3591 C CA . LEU B 1 159 ? -19.766 -12.289 -9.203 1 92.94 159 LEU B CA 1
ATOM 3592 C C . LEU B 1 159 ? -18.344 -12.203 -8.672 1 92.94 159 LEU B C 1
ATOM 3594 O O . LEU B 1 159 ? -18.109 -11.648 -7.594 1 92.94 159 LEU B O 1
ATOM 3598 N N . ALA B 1 160 ? -17.438 -12.727 -9.477 1 95.81 160 ALA B N 1
ATOM 3599 C CA . ALA B 1 160 ? -16.047 -12.711 -9.039 1 95.81 160 ALA B CA 1
ATOM 3600 C C . ALA B 1 160 ? -15.531 -11.281 -8.898 1 95.81 160 ALA B C 1
ATOM 3602 O O . ALA B 1 160 ? -14.945 -10.922 -7.879 1 95.81 160 ALA B O 1
ATOM 3603 N N . LEU B 1 161 ? -15.789 -10.5 -9.93 1 96.44 161 LEU B N 1
ATOM 3604 C CA . LEU B 1 161 ? -15.336 -9.117 -9.867 1 96.44 161 LEU B CA 1
ATOM 3605 C C . LEU B 1 161 ? -16.062 -8.352 -8.766 1 96.44 161 LEU B C 1
ATOM 3607 O O . LEU B 1 161 ? -15.453 -7.547 -8.055 1 96.44 161 LEU B O 1
ATOM 3611 N N . LEU B 1 162 ? -17.297 -8.586 -8.609 1 96.5 162 LEU B N 1
ATOM 3612 C CA . LEU B 1 162 ? -18.078 -7.953 -7.551 1 96.5 162 LEU B CA 1
ATOM 3613 C C . LEU B 1 162 ? -17.516 -8.312 -6.18 1 96.5 162 LEU B C 1
ATOM 3615 O O . LEU B 1 162 ? -17.453 -7.465 -5.285 1 96.5 162 LEU B O 1
ATOM 3619 N N . SER B 1 163 ? -17.172 -9.57 -6.016 1 96 163 SER B N 1
ATOM 3620 C CA . SER B 1 163 ? -16.609 -10.039 -4.75 1 96 163 SER B CA 1
ATOM 3621 C C . SER B 1 163 ? -15.312 -9.32 -4.418 1 96 163 SER B C 1
ATOM 3623 O O . SER B 1 163 ? -15.086 -8.938 -3.27 1 96 163 SER B O 1
ATOM 3625 N N . VAL B 1 164 ? -14.484 -9.133 -5.426 1 96.56 164 VAL B N 1
ATOM 3626 C CA . VAL B 1 164 ? -13.219 -8.43 -5.234 1 96.56 164 VAL B CA 1
ATOM 3627 C C . VAL B 1 164 ? -13.492 -6.969 -4.887 1 96.56 164 VAL B C 1
ATOM 3629 O O . VAL B 1 164 ? -12.836 -6.402 -4.008 1 96.56 164 VAL B O 1
ATOM 3632 N N . ILE B 1 165 ? -14.461 -6.367 -5.551 1 97.44 165 ILE B N 1
ATOM 3633 C CA . ILE B 1 165 ? -14.828 -4.977 -5.316 1 97.44 165 ILE B CA 1
ATOM 3634 C C . ILE B 1 165 ? -15.312 -4.809 -3.875 1 97.44 165 ILE B C 1
ATOM 3636 O O . ILE B 1 165 ? -14.859 -3.906 -3.166 1 97.44 165 ILE B O 1
ATOM 3640 N N . LEU B 1 166 ? -16.125 -5.715 -3.453 1 95.19 166 LEU B N 1
ATOM 3641 C CA . LEU B 1 166 ? -16.672 -5.629 -2.107 1 95.19 166 LEU B CA 1
ATOM 3642 C C . LEU B 1 166 ? -15.578 -5.785 -1.057 1 95.19 166 LEU B C 1
ATOM 3644 O O . LEU B 1 166 ? -15.609 -5.113 -0.021 1 95.19 166 LEU B O 1
ATOM 3648 N N . THR B 1 167 ? -14.68 -6.684 -1.298 1 94.56 167 THR B N 1
ATOM 3649 C CA . THR B 1 167 ? -13.562 -6.891 -0.379 1 94.56 167 THR B CA 1
ATOM 3650 C C . THR B 1 167 ? -12.719 -5.625 -0.262 1 94.56 167 THR B C 1
ATOM 3652 O O . THR B 1 167 ? -12.352 -5.219 0.842 1 94.56 167 THR B O 1
ATOM 3655 N N . ASP B 1 168 ? -12.422 -4.996 -1.395 1 96.94 168 ASP B N 1
ATOM 3656 C CA . ASP B 1 168 ? -11.633 -3.766 -1.407 1 96.94 168 ASP B CA 1
ATOM 3657 C C . ASP B 1 168 ? -12.367 -2.639 -0.687 1 96.94 168 ASP B C 1
ATOM 3659 O O . ASP B 1 168 ? -11.773 -1.907 0.106 1 96.94 168 ASP B O 1
ATOM 3663 N N . VAL B 1 169 ? -13.625 -2.533 -0.95 1 95.75 169 VAL B N 1
ATOM 3664 C CA . VAL B 1 169 ? -14.445 -1.501 -0.321 1 95.75 169 VAL B CA 1
ATOM 3665 C C . VAL B 1 169 ? -14.438 -1.688 1.194 1 95.75 169 VAL B C 1
ATOM 3667 O O . VAL B 1 169 ? -14.312 -0.718 1.945 1 95.75 169 VAL B O 1
ATOM 3670 N N . TRP B 1 170 ? -14.578 -2.9 1.582 1 93 170 TRP B N 1
ATOM 3671 C CA . TRP B 1 170 ? -14.523 -3.213 3.006 1 93 170 TRP B CA 1
ATOM 3672 C C . TRP B 1 170 ? -13.195 -2.76 3.611 1 93 170 TRP B C 1
ATOM 3674 O O . TRP B 1 170 ? -13.172 -2.139 4.676 1 93 170 TRP B O 1
ATOM 3684 N N . GLN B 1 171 ? -12.18 -2.99 2.961 1 93.44 171 GLN B N 1
ATOM 3685 C CA . GLN B 1 171 ? -10.844 -2.764 3.512 1 93.44 171 GLN B CA 1
ATOM 3686 C C . GLN B 1 171 ? -10.5 -1.278 3.525 1 93.44 171 GLN B C 1
ATOM 3688 O O . GLN B 1 171 ? -9.82 -0.802 4.438 1 93.44 171 GLN B O 1
ATOM 3693 N N . TRP B 1 172 ? -11.039 -0.457 2.555 1 95.25 172 TRP B N 1
ATOM 3694 C CA . TRP B 1 172 ? -10.445 0.861 2.355 1 95.25 172 TRP B CA 1
ATOM 3695 C C . TRP B 1 172 ? -11.469 1.963 2.592 1 95.25 172 TRP B C 1
ATOM 3697 O O . TRP B 1 172 ? -11.125 3.146 2.613 1 95.25 172 TRP B O 1
ATOM 3707 N N . THR B 1 173 ? -12.711 1.623 2.799 1 93.62 173 THR B N 1
ATOM 3708 C CA . THR B 1 173 ? -13.703 2.633 3.139 1 93.62 173 THR B CA 1
ATOM 3709 C C . THR B 1 173 ? -13.281 3.414 4.379 1 93.62 173 THR B C 1
ATOM 3711 O O . THR B 1 173 ? -13.484 4.629 4.453 1 93.62 173 THR B O 1
ATOM 3714 N N . PRO B 1 174 ? -12.695 2.744 5.324 1 90.94 174 PRO B N 1
ATOM 3715 C CA . PRO B 1 174 ? -12.273 3.457 6.531 1 90.94 174 PRO B CA 1
ATOM 3716 C C . PRO B 1 174 ? -11.312 4.605 6.234 1 90.94 174 PRO B C 1
ATOM 3718 O O . PRO B 1 174 ? -11.367 5.645 6.898 1 90.94 174 PRO B O 1
ATOM 3721 N N . PHE B 1 175 ? -10.477 4.465 5.266 1 93 175 PHE B N 1
ATOM 3722 C CA . PHE B 1 175 ? -9.547 5.527 4.902 1 93 175 PHE B CA 1
ATOM 3723 C C . PHE B 1 175 ? -10.297 6.777 4.473 1 93 175 PHE B C 1
ATOM 3725 O O . PHE B 1 175 ? -10.031 7.875 4.973 1 93 175 PHE B O 1
ATOM 3732 N N . VAL B 1 176 ? -11.203 6.609 3.572 1 95.19 176 VAL B N 1
ATOM 3733 C CA . VAL B 1 176 ? -11.977 7.734 3.062 1 95.19 176 VAL B CA 1
ATOM 3734 C C . VAL B 1 176 ? -12.812 8.344 4.188 1 95.19 176 VAL B C 1
ATOM 3736 O O . VAL B 1 176 ? -12.883 9.562 4.328 1 95.19 176 VAL B O 1
ATOM 3739 N N . PHE B 1 177 ? -13.359 7.516 4.984 1 91.94 177 PHE B N 1
ATOM 3740 C CA . PHE B 1 177 ? -14.164 7.941 6.121 1 91.94 177 PHE B CA 1
ATOM 3741 C C . PHE B 1 177 ? -13.359 8.836 7.051 1 91.94 177 PHE B C 1
ATOM 3743 O O . PHE B 1 177 ? -13.797 9.945 7.379 1 91.94 177 PHE B O 1
ATOM 3750 N N . LEU B 1 178 ? -12.203 8.367 7.391 1 89.62 178 LEU B N 1
ATOM 3751 C CA . LEU B 1 178 ? -11.406 9.086 8.375 1 89.62 178 LEU B CA 1
ATOM 3752 C C . LEU B 1 178 ? -10.922 10.422 7.82 1 89.62 178 LEU B C 1
ATOM 3754 O O . LEU B 1 178 ? -10.922 11.43 8.531 1 89.62 178 LEU B O 1
ATOM 3758 N N . VAL B 1 179 ? -10.531 10.438 6.598 1 92.69 179 VAL B N 1
ATOM 3759 C CA . VAL B 1 179 ? -10.047 11.664 5.965 1 92.69 179 VAL B CA 1
ATOM 3760 C C . VAL B 1 179 ? -11.18 12.68 5.875 1 92.69 179 VAL B C 1
ATOM 3762 O O . VAL B 1 179 ? -11 13.852 6.227 1 92.69 179 VAL B O 1
ATOM 3765 N N . LEU B 1 180 ? -12.336 12.234 5.531 1 94.94 180 LEU B N 1
ATOM 3766 C CA . LEU B 1 180 ? -13.461 13.148 5.355 1 94.94 180 LEU B CA 1
ATOM 3767 C C . LEU B 1 180 ? -14.016 13.586 6.707 1 94.94 180 LEU B C 1
ATOM 3769 O O . LEU B 1 180 ? -14.477 14.719 6.852 1 94.94 180 LEU B O 1
ATOM 3773 N N . LEU B 1 181 ? -14 12.68 7.645 1 90.62 181 LEU B N 1
ATOM 3774 C CA . LEU B 1 181 ? -14.422 13.055 8.992 1 90.62 181 LEU B CA 1
ATOM 3775 C C . LEU B 1 181 ? -13.57 14.188 9.539 1 90.62 181 LEU B C 1
ATOM 3777 O O . LEU B 1 181 ? -14.094 15.156 10.094 1 90.62 181 LEU B O 1
ATOM 3781 N N . ALA B 1 182 ? -12.32 14.023 9.344 1 88.19 182 ALA B N 1
ATOM 3782 C CA . ALA B 1 182 ? -11.414 15.078 9.781 1 88.19 182 ALA B CA 1
ATOM 3783 C C . ALA B 1 182 ? -11.711 16.391 9.062 1 88.19 182 ALA B C 1
ATOM 3785 O O . ALA B 1 182 ? -11.656 17.469 9.672 1 88.19 182 ALA B O 1
ATOM 3786 N N . GLY B 1 183 ? -11.977 16.312 7.801 1 92.25 183 GLY B N 1
ATOM 3787 C CA . GLY B 1 183 ? -12.344 17.5 7.043 1 92.25 183 GLY B CA 1
ATOM 3788 C C . GLY B 1 183 ? -13.617 18.156 7.547 1 92.25 183 GLY B C 1
ATOM 3789 O O . GLY B 1 183 ? -13.68 19.375 7.676 1 92.25 183 GLY B O 1
ATOM 3790 N N . LEU B 1 184 ? -14.555 17.406 7.859 1 93.31 184 LEU B N 1
ATOM 3791 C CA . LEU B 1 184 ? -15.836 17.906 8.344 1 93.31 184 LEU B CA 1
ATOM 3792 C C . LEU B 1 184 ? -15.688 18.547 9.719 1 93.31 184 LEU B C 1
ATOM 3794 O O . LEU B 1 184 ? -16.297 19.578 9.992 1 93.31 184 LEU B O 1
ATOM 3798 N N . GLN B 1 185 ? -14.898 17.922 10.461 1 89.25 185 GLN B N 1
ATOM 3799 C CA . GLN B 1 185 ? -14.688 18.422 11.812 1 89.25 185 GLN B CA 1
ATOM 3800 C C . GLN B 1 185 ? -13.883 19.719 11.805 1 89.25 185 GLN B C 1
ATOM 3802 O O . GLN B 1 185 ? -13.859 20.453 12.797 1 89.25 185 GLN B O 1
ATOM 3807 N N . GLY B 1 186 ? -13.297 19.984 10.688 1 89.75 186 GLY B N 1
ATOM 3808 C CA . GLY B 1 186 ? -12.523 21.203 10.539 1 89.75 186 GLY B CA 1
ATOM 3809 C C . GLY B 1 186 ? -13.359 22.391 10.109 1 89.75 186 GLY B C 1
ATOM 3810 O O . GLY B 1 186 ? -12.875 23.531 10.102 1 89.75 186 GLY B O 1
ATOM 3811 N N . ILE B 1 187 ? -14.578 22.234 9.93 1 92.44 187 ILE B N 1
ATOM 3812 C CA . ILE B 1 187 ? -15.461 23.312 9.508 1 92.44 187 ILE B CA 1
ATOM 3813 C C . ILE B 1 187 ? -15.742 24.234 10.688 1 92.44 187 ILE B C 1
ATOM 3815 O O . ILE B 1 187 ? -16.172 23.781 11.75 1 92.44 187 ILE B O 1
ATOM 3819 N N . PRO B 1 188 ? -15.539 25.5 10.461 1 93.31 188 PRO B N 1
ATOM 3820 C CA . PRO B 1 188 ? -15.836 26.438 11.547 1 93.31 188 PRO B CA 1
ATOM 3821 C C . PRO B 1 188 ? -17.297 26.391 11.977 1 93.31 188 PRO B C 1
ATOM 3823 O O . PRO B 1 188 ? -18.203 26.469 11.133 1 93.31 188 PRO B O 1
ATOM 3826 N N . GLN B 1 189 ? -17.438 26.406 13.188 1 90.75 189 GLN B N 1
ATOM 3827 C CA . GLN B 1 189 ? -18.766 26.266 13.75 1 90.75 189 GLN B CA 1
ATOM 3828 C C . GLN B 1 189 ? -19.625 27.5 13.445 1 90.75 189 GLN B C 1
ATOM 3830 O O . GLN B 1 189 ? -20.844 27.406 13.312 1 90.75 189 GLN B O 1
ATOM 3835 N N . HIS B 1 190 ? -19.016 28.547 13.352 1 93.56 190 HIS B N 1
ATOM 3836 C CA . HIS B 1 190 ? -19.75 29.781 13.094 1 93.56 190 HIS B CA 1
ATOM 3837 C C . HIS B 1 190 ? -20.469 29.734 11.75 1 93.56 190 HIS B C 1
ATOM 3839 O O . HIS B 1 190 ? -21.531 30.328 11.578 1 93.56 190 HIS B O 1
ATOM 3845 N N . LEU B 1 191 ? -19.891 29.016 10.805 1 93.56 191 LEU B N 1
ATOM 3846 C CA . LEU B 1 191 ? -20.531 28.859 9.508 1 93.56 191 LEU B CA 1
ATOM 3847 C C . LEU B 1 191 ? -21.797 28.016 9.625 1 93.56 191 LEU B C 1
ATOM 3849 O O . LEU B 1 191 ? -22.812 28.328 8.984 1 93.56 191 LEU B O 1
ATOM 3853 N N . LEU B 1 192 ? -21.766 27.125 10.438 1 91.69 192 LEU B N 1
ATOM 3854 C CA . LEU B 1 192 ? -22.906 26.234 10.625 1 91.69 192 LEU B CA 1
ATOM 3855 C C . LEU B 1 192 ? -24.016 26.938 11.422 1 91.69 192 LEU B C 1
ATOM 3857 O O . LEU B 1 192 ? -25.203 26.766 11.133 1 91.69 192 LEU B O 1
ATOM 3861 N N . TYR B 1 193 ? -23.594 27.703 12.359 1 92.19 193 TYR B N 1
ATOM 3862 C CA . TYR B 1 193 ? -24.547 28.469 13.148 1 92.19 193 TYR B CA 1
ATOM 3863 C C . TYR B 1 193 ? -25.234 29.531 12.289 1 92.19 193 TYR B C 1
ATOM 3865 O O . TYR B 1 193 ? -26.453 29.719 12.398 1 92.19 193 TYR B O 1
ATOM 3873 N N . ALA B 1 194 ? -24.484 30.125 11.539 1 94.94 194 ALA B N 1
ATOM 3874 C CA . ALA B 1 194 ? -25.031 31.141 10.648 1 94.94 194 ALA B CA 1
ATOM 3875 C C . ALA B 1 194 ? -26.062 30.531 9.688 1 94.94 194 ALA B C 1
ATOM 3877 O O . ALA B 1 194 ? -27.094 31.141 9.406 1 94.94 194 ALA B O 1
ATOM 3878 N N . ALA B 1 195 ? -25.797 29.422 9.25 1 93.94 195 ALA B N 1
ATOM 3879 C CA . ALA B 1 195 ? -26.719 28.75 8.344 1 93.94 195 ALA B CA 1
ATOM 3880 C C . ALA B 1 195 ? -28.031 28.406 9.047 1 93.94 195 ALA B C 1
ATOM 3882 O O . ALA B 1 195 ? -29.109 28.547 8.461 1 93.94 195 ALA B O 1
ATOM 3883 N N . LYS B 1 196 ? -27.859 28.016 10.242 1 92.06 196 LYS B N 1
ATOM 3884 C CA . LYS B 1 196 ? -29.047 27.703 11.047 1 92.06 196 LYS B CA 1
ATOM 3885 C C . LYS B 1 196 ? -29.906 28.938 11.281 1 92.06 196 LYS B C 1
ATOM 3887 O O . LYS B 1 196 ? -31.125 28.875 11.203 1 92.06 196 LYS B O 1
ATOM 3892 N N . VAL B 1 197 ? -29.266 29.953 11.547 1 94.62 197 VAL B N 1
ATOM 3893 C CA . VAL B 1 197 ? -29.953 31.219 11.797 1 94.62 197 VAL B CA 1
ATOM 3894 C C . VAL B 1 197 ? -30.672 31.688 10.531 1 94.62 197 VAL B C 1
ATOM 3896 O O . VAL B 1 197 ? -31.781 32.219 10.594 1 94.62 197 VAL B O 1
ATOM 3899 N N . ASP B 1 198 ? -30.109 31.406 9.391 1 95.25 198 ASP B N 1
ATOM 3900 C CA . ASP B 1 198 ? -30.672 31.797 8.102 1 95.25 198 ASP B CA 1
ATOM 3901 C C . 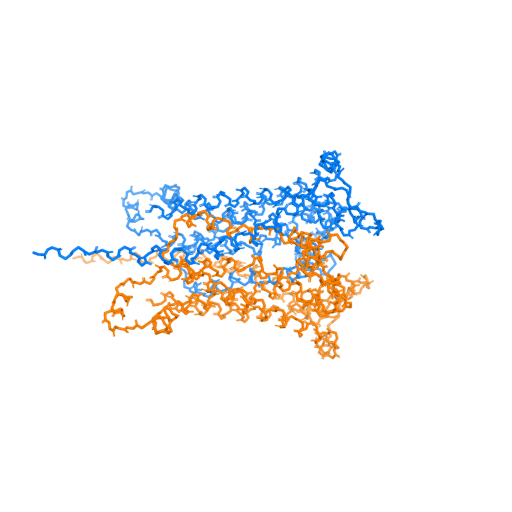ASP B 1 198 ? -31.781 30.828 7.688 1 95.25 198 ASP B C 1
ATOM 3903 O O . ASP B 1 198 ? -32.438 31.031 6.66 1 95.25 198 ASP B O 1
ATOM 3907 N N . GLY B 1 199 ? -32 29.812 8.461 1 93.62 199 GLY B N 1
ATOM 3908 C CA . GLY B 1 199 ? -33.094 28.891 8.211 1 93.62 199 GLY B CA 1
ATOM 3909 C C . GLY B 1 199 ? -32.75 27.812 7.215 1 93.62 199 GLY B C 1
ATOM 3910 O O . GLY B 1 199 ? -33.625 27.203 6.598 1 93.62 199 GLY B O 1
ATOM 3911 N N . ALA B 1 200 ? -31.469 27.641 7.016 1 93.94 200 ALA B N 1
ATOM 3912 C CA . ALA B 1 200 ? -31.047 26.609 6.078 1 93.94 200 ALA B CA 1
ATOM 3913 C C . ALA B 1 200 ? -31.375 25.219 6.602 1 93.94 200 ALA B C 1
ATOM 3915 O O . ALA B 1 200 ? -31.234 24.938 7.797 1 93.94 200 ALA B O 1
ATOM 3916 N N . ASN B 1 201 ? -31.906 24.375 5.676 1 94.06 201 ASN B N 1
ATOM 3917 C CA . ASN B 1 201 ? -32.156 23 6.062 1 94.06 201 ASN B CA 1
ATOM 3918 C C . ASN B 1 201 ? -30.906 22.125 5.918 1 94.06 201 ASN B C 1
ATOM 3920 O O . ASN B 1 201 ? -29.828 22.641 5.559 1 94.06 201 ASN B O 1
ATOM 3924 N N . TYR B 1 202 ? -31.031 20.875 6.227 1 91.25 202 TYR B N 1
ATOM 3925 C CA . TYR B 1 202 ? -29.875 19.984 6.27 1 91.25 202 TYR B CA 1
ATOM 3926 C C . TYR B 1 202 ? -29.25 19.844 4.891 1 91.25 202 TYR B C 1
ATOM 3928 O O . TYR B 1 202 ? -28.016 19.891 4.75 1 91.25 202 TYR B O 1
ATOM 3936 N N . MET B 1 203 ? -30.047 19.656 3.926 1 94 203 MET B N 1
ATOM 3937 C CA . MET B 1 203 ? -29.547 19.438 2.572 1 94 203 MET B CA 1
ATOM 3938 C C . MET B 1 203 ? -28.891 20.703 2.027 1 94 203 MET B C 1
ATOM 3940 O O . MET B 1 203 ? -27.891 20.625 1.294 1 94 203 MET B O 1
ATOM 3944 N N . GLN B 1 204 ? -29.438 21.844 2.396 1 94.62 204 GLN B N 1
ATOM 3945 C CA . GLN B 1 204 ? -28.844 23.109 1.99 1 94.62 204 GLN B CA 1
ATOM 3946 C C . GLN B 1 204 ? -27.469 23.312 2.639 1 94.62 204 GLN B C 1
ATOM 3948 O O . GLN B 1 204 ? -26.516 23.734 1.977 1 94.62 204 GLN B O 1
ATOM 3953 N N . THR B 1 205 ? -27.438 22.984 3.918 1 94.94 205 THR B N 1
ATOM 3954 C CA . THR B 1 205 ? -26.172 23.109 4.641 1 94.94 205 THR B CA 1
ATOM 3955 C C . THR B 1 205 ? -25.141 22.156 4.07 1 94.94 205 THR B C 1
ATOM 3957 O O . THR B 1 205 ? -23.969 22.516 3.93 1 94.94 205 THR B O 1
ATOM 3960 N N . LEU B 1 206 ? -25.594 20.922 3.734 1 95.12 206 LEU B N 1
ATOM 3961 C CA . LEU B 1 206 ? -24.719 19.906 3.18 1 95.12 206 LEU B CA 1
ATOM 3962 C C . LEU B 1 206 ? -24.156 20.344 1.83 1 95.12 206 LEU B C 1
ATOM 3964 O O . LEU B 1 206 ? -22.938 20.328 1.62 1 95.12 206 LEU B O 1
ATOM 3968 N N . LEU B 1 207 ? -24.953 20.812 0.944 1 95.19 207 LEU B N 1
ATOM 3969 C CA . LEU B 1 207 ? -24.578 21.062 -0.442 1 95.19 207 LEU B CA 1
ATOM 3970 C C . LEU B 1 207 ? -23.859 22.406 -0.571 1 95.19 207 LEU B C 1
ATOM 3972 O O . LEU B 1 207 ? -22.984 22.562 -1.42 1 95.19 207 LEU B O 1
ATOM 3976 N N . HIS B 1 208 ? -24.156 23.391 0.33 1 94.88 208 HIS B N 1
ATOM 3977 C CA . HIS B 1 208 ? -23.641 24.75 0.126 1 94.88 208 HIS B CA 1
ATOM 3978 C C . HIS B 1 208 ? -22.547 25.078 1.139 1 94.88 208 HIS B C 1
ATOM 3980 O O . HIS B 1 208 ? -21.797 26.047 0.96 1 94.88 208 HIS B O 1
ATOM 3986 N N . ILE B 1 209 ? -22.422 24.297 2.172 1 95.12 209 ILE B N 1
ATOM 3987 C CA . ILE B 1 209 ? -21.422 24.625 3.186 1 95.12 209 ILE B CA 1
ATOM 3988 C C . ILE B 1 209 ? -20.484 23.438 3.383 1 95.12 209 ILE B C 1
ATOM 3990 O O . ILE B 1 209 ? -19.297 23.531 3.082 1 95.12 209 ILE B O 1
ATOM 3994 N N . LYS B 1 210 ? -21.016 22.328 3.727 1 95.62 210 LYS B N 1
ATOM 3995 C CA . LYS B 1 210 ? -20.172 21.188 4.117 1 95.62 210 LYS B CA 1
ATOM 3996 C C . LYS B 1 210 ? -19.391 20.656 2.928 1 95.62 210 LYS B C 1
ATOM 3998 O O . LYS B 1 210 ? -18.156 20.594 2.967 1 95.62 210 LYS B O 1
ATOM 4003 N N . ILE B 1 211 ? -20.062 20.328 1.852 1 95.75 211 ILE B N 1
ATOM 4004 C CA . ILE B 1 211 ? -19.422 19.688 0.705 1 95.75 211 ILE B CA 1
ATOM 4005 C C . ILE B 1 211 ? -18.406 20.641 0.092 1 95.75 211 ILE B C 1
ATOM 4007 O O . ILE B 1 211 ? -17.25 20.25 -0.155 1 95.75 211 ILE B O 1
ATOM 4011 N N . PRO B 1 212 ? -18.75 21.891 -0.097 1 95.06 212 PRO B N 1
ATOM 4012 C CA . PRO B 1 212 ? -17.75 22.812 -0.633 1 95.06 212 PRO B CA 1
ATOM 4013 C C . PRO B 1 212 ? -16.547 22.984 0.288 1 95.06 212 PRO B C 1
ATOM 4015 O O . PRO B 1 212 ? -15.414 23.141 -0.188 1 95.06 212 PRO B O 1
ATOM 4018 N N . HIS B 1 213 ? -16.781 22.969 1.538 1 94.31 213 HIS B N 1
ATOM 4019 C CA . HIS B 1 213 ? -15.68 23.156 2.484 1 94.31 213 HIS B CA 1
ATOM 4020 C C . HIS B 1 213 ? -14.734 21.953 2.471 1 94.31 213 HIS B C 1
ATOM 4022 O O . HIS B 1 213 ? -13.523 22.125 2.645 1 94.31 213 HIS B O 1
ATOM 4028 N N . ILE B 1 214 ? -15.227 20.734 2.223 1 95.19 214 ILE B N 1
ATOM 4029 C CA . ILE B 1 214 ? -14.359 19.562 2.307 1 95.19 214 ILE B CA 1
ATOM 4030 C C . ILE B 1 214 ? -13.961 19.109 0.903 1 95.19 214 ILE B C 1
ATOM 4032 O O . ILE B 1 214 ? -13.273 18.109 0.741 1 95.19 214 ILE B O 1
ATOM 4036 N N . ALA B 1 215 ? -14.352 19.828 -0.123 1 94.94 215 ALA B N 1
ATOM 4037 C CA . ALA B 1 215 ? -14.094 19.469 -1.515 1 94.94 215 ALA B CA 1
ATOM 4038 C C . ALA B 1 215 ? -12.609 19.188 -1.748 1 94.94 215 ALA B C 1
ATOM 4040 O O . ALA B 1 215 ? -12.25 18.203 -2.391 1 94.94 215 ALA B O 1
ATOM 4041 N N . PRO B 1 216 ? -11.719 19.984 -1.249 1 93.06 216 PRO B N 1
ATOM 4042 C CA . PRO B 1 216 ? -10.297 19.703 -1.456 1 93.06 216 PRO B CA 1
ATOM 4043 C C . PRO B 1 216 ? -9.867 18.375 -0.834 1 93.06 216 PRO B C 1
ATOM 4045 O O . PRO B 1 216 ? -9.133 17.609 -1.462 1 93.06 216 PRO B O 1
ATOM 4048 N N . VAL B 1 217 ? -10.328 18.141 0.334 1 94.12 217 VAL B N 1
ATOM 4049 C CA . VAL B 1 217 ? -9.969 16.906 1.029 1 94.12 217 VAL B CA 1
ATOM 4050 C C . VAL B 1 217 ? -10.617 15.711 0.333 1 94.12 217 VAL B C 1
ATOM 4052 O O . VAL B 1 217 ? -10.016 14.641 0.237 1 94.12 217 VAL B O 1
ATOM 4055 N N . LEU B 1 218 ? -11.828 15.906 -0.114 1 96.31 218 LEU B N 1
ATOM 4056 C CA . LEU B 1 218 ? -12.523 14.883 -0.882 1 96.31 218 LEU B CA 1
ATOM 4057 C C . LEU B 1 218 ? -11.758 14.547 -2.158 1 96.31 218 LEU B C 1
ATOM 4059 O O . LEU B 1 218 ? -11.617 13.367 -2.51 1 96.31 218 LEU B O 1
ATOM 4063 N N . GLY B 1 219 ? -11.336 15.602 -2.807 1 95.81 219 GLY B N 1
ATOM 4064 C CA . GLY B 1 219 ? -10.539 15.398 -4.004 1 95.81 219 GLY B CA 1
ATOM 4065 C C . GLY B 1 219 ? -9.25 14.633 -3.736 1 95.81 219 GLY B C 1
ATOM 4066 O O . GLY B 1 219 ? -8.914 13.711 -4.473 1 95.81 219 GLY B O 1
ATOM 4067 N N . ILE B 1 220 ? -8.602 14.945 -2.703 1 93.44 220 ILE B N 1
ATOM 4068 C CA . ILE B 1 220 ? -7.34 14.312 -2.332 1 93.44 220 ILE B CA 1
ATOM 4069 C C . ILE B 1 220 ? -7.578 12.844 -2.006 1 93.44 220 ILE B C 1
ATOM 4071 O O . ILE B 1 220 ? -6.871 11.969 -2.512 1 93.44 220 ILE B O 1
ATOM 4075 N N . ALA B 1 221 ? -8.57 12.586 -1.168 1 96.12 221 ALA B N 1
ATOM 4076 C CA . ALA B 1 221 ? -8.891 11.211 -0.799 1 96.12 221 ALA B CA 1
ATOM 4077 C C . ALA B 1 221 ? -9.25 10.383 -2.029 1 96.12 221 ALA B C 1
ATOM 4079 O O . ALA B 1 221 ? -8.828 9.227 -2.15 1 96.12 221 ALA B O 1
ATOM 4080 N N . THR B 1 222 ? -9.984 10.992 -2.902 1 97.25 222 THR B N 1
ATOM 4081 C CA . THR B 1 222 ? -10.438 10.305 -4.105 1 97.25 222 THR B CA 1
ATOM 4082 C C . THR B 1 222 ? -9.258 9.953 -5 1 97.25 222 THR B C 1
ATOM 4084 O O . THR B 1 222 ? -9.133 8.812 -5.457 1 97.25 222 THR B O 1
ATOM 4087 N N . VAL B 1 223 ? -8.367 10.867 -5.223 1 95.5 223 VAL B N 1
ATOM 4088 C CA . VAL B 1 223 ? -7.23 10.641 -6.113 1 95.5 223 VAL B CA 1
ATOM 4089 C C . VAL B 1 223 ? -6.281 9.625 -5.492 1 95.5 223 VAL B C 1
ATOM 4091 O O . VAL B 1 223 ? -5.738 8.766 -6.191 1 95.5 223 VAL B O 1
ATOM 4094 N N . LEU B 1 224 ? -6.09 9.719 -4.223 1 94.19 224 LEU B N 1
ATOM 4095 C CA . LEU B 1 224 ? -5.227 8.758 -3.541 1 94.19 224 LEU B CA 1
ATOM 4096 C C . LEU B 1 224 ? -5.781 7.344 -3.668 1 94.19 224 LEU B C 1
ATOM 4098 O O . LEU B 1 224 ? -5.027 6.395 -3.906 1 94.19 224 LEU B O 1
ATOM 4102 N N . ARG B 1 225 ? -7.055 7.207 -3.508 1 96.69 225 ARG B N 1
ATOM 4103 C CA . ARG B 1 225 ? -7.672 5.895 -3.637 1 96.69 225 ARG B CA 1
ATOM 4104 C C . ARG B 1 225 ? -7.586 5.387 -5.074 1 96.69 225 ARG B C 1
ATOM 4106 O O . ARG B 1 225 ? -7.398 4.191 -5.305 1 96.69 225 ARG B O 1
ATOM 4113 N N . LEU B 1 226 ? -7.746 6.301 -6 1 96.75 226 LEU B N 1
ATOM 4114 C CA . LEU B 1 226 ? -7.586 5.922 -7.398 1 96.75 226 LEU B CA 1
ATOM 4115 C C . LEU B 1 226 ? -6.184 5.379 -7.656 1 96.75 226 LEU B C 1
ATOM 4117 O O . LEU B 1 226 ? -6.027 4.301 -8.234 1 96.75 226 LEU B O 1
ATOM 4121 N N . ILE B 1 227 ? -5.223 6.09 -7.234 1 94.5 227 ILE B N 1
ATOM 4122 C CA . ILE B 1 227 ? -3.842 5.66 -7.422 1 94.5 227 ILE B CA 1
ATOM 4123 C C . ILE B 1 227 ? -3.637 4.285 -6.793 1 94.5 227 ILE B C 1
ATOM 4125 O O . ILE B 1 227 ? -3.121 3.371 -7.438 1 94.5 227 ILE B O 1
ATOM 4129 N N . ASP B 1 228 ? -4.082 4.129 -5.598 1 94.5 228 ASP B N 1
ATOM 4130 C CA . ASP B 1 228 ? -3.873 2.891 -4.852 1 94.5 228 ASP B CA 1
ATOM 4131 C C . ASP B 1 228 ? -4.586 1.719 -5.523 1 94.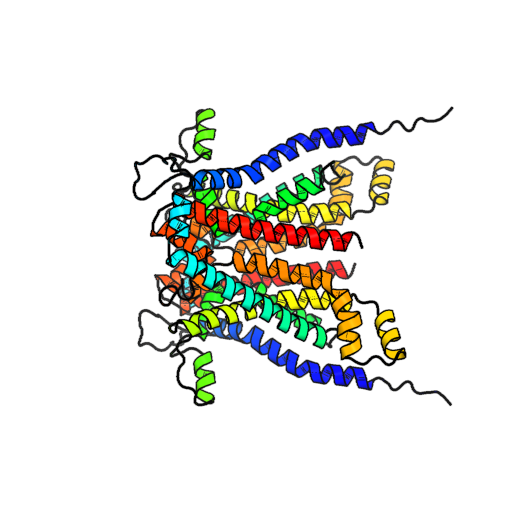5 228 ASP B C 1
ATOM 4133 O O . ASP B 1 228 ? -4.07 0.6 -5.543 1 94.5 228 ASP B O 1
ATOM 4137 N N . SER B 1 229 ? -5.75 1.951 -6 1 96.31 229 SER B N 1
ATOM 4138 C CA . SER B 1 229 ? -6.539 0.895 -6.629 1 96.31 229 SER B CA 1
ATOM 4139 C C . SER B 1 229 ? -5.91 0.442 -7.941 1 96.31 229 SER B C 1
ATOM 4141 O O . SER B 1 229 ? -6.008 -0.731 -8.312 1 96.31 229 SER B O 1
ATOM 4143 N N . PHE B 1 230 ? -5.254 1.325 -8.656 1 95.38 230 PHE B N 1
ATOM 4144 C CA . PHE B 1 230 ? -4.582 0.973 -9.898 1 95.38 230 PHE B CA 1
ATOM 4145 C C . 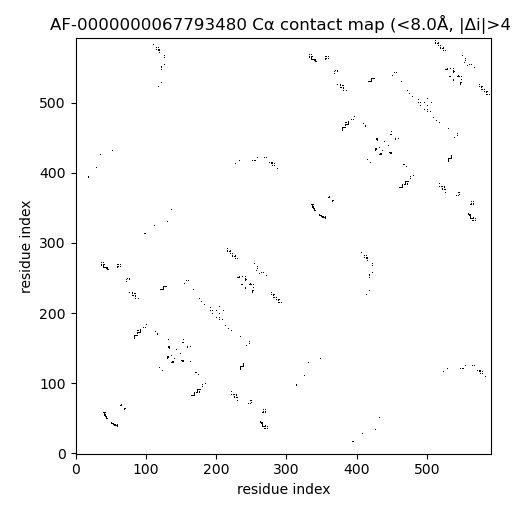PHE B 1 230 ? -3.328 0.148 -9.617 1 95.38 230 PHE B C 1
ATOM 4147 O O . PHE B 1 230 ? -2.879 -0.616 -10.477 1 95.38 230 PHE B O 1
ATOM 4154 N N . ARG B 1 231 ? -2.84 0.282 -8.438 1 93.38 231 ARG B N 1
ATOM 4155 C CA . ARG B 1 231 ? -1.549 -0.327 -8.133 1 93.38 231 ARG B CA 1
ATOM 4156 C C . ARG B 1 231 ? -1.728 -1.636 -7.367 1 93.38 231 ARG B C 1
ATOM 4158 O O . ARG B 1 231 ? -0.788 -2.426 -7.254 1 93.38 231 ARG B O 1
ATOM 4165 N N . GLY B 1 232 ? -2.887 -1.836 -6.84 1 91.62 232 GLY B N 1
ATOM 4166 C CA . GLY B 1 232 ? -3.131 -2.998 -6 1 91.62 232 GLY B CA 1
ATOM 4167 C C . GLY B 1 232 ? -3.168 -4.301 -6.781 1 91.62 232 GLY B C 1
ATOM 4168 O O . GLY B 1 232 ? -3.662 -4.34 -7.91 1 91.62 232 GLY B O 1
ATOM 4169 N N . LEU B 1 233 ? -2.631 -5.406 -6.117 1 92 233 LEU B N 1
ATOM 4170 C CA . LEU B 1 233 ? -2.535 -6.676 -6.824 1 92 233 LEU B CA 1
ATOM 4171 C C . LEU B 1 233 ? -2.828 -7.844 -5.891 1 92 233 LEU B C 1
ATOM 4173 O O . LE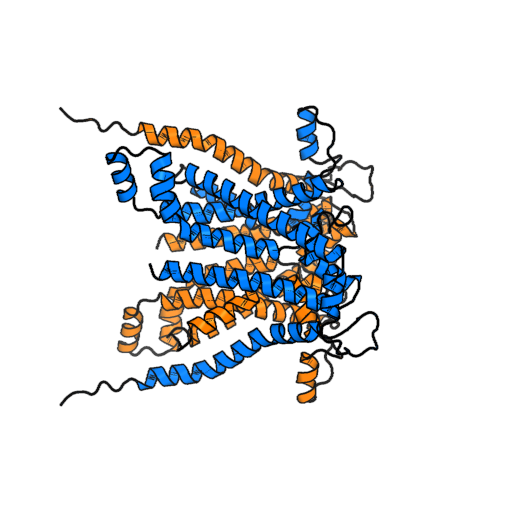U B 1 233 ? -3.529 -8.789 -6.266 1 92 233 LEU B O 1
ATOM 4177 N N . VAL B 1 234 ? -2.494 -7.758 -4.625 1 92.5 234 VAL B N 1
ATOM 4178 C CA . VAL B 1 234 ? -2.355 -8.922 -3.76 1 92.5 234 VAL B CA 1
ATOM 4179 C C . VAL B 1 234 ? -3.732 -9.523 -3.469 1 92.5 234 VAL B C 1
ATOM 4181 O O . VAL B 1 234 ? -3.92 -10.734 -3.551 1 92.5 234 VAL B O 1
ATOM 4184 N N . VAL B 1 235 ? -4.648 -8.695 -3.258 1 94.25 235 VAL B N 1
ATOM 4185 C CA . VAL B 1 235 ? -5.969 -9.188 -2.875 1 94.25 235 VAL B CA 1
ATOM 4186 C C . VAL B 1 235 ? -6.613 -9.914 -4.055 1 94.25 235 VAL B C 1
ATOM 4188 O O . VAL B 1 235 ? -7.133 -11.023 -3.896 1 94.25 235 VAL B O 1
ATOM 4191 N N . ILE B 1 236 ? -6.527 -9.328 -5.215 1 95.38 236 ILE B N 1
ATOM 4192 C CA . ILE B 1 236 ? -7.129 -9.93 -6.398 1 95.38 236 ILE B CA 1
ATOM 4193 C C . ILE B 1 236 ? -6.391 -11.219 -6.758 1 95.38 236 ILE B C 1
ATOM 4195 O O . ILE B 1 236 ? -7.012 -12.227 -7.113 1 95.38 236 ILE B O 1
ATOM 4199 N N . MET B 1 237 ? -5.16 -11.188 -6.645 1 93.19 237 MET B N 1
ATOM 4200 C CA . MET B 1 237 ? -4.344 -12.367 -6.922 1 93.19 237 MET B CA 1
ATOM 4201 C C . MET B 1 237 ? -4.684 -13.5 -5.961 1 93.19 237 MET B C 1
ATOM 4203 O O . MET B 1 237 ? -4.785 -14.664 -6.371 1 93.19 237 MET B O 1
ATOM 4207 N N . THR B 1 238 ? -4.871 -13.172 -4.742 1 91.25 238 THR B N 1
ATOM 4208 C CA . THR B 1 238 ? -5.141 -14.172 -3.709 1 91.25 238 THR B CA 1
ATOM 4209 C C . THR B 1 238 ? -6.555 -14.727 -3.85 1 91.25 238 THR B C 1
ATOM 4211 O O . THR B 1 238 ? -6.777 -15.922 -3.68 1 91.25 238 THR B O 1
ATOM 4214 N N . LEU B 1 239 ? -7.5 -13.922 -4.254 1 92.19 239 LEU B N 1
ATOM 4215 C CA . LEU B 1 239 ? -8.898 -14.328 -4.285 1 92.19 239 LEU B CA 1
ATOM 4216 C C . LEU B 1 239 ? -9.211 -15.109 -5.559 1 92.19 239 LEU B C 1
ATOM 4218 O O . LEU B 1 239 ? -9.867 -16.141 -5.512 1 92.19 239 LEU B O 1
ATOM 4222 N N . THR B 1 240 ? -8.719 -14.516 -6.711 1 93.56 240 THR B N 1
ATOM 4223 C CA . THR B 1 240 ? -9.219 -15.07 -7.965 1 93.56 240 THR B CA 1
ATOM 4224 C C . THR B 1 240 ? -8.062 -15.352 -8.93 1 93.56 240 THR B C 1
ATOM 4226 O O . THR B 1 240 ? -8.234 -16.094 -9.906 1 93.56 240 THR B O 1
ATOM 4229 N N . ASN B 1 241 ? -6.953 -14.711 -8.641 1 92.44 241 ASN B N 1
ATOM 4230 C CA . ASN B 1 241 ? -5.82 -14.773 -9.562 1 92.44 241 ASN B CA 1
ATOM 4231 C C . ASN B 1 241 ? -6.242 -14.484 -10.992 1 92.44 241 ASN B C 1
ATOM 4233 O O . ASN B 1 241 ? -5.801 -15.156 -11.93 1 92.44 241 ASN B O 1
ATOM 4237 N N . GLY B 1 242 ? -7.207 -13.555 -11.141 1 93.94 242 GLY B N 1
ATOM 4238 C CA . GLY B 1 242 ? -7.645 -13.117 -12.453 1 93.94 242 GLY B CA 1
ATOM 4239 C C . GLY B 1 242 ? -8.836 -13.891 -12.977 1 93.94 242 GLY B C 1
ATOM 4240 O O . GLY B 1 242 ? -9.43 -13.523 -13.992 1 93.94 242 GLY B O 1
ATOM 4241 N N . GLY B 1 243 ? -9.25 -14.914 -12.281 1 93.12 243 GLY B N 1
ATOM 4242 C CA . GLY B 1 243 ? -10.305 -15.789 -12.758 1 93.12 243 GLY B CA 1
ATOM 4243 C C . GLY B 1 243 ? -11.688 -15.375 -12.289 1 93.12 243 GLY B C 1
ATOM 4244 O O . GLY B 1 243 ? -11.82 -14.406 -11.539 1 93.12 243 GLY B O 1
ATOM 4245 N N . PRO B 1 244 ? -12.664 -16.219 -12.766 1 92.88 244 PRO B N 1
ATOM 4246 C CA . PRO B 1 244 ? -12.594 -17.25 -13.797 1 92.88 244 PRO B CA 1
ATOM 4247 C C . PRO B 1 244 ? -12.172 -16.703 -15.156 1 92.88 244 PRO B C 1
ATOM 4249 O O . PRO B 1 244 ? -12.516 -15.562 -15.5 1 92.88 244 PRO B O 1
ATOM 4252 N N . GLY B 1 245 ? -11.398 -17.594 -15.898 1 91.75 245 GLY B N 1
ATOM 4253 C CA . GLY B 1 245 ? -10.836 -17.016 -17.109 1 91.75 245 GLY B CA 1
ATOM 4254 C C . GLY B 1 245 ? -9.984 -15.789 -16.844 1 91.75 245 GLY B C 1
ATOM 4255 O O . GLY B 1 245 ? -9.023 -15.844 -16.078 1 91.75 245 GLY B O 1
ATOM 4256 N N . VAL B 1 246 ? -10.477 -14.625 -17.375 1 92.19 246 VAL B N 1
ATOM 4257 C CA . VAL B 1 246 ? -9.758 -13.375 -17.156 1 92.19 246 VAL B CA 1
ATOM 4258 C C . VAL B 1 246 ? -10.719 -12.312 -16.625 1 92.19 246 VAL B C 1
ATOM 4260 O O . VAL B 1 246 ? -10.5 -11.117 -16.812 1 92.19 246 VAL B O 1
ATOM 4263 N N . ALA B 1 247 ? -11.742 -12.773 -15.93 1 94.69 247 ALA B N 1
ATOM 4264 C CA . ALA B 1 247 ? -12.852 -11.914 -15.523 1 94.69 247 ALA B CA 1
ATOM 4265 C C . ALA B 1 247 ? -12.406 -10.883 -14.492 1 94.69 247 ALA B C 1
ATOM 4267 O O . ALA B 1 247 ? -13.047 -9.844 -14.336 1 94.69 247 ALA B O 1
ATOM 4268 N N . THR B 1 248 ? -11.32 -11.203 -13.805 1 96.38 248 THR B N 1
ATOM 4269 C CA . THR B 1 248 ? -10.852 -10.289 -12.773 1 96.38 248 THR B CA 1
ATOM 4270 C C . THR B 1 248 ? -9.398 -9.906 -13.008 1 96.38 248 THR B C 1
ATOM 4272 O O . THR B 1 248 ? -8.711 -9.445 -12.086 1 96.38 248 THR B O 1
ATOM 4275 N N . GLU B 1 249 ? -8.914 -10.148 -14.211 1 97 249 GLU B N 1
ATOM 4276 C CA . GLU B 1 249 ? -7.52 -9.836 -14.5 1 97 249 GLU B CA 1
ATOM 4277 C C . GLU B 1 249 ? -7.324 -8.344 -14.734 1 97 249 GLU B C 1
ATOM 4279 O O . GLU B 1 249 ? -7.551 -7.844 -15.836 1 97 249 GLU B O 1
ATOM 4284 N N . ILE B 1 250 ? -6.82 -7.707 -13.727 1 97.06 250 ILE B N 1
ATOM 4285 C CA . ILE B 1 250 ? -6.504 -6.289 -13.844 1 97.06 250 ILE B CA 1
ATOM 4286 C C . ILE B 1 250 ? -5.109 -6.117 -14.445 1 97.06 250 ILE B C 1
ATOM 4288 O O . ILE B 1 250 ? -4.367 -7.09 -14.586 1 97.06 250 ILE B O 1
ATOM 4292 N N . LEU B 1 251 ? -4.754 -4.914 -14.766 1 96.62 251 LEU B N 1
ATOM 4293 C CA . LEU B 1 251 ? -3.531 -4.602 -15.5 1 96.62 251 LEU B CA 1
ATOM 4294 C C . LEU B 1 251 ? -2.301 -5.07 -14.734 1 96.62 251 LEU B C 1
ATOM 4296 O O . LEU B 1 251 ? -1.399 -5.684 -15.312 1 96.62 251 LEU B O 1
ATOM 4300 N N . PRO B 1 252 ? -2.211 -4.836 -13.422 1 96.25 252 PRO B N 1
ATOM 4301 C CA . PRO B 1 252 ? -1.041 -5.332 -12.695 1 96.25 252 PRO B CA 1
ATOM 4302 C C . PRO B 1 252 ? -0.896 -6.852 -12.773 1 96.25 252 PRO B C 1
ATOM 4304 O O . PRO B 1 252 ? 0.221 -7.363 -12.875 1 96.25 252 PRO B O 1
ATOM 4307 N N . LEU B 1 253 ? -1.954 -7.52 -12.727 1 95.31 253 LEU B N 1
ATOM 4308 C CA . LEU B 1 253 ? -1.909 -8.977 -12.844 1 95.31 253 LEU B CA 1
ATOM 4309 C C . LEU B 1 253 ? -1.528 -9.391 -14.258 1 95.31 253 LEU B C 1
ATOM 4311 O O . LEU B 1 253 ? -0.778 -10.352 -14.453 1 95.31 253 LEU B O 1
ATOM 4315 N N . HIS B 1 254 ? -2.125 -8.703 -15.203 1 95.94 254 HIS B N 1
ATOM 4316 C CA . HIS B 1 254 ? -1.752 -8.945 -16.594 1 95.94 254 HIS B CA 1
ATOM 4317 C C . HIS B 1 254 ? -0.254 -8.75 -16.797 1 95.94 254 HIS B C 1
ATOM 4319 O O . HIS B 1 254 ? 0.393 -9.555 -17.484 1 95.94 254 HIS B O 1
ATOM 4325 N N . LEU B 1 255 ? 0.272 -7.715 -16.234 1 94.69 255 LEU B N 1
ATOM 4326 C CA . LEU B 1 255 ? 1.703 -7.434 -16.281 1 94.69 255 LEU B CA 1
ATOM 4327 C C . LEU B 1 255 ? 2.502 -8.578 -15.672 1 94.69 255 LEU B C 1
ATOM 4329 O O . LEU B 1 255 ? 3.492 -9.031 -16.25 1 94.69 255 LEU B O 1
ATOM 4333 N N . GLN B 1 256 ? 2.066 -9.008 -14.57 1 91.12 256 GLN B N 1
ATOM 4334 C CA . GLN B 1 256 ? 2.752 -10.086 -13.859 1 91.12 256 GLN B CA 1
ATOM 4335 C C . GLN B 1 256 ? 2.781 -11.359 -14.695 1 91.12 256 GLN B C 1
ATOM 4337 O O . GLN B 1 256 ? 3.799 -12.055 -14.75 1 91.12 256 GLN B O 1
ATOM 4342 N N . ARG B 1 257 ? 1.75 -11.672 -15.336 1 92.25 257 ARG B N 1
ATOM 4343 C CA . ARG B 1 257 ? 1.659 -12.875 -16.156 1 92.25 257 ARG B CA 1
ATOM 4344 C C . ARG B 1 257 ? 2.588 -12.789 -17.359 1 92.25 257 ARG B C 1
ATOM 4346 O O . ARG B 1 257 ? 3.316 -13.734 -17.672 1 92.25 257 ARG B O 1
ATOM 4353 N N . ILE B 1 258 ? 2.557 -11.656 -18.031 1 92.44 258 ILE B N 1
ATOM 4354 C CA . ILE B 1 258 ? 3.406 -11.469 -19.203 1 92.44 258 ILE B CA 1
ATOM 4355 C C . ILE B 1 258 ? 4.875 -11.578 -18.797 1 92.44 258 ILE B C 1
ATOM 4357 O O . ILE B 1 258 ? 5.68 -12.18 -19.5 1 92.44 258 ILE B O 1
ATOM 4361 N N . ALA B 1 259 ? 5.191 -11.047 -17.688 1 86.88 259 ALA B N 1
ATOM 4362 C CA . ALA B 1 259 ? 6.578 -10.992 -17.234 1 86.88 259 ALA B CA 1
ATOM 4363 C C . ALA B 1 259 ? 7.055 -12.359 -16.766 1 86.88 259 ALA B C 1
ATOM 4365 O O . ALA B 1 259 ? 8.172 -12.781 -17.078 1 86.88 259 ALA B O 1
ATOM 4366 N N . PHE B 1 260 ? 6.203 -13.125 -16.047 1 83.44 260 PHE B N 1
ATOM 4367 C CA . PHE B 1 260 ? 6.742 -14.242 -15.281 1 83.44 260 PHE B CA 1
ATOM 4368 C C . PHE B 1 260 ? 6.117 -15.555 -15.742 1 83.44 260 PHE B C 1
ATOM 4370 O O . PHE B 1 260 ? 6.625 -16.641 -15.43 1 83.44 260 PHE B O 1
ATOM 4377 N N . GLU B 1 261 ? 5.078 -15.492 -16.375 1 82.81 261 GLU B N 1
ATOM 4378 C CA . GLU B 1 261 ? 4.527 -16.703 -16.984 1 82.81 261 GLU B CA 1
ATOM 4379 C C . GLU B 1 261 ? 4.922 -16.812 -18.453 1 82.81 261 GLU B C 1
ATOM 4381 O O . GLU B 1 261 ? 5.418 -17.859 -18.891 1 82.81 261 GLU B O 1
ATOM 4386 N N . ASP B 1 262 ? 4.777 -15.711 -19.141 1 86.06 262 ASP B N 1
ATOM 4387 C CA . ASP B 1 262 ? 5.133 -15.711 -20.547 1 86.06 262 ASP B CA 1
ATOM 4388 C C . ASP B 1 262 ? 6.617 -15.406 -20.75 1 86.06 262 ASP B C 1
ATOM 4390 O O . ASP B 1 262 ? 7.176 -15.664 -21.812 1 86.06 262 ASP B O 1
ATOM 4394 N N . HIS B 1 263 ? 7.184 -14.766 -19.844 1 84.88 263 HIS B N 1
ATOM 4395 C CA . HIS B 1 263 ? 8.602 -14.422 -19.828 1 84.88 263 HIS B CA 1
ATOM 4396 C C . HIS B 1 263 ? 8.945 -13.484 -20.984 1 84.88 263 HIS B C 1
ATOM 4398 O O . HIS B 1 263 ? 9.977 -13.648 -21.641 1 84.88 263 HIS B O 1
ATOM 4404 N N . ARG B 1 264 ? 8.047 -12.656 -21.312 1 87.5 264 ARG B N 1
ATOM 4405 C CA . ARG B 1 264 ? 8.258 -11.609 -22.312 1 87.5 264 ARG B CA 1
ATOM 4406 C C . ARG B 1 264 ? 8.508 -10.258 -21.641 1 87.5 264 ARG B C 1
ATOM 4408 O O . ARG B 1 264 ? 7.598 -9.438 -21.531 1 87.5 264 ARG B O 1
ATOM 4415 N N . LEU B 1 265 ? 9.703 -10.008 -21.422 1 85.69 265 LEU B N 1
ATOM 4416 C CA . LEU B 1 265 ? 10.078 -8.875 -20.562 1 85.69 265 LEU B CA 1
ATOM 4417 C C . LEU B 1 265 ? 9.906 -7.559 -21.312 1 85.69 265 LEU B C 1
ATOM 4419 O O . LEU B 1 265 ? 9.586 -6.535 -20.703 1 85.69 265 LEU B O 1
ATOM 4423 N N . GLY B 1 266 ? 10.164 -7.586 -22.562 1 86.5 266 GLY B N 1
ATOM 4424 C CA . GLY B 1 266 ? 9.922 -6.379 -23.344 1 86.5 266 GLY B CA 1
ATOM 4425 C C . GLY B 1 266 ? 8.461 -5.953 -23.344 1 86.5 266 GLY B C 1
ATOM 4426 O O . GLY B 1 266 ? 8.156 -4.793 -23.047 1 86.5 266 GLY B O 1
ATOM 4427 N N . LYS B 1 267 ? 7.617 -6.918 -23.594 1 90.31 267 LYS B N 1
ATOM 4428 C CA . LYS B 1 267 ? 6.184 -6.645 -23.594 1 90.31 267 LYS B CA 1
ATOM 4429 C C . LYS B 1 267 ? 5.703 -6.262 -22.188 1 90.31 267 LYS B C 1
ATOM 4431 O O . LYS B 1 267 ? 4.871 -5.367 -22.031 1 90.31 267 LYS B O 1
ATOM 4436 N N . ALA B 1 268 ? 6.219 -6.953 -21.219 1 91.69 268 ALA B N 1
ATOM 4437 C CA . ALA B 1 268 ? 5.883 -6.633 -19.828 1 91.69 268 ALA B CA 1
ATOM 4438 C C . ALA B 1 268 ? 6.277 -5.195 -19.484 1 91.69 268 ALA B C 1
ATOM 4440 O O . ALA B 1 268 ? 5.543 -4.492 -18.797 1 91.69 268 ALA B O 1
ATOM 4441 N N . SER B 1 269 ? 7.414 -4.82 -19.984 1 90.81 269 SER B N 1
ATOM 4442 C CA . SER B 1 269 ? 7.879 -3.459 -19.734 1 90.81 269 SER B CA 1
ATOM 4443 C C . SER B 1 269 ? 6.961 -2.434 -20.406 1 90.81 269 SER B C 1
ATOM 4445 O O . SER B 1 269 ? 6.77 -1.336 -19.875 1 90.81 269 SER B O 1
ATOM 4447 N N . ALA B 1 270 ? 6.484 -2.77 -21.531 1 92.62 270 ALA B N 1
ATOM 4448 C CA . ALA B 1 270 ? 5.539 -1.875 -22.188 1 92.62 270 ALA B CA 1
ATOM 4449 C C . ALA B 1 270 ? 4.285 -1.677 -21.344 1 92.62 270 ALA B C 1
ATOM 4451 O O . ALA B 1 270 ? 3.797 -0.554 -21.203 1 92.62 270 ALA B O 1
ATOM 4452 N N . VAL B 1 271 ? 3.75 -2.732 -20.75 1 94.25 271 VAL B N 1
ATOM 4453 C CA . VAL B 1 271 ? 2.598 -2.633 -19.859 1 94.25 271 VAL B CA 1
ATOM 4454 C C . VAL B 1 271 ? 2.965 -1.805 -18.641 1 94.25 271 VAL B C 1
ATOM 4456 O O . VAL B 1 271 ? 2.172 -0.981 -18.172 1 94.25 271 VAL B O 1
ATOM 4459 N N . ALA B 1 272 ? 4.129 -2.033 -18.109 1 93.06 272 ALA B N 1
ATOM 4460 C CA . ALA B 1 272 ? 4.617 -1.31 -16.938 1 93.06 272 ALA B CA 1
ATOM 4461 C C . ALA B 1 272 ? 4.672 0.192 -17.219 1 93.06 272 ALA B C 1
ATOM 4463 O O . ALA B 1 272 ? 4.32 0.997 -16.344 1 93.06 272 ALA B O 1
ATOM 4464 N N . VAL B 1 273 ? 5.129 0.54 -18.359 1 91.44 273 VAL B N 1
ATOM 4465 C CA . VAL B 1 273 ? 5.23 1.947 -18.734 1 91.44 273 VAL B CA 1
ATOM 4466 C C . VAL B 1 273 ? 3.84 2.576 -18.766 1 91.44 273 VAL B C 1
ATOM 4468 O O . VAL B 1 273 ? 3.643 3.688 -18.266 1 91.44 273 VAL B O 1
ATOM 4471 N N . LEU B 1 274 ? 2.938 1.898 -19.344 1 92.88 274 LEU B N 1
ATOM 4472 C CA . LEU B 1 274 ? 1.576 2.418 -19.406 1 92.88 274 LEU B CA 1
ATOM 4473 C C . LEU B 1 274 ? 0.991 2.6 -18.016 1 92.88 274 LEU B C 1
ATOM 4475 O O . LEU B 1 274 ? 0.368 3.625 -17.719 1 92.88 274 LEU B O 1
ATOM 4479 N N . LEU B 1 275 ? 1.174 1.601 -17.203 1 92.75 275 LEU B N 1
ATOM 4480 C CA . LEU B 1 275 ? 0.702 1.694 -15.82 1 92.75 275 LEU B CA 1
ATOM 4481 C C . LEU B 1 275 ? 1.396 2.834 -15.086 1 92.75 275 LEU B C 1
ATOM 4483 O O . LEU B 1 275 ? 0.765 3.551 -14.305 1 92.75 275 LEU B O 1
ATOM 4487 N N . PHE B 1 276 ? 2.639 2.959 -15.297 1 89.69 276 PHE B N 1
ATOM 4488 C CA . PHE B 1 276 ? 3.414 4.031 -14.695 1 89.69 276 PHE B CA 1
ATOM 4489 C C . PHE B 1 276 ? 2.893 5.395 -15.133 1 89.69 276 PHE B C 1
ATOM 4491 O O . PHE B 1 276 ? 2.738 6.301 -14.312 1 89.69 276 PHE B O 1
ATOM 4498 N N . LEU B 1 277 ? 2.682 5.578 -16.406 1 89.44 277 LEU B N 1
ATOM 4499 C CA . LEU B 1 277 ? 2.184 6.844 -16.922 1 89.44 277 LEU B CA 1
ATOM 4500 C C . LEU B 1 277 ? 0.818 7.18 -16.328 1 89.44 277 LEU B C 1
ATOM 4502 O O . LEU B 1 277 ? 0.565 8.328 -15.961 1 89.44 277 LEU B O 1
ATOM 4506 N N . LEU B 1 278 ? 0.006 6.211 -16.219 1 91.88 278 LEU B N 1
ATOM 4507 C CA . LEU B 1 278 ? -1.325 6.422 -15.664 1 91.88 278 LEU B CA 1
ATOM 4508 C C . LEU B 1 278 ? -1.242 6.848 -14.203 1 91.88 278 LEU B C 1
ATOM 4510 O O . LEU B 1 278 ? -1.856 7.84 -13.797 1 91.88 278 LEU B O 1
ATOM 4514 N N . THR B 1 279 ? -0.498 6.148 -13.445 1 90.69 279 THR B N 1
ATOM 4515 C CA . THR B 1 279 ? -0.393 6.461 -12.023 1 90.69 279 THR B CA 1
ATOM 4516 C C . THR B 1 279 ? 0.353 7.777 -11.812 1 90.69 279 THR B C 1
ATOM 4518 O O . THR B 1 279 ? 0.076 8.508 -10.859 1 90.69 279 THR B O 1
ATOM 4521 N N . SER B 1 280 ? 1.278 8.07 -12.727 1 87.38 280 SER B N 1
ATOM 4522 C CA . SER B 1 280 ? 1.982 9.344 -12.656 1 87.38 280 SER B CA 1
ATOM 4523 C C . SER B 1 280 ? 1.041 10.508 -12.938 1 87.38 280 SER B C 1
ATOM 4525 O O . SER B 1 280 ? 1.125 11.555 -12.281 1 87.38 280 SER B O 1
ATOM 4527 N N . LEU B 1 281 ? 0.216 10.344 -13.891 1 90.81 281 LEU B N 1
ATOM 4528 C CA . LEU B 1 281 ? -0.771 11.375 -14.188 1 90.81 281 LEU B CA 1
ATOM 4529 C C . LEU B 1 281 ? -1.672 11.633 -12.984 1 90.81 281 LEU B C 1
ATOM 4531 O O . LEU B 1 281 ? -1.92 12.781 -12.617 1 90.81 281 LEU B O 1
ATOM 4535 N N . LEU B 1 282 ? -2.105 10.617 -12.375 1 91.19 282 LEU B N 1
ATOM 4536 C CA . LEU B 1 282 ? -2.936 10.75 -11.18 1 91.19 282 LEU B CA 1
ATOM 4537 C C . LEU B 1 282 ? -2.15 11.383 -10.039 1 91.19 282 LEU B C 1
ATOM 4539 O O . LEU B 1 282 ? -2.699 12.164 -9.266 1 91.19 282 LEU B O 1
ATOM 4543 N N . THR B 1 283 ? -0.908 11.023 -10 1 87.12 283 THR B N 1
ATOM 4544 C CA . THR B 1 283 ? -0.046 11.609 -8.977 1 87.12 283 THR B CA 1
ATOM 4545 C C . THR B 1 283 ? 0.098 13.109 -9.188 1 87.12 283 THR B C 1
ATOM 4547 O O . THR B 1 283 ? 0.067 13.883 -8.227 1 87.12 283 THR B O 1
ATOM 4550 N N . CYS B 1 284 ? 0.215 13.516 -10.406 1 86.69 284 CYS B N 1
ATOM 4551 C CA . CYS B 1 284 ? 0.29 14.938 -10.719 1 86.69 284 CYS B CA 1
ATOM 4552 C C . CYS B 1 284 ? -0.984 15.656 -10.297 1 86.69 284 CYS B C 1
ATOM 4554 O O . CYS B 1 284 ? -0.926 16.766 -9.742 1 86.69 284 CYS B O 1
ATOM 4556 N N . ILE B 1 285 ? -2.043 15.039 -10.531 1 89.44 285 ILE B N 1
ATOM 4557 C CA . ILE B 1 285 ? -3.316 15.609 -10.102 1 89.44 285 ILE B CA 1
ATOM 4558 C C . ILE B 1 285 ? -3.352 15.719 -8.578 1 89.44 285 ILE B C 1
ATOM 4560 O O . ILE B 1 285 ? -3.775 16.734 -8.031 1 89.44 285 ILE B O 1
ATOM 4564 N N . PHE B 1 286 ? -2.9 14.742 -7.938 1 87.31 286 PHE B N 1
ATOM 4565 C CA . PHE B 1 286 ? -2.818 14.727 -6.48 1 87.31 286 PHE B CA 1
ATOM 4566 C C . PHE B 1 286 ? -1.967 15.883 -5.977 1 87.31 286 PHE B C 1
ATOM 4568 O O . PHE B 1 286 ? -2.367 16.594 -5.055 1 87.31 286 PHE B O 1
ATOM 4575 N N . ILE B 1 287 ? -0.849 16.094 -6.602 1 80.56 287 ILE B N 1
ATOM 4576 C CA . ILE B 1 287 ? 0.072 17.156 -6.191 1 80.56 287 ILE B CA 1
ATOM 4577 C C . ILE B 1 287 ? -0.563 18.516 -6.438 1 80.56 287 ILE B C 1
ATOM 4579 O O . ILE B 1 287 ? -0.495 19.406 -5.582 1 80.56 287 ILE B O 1
ATOM 4583 N N . LEU B 1 288 ? -1.217 18.672 -7.52 1 83.25 288 LEU B N 1
ATOM 4584 C CA . LEU B 1 288 ? -1.865 19.938 -7.855 1 83.25 288 LEU B CA 1
ATOM 4585 C C . LEU B 1 288 ? -2.975 20.266 -6.859 1 83.25 288 LEU B C 1
ATOM 4587 O O . LEU B 1 288 ? -3.121 21.406 -6.438 1 83.25 288 LEU B O 1
ATOM 4591 N N . LEU B 1 289 ? -3.672 19.297 -6.449 1 84.38 289 LEU B N 1
ATOM 4592 C CA . LEU B 1 289 ? -4.754 19.484 -5.488 1 84.38 289 LEU B CA 1
ATOM 4593 C C . LEU B 1 289 ? -4.199 19.844 -4.113 1 84.38 289 LEU B C 1
ATOM 4595 O O . LEU B 1 289 ? -4.762 20.688 -3.41 1 84.38 289 LEU B O 1
ATOM 4599 N N . THR B 1 290 ? -3.148 19.203 -3.76 1 79.56 290 THR B N 1
ATOM 4600 C CA . THR B 1 290 ? -2.562 19.438 -2.443 1 79.56 290 THR B CA 1
ATOM 4601 C C . THR B 1 290 ? -1.908 20.812 -2.371 1 79.56 290 THR B C 1
ATOM 4603 O O . THR B 1 290 ? -1.993 21.484 -1.347 1 79.56 290 THR B O 1
ATOM 4606 N N . MET B 1 291 ? -1.325 21.219 -3.426 1 73.75 291 MET B N 1
ATOM 4607 C CA . MET B 1 291 ? -0.708 22.547 -3.48 1 73.75 291 MET B CA 1
ATOM 4608 C C . MET B 1 291 ? -1.765 23.641 -3.412 1 73.75 291 MET B C 1
ATOM 4610 O O . MET B 1 291 ? -1.549 24.672 -2.781 1 73.75 291 MET B O 1
ATOM 4614 N N . ARG B 1 292 ? -2.756 23.406 -3.977 1 74.19 292 ARG B N 1
ATOM 4615 C CA . ARG B 1 292 ? -3.834 24.391 -3.953 1 74.19 292 ARG B CA 1
ATOM 4616 C C . ARG B 1 292 ? -4.43 24.516 -2.557 1 74.19 292 ARG B C 1
ATOM 4618 O O . ARG B 1 292 ? -4.789 25.609 -2.123 1 74.19 292 ARG B O 1
ATOM 4625 N N . ARG B 1 293 ? -4.469 23.484 -1.891 1 70.44 293 ARG B N 1
ATOM 4626 C CA . ARG B 1 293 ? -5.02 23.484 -0.539 1 70.44 293 ARG B CA 1
ATOM 4627 C C . ARG B 1 293 ? -4.098 24.219 0.427 1 70.44 293 ARG B C 1
ATOM 4629 O O . ARG B 1 293 ? -4.566 24.938 1.315 1 70.44 293 ARG B O 1
ATOM 4636 N N . GLN B 1 294 ? -2.85 24.047 0.253 1 61.94 294 GLN B N 1
ATOM 4637 C CA . GLN B 1 294 ? -1.888 24.734 1.116 1 61.94 294 GLN B CA 1
ATOM 4638 C C . GLN B 1 294 ? -1.868 26.234 0.844 1 61.94 294 GLN B C 1
ATOM 4640 O O . GLN B 1 294 ? -1.576 27.031 1.739 1 61.94 294 GLN B O 1
ATOM 4645 N N . ALA B 1 295 ? -2.168 26.688 -0.338 1 54.22 295 ALA B N 1
ATOM 4646 C CA . ALA B 1 295 ? -2.174 28.094 -0.702 1 54.22 295 ALA B CA 1
ATOM 4647 C C . ALA B 1 295 ? -3.406 28.797 -0.143 1 54.22 295 ALA B C 1
ATOM 4649 O O . ALA B 1 295 ? -3.395 30.016 0.058 1 54.22 295 ALA B O 1
ATOM 4650 N N . ARG B 1 296 ? -4.402 28.078 0.23 1 53.34 296 ARG B N 1
ATOM 4651 C CA . ARG B 1 296 ? -5.59 28.734 0.78 1 53.34 296 ARG B CA 1
ATOM 4652 C C . ARG B 1 296 ? -5.551 28.75 2.305 1 53.34 296 ARG B C 1
ATOM 4654 O O . ARG B 1 296 ? -5.98 29.719 2.934 1 53.34 296 ARG B O 1
#

Secondary structure (DSSP, 8-state):
------TTHHHHHHHHHHHHHHHHHHHHHHHHHHHHHHHTTEE-BSSSTT---EE-TTHHHHHHHT-HHHHHHHHHHHHHHHHHHHHHHHHHHHHHHHTTT--TTHHHHHHHHHHHHHS-HHHHHHHHHHHT-TTT-HHHHHHHHTTPPPP-TTTSHHHHHHHHHHHHHHHHHHHHHHHHHHHHHTS-HHHHHHHHHTT--HHHHIIIIIHHHHHHHHHHHHHHHHHHHHH--HHHHHHTTT-STTTT--HHHHHHHHHHTS-BHHHHHHHHHHHHHHHHHHHHHHHHHHHHHHH-/------TTHHHHHHHHHHHHHHHHHHHHHHHHHHHHHHHTTEE-BSSSTT---EE-TTHHHHHHHT-HHHHHHHHHHHHHHHHHHHHHHHHHHHHHHHTTT--TTHHHHHHHHHHHHHS-HHHHHHHHHHHT-TTT-HHHHHHHHTTPPPP-TTTSHHHHHHHHHHHHHHHHHHHHHHHHHHHHHTS-HHHHHHHHHTT--HHHHIIIIIHHHHHHHHHHHHHHHHHHHHH--HHHHHHTTT-STTTT--HHHHHHHHHHTS-BHHHHHHHHHHHHHHHHHHHHHHHHHHHHHHH-

Nearest PDB structures (foldseek):
  3puy-assembly1_F  TM=8.751E-01  e=9.761E-11  Escherichia coli K-12
  2r6g-assembly1_F  TM=8.602E-01  e=1.545E-10  Escherichia coli K-12
  4jbw-assembly1_F  TM=8.765E-01  e=2.939E-10  Escherichia coli K-12
  4tqv-assembly4_M  TM=8.433E-01  e=5.855E-10  Sphingomonas sp.
  4jbw-assembly2_H  TM=8.697E-01  e=8.454E-10  Escherichia coli K-12